Protein AF-B4CZ99-F1 (afdb_monomer_lite)

Sequence (752 aa):
MPSDFPAARVSHRPFSKKNLRRSSAEHVLTPWLVRRLSSWLILSTVLTVGVAQIAQAATRTFDGGTTGTGNALDTATNWVGDTLPGSADEALLDNSVITLPSTFSVGANLTFGDLIWNANSTASIAASGSSNRVITLSEGGGGTAAVAAGGAATDVLVMGSSATSNTLTIGGGSGTGQLSISITKAGNIDVVSAGATLTLTAAVSGAVGLTKTGLGTLVLAGVNTFGGTANNFTISTGTVQMSGAGTLGSQFTDLVVNANLDLNGTTQNVDALSGNSAGSIYNNANGTAATLTIGNDNGGGTFSGVISDNTNSGTGTLALTKIGTATETINSTQTYSGATTINVGYIGNISGAGSLSLSNNTGRLLNSDVTVNGATFAVTSNAAGTITRAKSLTLNDATFNITGNSAGNAVESVTNALTLGGGRSTVTLAPNSARNVQFTAASLARSPGATILVRGTSFGVNSIASTTINAGNITFTTAPTLSGSGSVGTPTVGIIPWAYGDNSNSGTGTDFLTYDSTNGLRRLTSSEYVTTFANGNSSLVNAKITNVIGAINGATSLNSLTLGTLGRINGTGTLSISSGGILALDNVSIGTIEAGTVDFGTADGILLPIAGKTLSIGSAITGSGGLTAGGAGTAVLTGVNSYSGGTNLSGGVLNINGDAALGAVPGAPATNLTFSGGTLQASAVSVALSSNRNVATTVANVNAGFDTNGNSMSVAGSINGIGGINKLGNGVLTLQRDEWLYRPDFRPRAER

Secondary structure (DSSP, 8-state):
----------------------------------------------------PPPPPPEEEB--GGGT---BTT-GGGBTTT----TTSEEEEETTTS---SEEEE-S-EEESEEEEE-SS-EEEEE-SSS-EEEEE------HHHHHTT--TTEEEEE-TT-SS-EEEEE--SSSS-EEEEE-S-EEEEE-STT-EEEE-SEEEESS-EEEESSSEEEE-S--EE--TT-EEEE-SSEEEE-TT--SS-TTSEEEESSEEE-TT--EEES-EEB-TT-EEE--SSS--EEEEE-TTS---EE-SEE-S-SSS----EEEEE-SSSEEEE-SEE---SPEEEE-B-STT--B--EEEEETTT-EEEEEEEEEESSEEEEE--SSEEEEEEEEEEEES-EEEEE--SSS-EEEEESSEEEEEESEEEEEEE--TTS-EEEEESEEEE-TT-EEEEEETTTTTS-TT---SS-EEEEESSPPPPBS-BPTTSTTB-BEEEEEEESSTT----EEEEEETTTEEEEPPTTSSBS---TT--S--EEEE-SEEEEE-S-EEESEEEE-TT-EEEESSEEEETT-EEEE-S-B-SS-B-SSEEE-TTS-EEEEEPTT-EEEE-SEEE-SS-EEE-SSSEEEE-S----SS-EEE-SSEEEESSGGGG-SPPSSSEEEEEESS-EEEE-SSEEEE-TTEEEEE-S--SS-EEE-TTSEEEE-SPEEESS--EEESSSEEEE--------TT-------

InterPro domains:
  IPR013425 Autotransporter-associated beta strand repeat [PF12951] (210-241)
  IPR013425 Autotransporter-associated beta strand repeat [PF12951] (320-345)
  IPR013425 Autotransporter-associated beta strand repeat [PF12951] (627-656)
  IPR013425 Autotransporter-associated beta strand repeat [TIGR02601] (631-657)

Organism: NCBI:txid497964

Structure (mmCIF, N/CA/C/O backbone):
data_AF-B4CZ99-F1
#
_entry.id   AF-B4CZ99-F1
#
loop_
_atom_site.group_PDB
_atom_site.id
_atom_site.type_symbol
_atom_site.label_atom_id
_atom_site.label_alt_id
_atom_site.label_comp_id
_atom_site.label_asym_id
_atom_site.label_entity_id
_atom_site.label_seq_id
_atom_site.pdbx_PDB_ins_code
_atom_site.Cartn_x
_atom_site.Cartn_y
_atom_site.Cartn_z
_atom_site.occupancy
_atom_site.B_iso_or_equiv
_atom_site.auth_seq_id
_atom_site.auth_comp_id
_atom_site.auth_asym_id
_atom_site.auth_atom_id
_atom_site.pdbx_PDB_model_num
ATOM 1 N N . MET A 1 1 ? 0.134 -72.997 21.712 1.00 30.31 1 MET A N 1
ATOM 2 C CA . MET A 1 1 ? 1.277 -73.611 20.995 1.00 30.31 1 MET A CA 1
ATOM 3 C C . MET A 1 1 ? 1.992 -72.494 20.230 1.00 30.31 1 MET A C 1
ATOM 5 O O . MET A 1 1 ? 1.333 -71.484 20.003 1.00 30.31 1 MET A O 1
ATOM 9 N N . PRO A 1 2 ? 3.318 -72.586 20.019 1.00 56.75 2 PRO A N 1
ATOM 10 C CA . PRO A 1 2 ? 4.224 -71.420 20.001 1.00 56.75 2 PRO A CA 1
ATOM 11 C C . PRO A 1 2 ? 4.539 -70.952 18.551 1.00 56.75 2 PRO A C 1
ATOM 13 O O . PRO A 1 2 ? 3.794 -71.341 17.655 1.00 56.75 2 PRO A O 1
ATOM 16 N N . SER A 1 3 ? 5.518 -70.100 18.211 1.00 35.12 3 SER A N 1
ATOM 17 C CA . SER A 1 3 ? 6.803 -69.678 18.833 1.00 35.12 3 SER A CA 1
ATOM 18 C C . SER A 1 3 ? 7.335 -68.401 18.124 1.00 35.12 3 SER A C 1
ATOM 20 O O . SER A 1 3 ? 6.934 -68.153 16.991 1.00 35.12 3 SER A O 1
ATOM 22 N N . ASP A 1 4 ? 8.232 -67.549 18.651 1.00 34.56 4 ASP A N 1
ATOM 23 C CA . ASP A 1 4 ? 8.866 -67.449 19.984 1.00 34.56 4 ASP A CA 1
ATOM 24 C C . ASP A 1 4 ? 9.372 -66.008 20.298 1.00 34.56 4 ASP A C 1
ATOM 26 O O . ASP A 1 4 ? 9.565 -65.183 19.407 1.00 34.56 4 ASP A O 1
ATOM 30 N N . PHE A 1 5 ? 9.607 -65.738 21.590 1.00 39.38 5 PHE A N 1
ATOM 31 C CA . PHE A 1 5 ? 10.367 -64.610 22.194 1.00 39.38 5 PHE A CA 1
ATOM 32 C C . PHE A 1 5 ? 11.743 -65.155 22.704 1.00 39.38 5 PHE A C 1
ATOM 34 O O . PHE A 1 5 ? 11.996 -66.337 22.469 1.00 39.38 5 PHE A O 1
ATOM 41 N N . PRO A 1 6 ? 12.638 -64.436 23.443 1.00 58.06 6 PRO A N 1
ATOM 42 C CA . PRO A 1 6 ? 12.657 -63.050 23.954 1.00 58.06 6 PRO A CA 1
ATOM 43 C C . PRO A 1 6 ? 13.768 -62.220 23.237 1.00 58.06 6 PRO A C 1
ATOM 45 O O . PRO A 1 6 ? 13.980 -62.463 22.058 1.00 58.06 6 PRO A O 1
ATOM 48 N N . ALA A 1 7 ? 14.495 -61.206 23.741 1.00 37.44 7 ALA A N 1
ATOM 49 C CA . ALA A 1 7 ? 14.692 -60.543 25.048 1.00 37.44 7 ALA A CA 1
ATOM 50 C C . ALA A 1 7 ? 15.219 -59.088 24.804 1.00 37.44 7 ALA A C 1
ATOM 52 O O . ALA A 1 7 ? 15.312 -58.680 23.652 1.00 37.44 7 ALA A O 1
ATOM 53 N N . ALA A 1 8 ? 15.594 -58.213 25.753 1.00 31.50 8 ALA A N 1
ATOM 54 C CA . ALA A 1 8 ? 15.710 -58.252 27.221 1.00 31.50 8 ALA A CA 1
ATOM 55 C C . ALA A 1 8 ? 15.541 -56.817 27.817 1.00 31.50 8 ALA A C 1
ATOM 57 O O . ALA A 1 8 ? 15.062 -55.902 27.149 1.00 31.50 8 ALA A O 1
ATOM 58 N N . ARG A 1 9 ? 15.982 -56.591 29.067 1.00 33.78 9 ARG A N 1
ATOM 59 C CA . ARG A 1 9 ? 16.242 -55.272 29.700 1.00 33.78 9 ARG A CA 1
ATOM 60 C C . ARG A 1 9 ? 17.392 -55.393 30.711 1.00 33.78 9 ARG A C 1
ATOM 62 O O . ARG A 1 9 ? 17.612 -56.507 31.170 1.00 33.78 9 ARG A O 1
ATOM 69 N N . VAL A 1 10 ? 17.998 -54.255 31.112 1.00 32.34 10 VAL A N 1
ATOM 70 C CA . VAL A 1 10 ? 18.536 -53.870 32.462 1.00 32.34 10 VAL A CA 1
ATOM 71 C C . VAL A 1 10 ? 19.648 -52.800 32.292 1.00 32.34 10 VAL A C 1
ATOM 73 O O . VAL A 1 10 ? 20.471 -52.958 31.405 1.00 32.34 10 VAL A O 1
ATOM 76 N N . SER A 1 11 ? 19.782 -51.710 33.074 1.00 30.05 11 SER A N 1
ATOM 77 C CA . SER A 1 11 ? 18.864 -51.017 34.010 1.00 30.05 11 SER A CA 1
ATOM 78 C C . SER A 1 11 ? 19.423 -49.635 34.469 1.00 30.05 11 SER A C 1
ATOM 80 O O . SER A 1 11 ? 20.567 -49.314 34.178 1.00 30.05 11 SER A O 1
ATOM 82 N N . HIS A 1 12 ? 18.630 -48.891 35.260 1.00 29.70 12 HIS A N 1
ATOM 83 C CA . HIS A 1 12 ? 18.994 -47.788 36.185 1.00 29.70 12 HIS A CA 1
ATOM 84 C C . HIS A 1 12 ? 19.462 -46.391 35.680 1.00 29.70 12 HIS A C 1
ATOM 86 O O . HIS A 1 12 ? 20.166 -46.210 34.695 1.00 29.70 12 HIS A O 1
ATOM 92 N N . ARG A 1 13 ? 19.022 -45.380 36.451 1.00 31.31 13 ARG A N 1
ATOM 93 C CA . ARG A 1 13 ? 19.410 -43.946 36.540 1.00 31.31 13 ARG A CA 1
ATOM 94 C C . ARG A 1 13 ? 19.665 -43.654 38.055 1.00 31.31 13 ARG A C 1
ATOM 96 O O . ARG A 1 13 ? 19.527 -44.608 38.823 1.00 31.31 13 ARG A O 1
ATOM 103 N N . PRO A 1 14 ? 19.724 -42.402 38.582 1.00 59.09 14 PRO A N 1
ATOM 104 C CA . PRO A 1 14 ? 20.323 -41.105 38.167 1.00 59.09 14 PRO A CA 1
ATOM 105 C C . PRO A 1 14 ? 21.325 -40.538 39.243 1.00 59.09 14 PRO A C 1
ATOM 107 O O . PRO A 1 14 ? 21.829 -41.307 40.048 1.00 59.09 14 PRO A O 1
ATOM 110 N N . PHE A 1 15 ? 21.516 -39.195 39.312 1.00 27.45 15 PHE A N 1
ATOM 111 C CA . PHE A 1 15 ? 22.250 -38.360 40.319 1.00 27.45 15 PHE A CA 1
ATOM 112 C C . PHE A 1 15 ? 23.800 -38.255 40.139 1.00 27.45 15 PHE A C 1
ATOM 114 O O . PHE A 1 15 ? 24.415 -39.203 39.681 1.00 27.45 15 PHE A O 1
ATOM 121 N N . SER A 1 16 ? 24.518 -37.149 40.468 1.00 30.41 16 SER A N 1
ATOM 122 C CA . SER A 1 16 ? 24.117 -35.759 40.828 1.00 30.41 16 SER A CA 1
ATOM 123 C C . SER A 1 16 ? 25.284 -34.737 41.000 1.00 30.41 16 SER A C 1
ATOM 125 O O . SER A 1 16 ? 26.190 -35.004 41.777 1.00 30.41 16 SER A O 1
ATOM 127 N N . LYS A 1 17 ? 25.094 -33.493 40.496 1.00 30.53 17 LYS A N 1
ATOM 128 C CA . LYS A 1 17 ? 25.607 -32.163 40.976 1.00 30.53 17 LYS A CA 1
ATOM 129 C C . LYS A 1 17 ? 27.124 -31.815 41.009 1.00 30.53 17 LYS A C 1
ATOM 131 O O . LYS A 1 17 ? 27.934 -32.590 41.484 1.00 30.53 17 LYS A O 1
ATOM 136 N N . LYS A 1 18 ? 27.378 -30.499 40.785 1.00 30.31 18 LYS A N 1
ATOM 137 C CA . LYS A 1 18 ? 28.476 -29.623 41.316 1.00 30.31 18 LYS A CA 1
ATOM 138 C C . LYS A 1 18 ? 29.913 -29.904 40.807 1.00 30.31 18 LYS A C 1
ATOM 140 O O . LYS A 1 18 ? 30.359 -31.031 40.857 1.00 30.31 18 LYS A O 1
ATOM 145 N N . ASN A 1 19 ? 30.745 -28.947 40.365 1.00 29.75 19 ASN A N 1
ATOM 146 C CA . ASN A 1 19 ? 31.023 -27.570 40.826 1.00 29.75 19 ASN A CA 1
ATOM 147 C C . ASN A 1 19 ? 31.819 -26.762 39.761 1.00 29.75 19 ASN A C 1
ATOM 149 O O . ASN A 1 19 ? 32.407 -27.339 38.853 1.00 29.75 19 ASN A O 1
ATOM 153 N N . LEU A 1 20 ? 31.918 -25.435 39.928 1.00 33.41 20 LEU A N 1
ATOM 154 C CA . LEU A 1 20 ? 32.805 -24.553 39.145 1.00 33.41 20 LEU A CA 1
ATOM 155 C C . LEU A 1 20 ? 34.264 -24.594 39.648 1.00 33.41 20 LEU A C 1
ATOM 157 O O . LEU A 1 20 ? 34.456 -24.610 40.865 1.00 33.41 20 LEU A O 1
ATOM 161 N N . ARG A 1 21 ? 35.256 -24.370 38.761 1.00 29.50 21 ARG A N 1
ATOM 162 C CA . ARG A 1 21 ? 36.156 -23.180 38.794 1.00 29.50 21 ARG A CA 1
ATOM 163 C C . ARG A 1 21 ? 37.122 -23.093 37.590 1.00 29.50 21 ARG A C 1
ATOM 165 O O . ARG A 1 21 ? 37.220 -24.016 36.795 1.00 29.50 21 ARG A O 1
ATOM 172 N N . ARG A 1 22 ? 37.746 -21.914 37.441 1.00 37.94 22 ARG A N 1
ATOM 173 C CA . ARG A 1 22 ? 38.586 -21.449 36.312 1.00 37.94 22 ARG A CA 1
ATOM 174 C C . ARG A 1 22 ? 39.994 -22.068 36.294 1.00 37.94 22 ARG A C 1
ATOM 176 O O . ARG A 1 22 ? 40.567 -22.240 37.364 1.00 37.94 22 ARG A O 1
ATOM 183 N N . SER A 1 23 ? 40.610 -22.143 35.109 1.00 30.02 23 SER A N 1
ATOM 184 C CA . SER A 1 23 ? 41.950 -21.571 34.855 1.00 30.02 23 SER A CA 1
ATOM 185 C C . SER A 1 23 ? 42.160 -21.314 33.351 1.00 30.02 23 SER A C 1
ATOM 187 O O . SER A 1 23 ? 41.380 -21.812 32.540 1.00 30.02 23 SER A O 1
ATOM 189 N N . SER A 1 24 ? 43.172 -20.521 32.991 1.00 37.03 24 SER A N 1
ATOM 190 C CA . SER A 1 24 ? 43.482 -20.095 31.615 1.00 37.03 24 SER A CA 1
ATOM 191 C C . SER A 1 24 ? 44.617 -20.906 30.981 1.00 37.03 24 SER A C 1
ATOM 193 O O . SER A 1 24 ? 45.527 -21.338 31.686 1.00 37.03 24 SER A O 1
ATOM 195 N N . ALA A 1 25 ? 44.623 -20.993 29.649 1.00 29.95 25 ALA A N 1
ATOM 196 C CA . ALA A 1 25 ? 45.828 -21.163 28.835 1.00 29.95 25 ALA A CA 1
ATOM 197 C C . ALA A 1 25 ? 45.597 -20.529 27.451 1.00 29.95 25 ALA A C 1
ATOM 199 O O . ALA A 1 25 ? 44.533 -20.706 26.859 1.00 29.95 25 ALA A O 1
ATOM 200 N N . GLU A 1 26 ? 46.574 -19.774 26.957 1.00 32.97 26 GLU A N 1
ATOM 201 C CA . GLU A 1 26 ? 46.586 -19.199 25.607 1.00 32.97 26 GLU A CA 1
ATOM 202 C C . GLU A 1 26 ? 47.256 -20.178 24.634 1.00 32.97 26 GLU A C 1
ATOM 204 O O . GLU A 1 26 ? 48.117 -20.951 25.050 1.00 32.97 26 GLU A O 1
ATOM 209 N N . HIS A 1 27 ? 46.951 -20.104 23.336 1.00 30.47 27 HIS A N 1
ATOM 210 C CA . HIS A 1 27 ? 47.893 -20.564 22.310 1.00 30.47 27 HIS A CA 1
ATOM 211 C C . HIS A 1 27 ? 47.718 -19.774 21.007 1.00 30.47 27 HIS A C 1
ATOM 213 O O . HIS A 1 27 ? 46.610 -19.626 20.494 1.00 30.47 27 HIS A O 1
ATOM 219 N N . VAL A 1 28 ? 48.832 -19.256 20.489 1.00 31.83 28 VAL A N 1
ATOM 220 C CA . VAL A 1 28 ? 48.902 -18.351 19.332 1.00 31.83 28 VAL A CA 1
ATOM 221 C C . VAL A 1 28 ? 49.541 -19.069 18.147 1.00 31.83 28 VAL A C 1
ATOM 223 O O . VAL A 1 28 ? 50.563 -19.729 18.322 1.00 31.83 28 VAL A O 1
ATOM 226 N N . LEU A 1 29 ? 49.010 -18.859 16.938 1.00 28.97 29 LEU A N 1
ATOM 227 C CA . LEU A 1 29 ? 49.762 -18.960 15.682 1.00 28.97 29 LEU A CA 1
ATOM 228 C C . LEU A 1 29 ? 49.340 -17.827 14.732 1.00 28.97 29 LEU A C 1
ATOM 230 O O . LEU A 1 29 ? 48.179 -17.424 14.707 1.00 28.97 29 LEU A O 1
ATOM 234 N N . THR A 1 30 ? 50.303 -17.293 13.981 1.00 32.19 30 THR A N 1
ATOM 235 C CA . THR A 1 30 ? 50.189 -16.069 13.167 1.00 32.19 30 THR A CA 1
ATOM 236 C C . THR A 1 30 ? 50.559 -16.318 11.694 1.00 32.19 30 THR A C 1
ATOM 238 O O . THR A 1 30 ? 51.218 -17.313 11.388 1.00 32.19 30 THR A O 1
ATOM 241 N N . PRO A 1 31 ? 50.117 -15.459 10.751 1.00 41.38 31 PRO A N 1
ATOM 242 C CA . PRO A 1 31 ? 50.174 -15.765 9.321 1.00 41.38 31 PRO A CA 1
ATOM 243 C C . PRO A 1 31 ? 51.499 -15.383 8.647 1.00 41.38 31 PRO A C 1
ATOM 245 O O . PRO A 1 31 ? 52.089 -14.345 8.938 1.00 41.38 31 PRO A O 1
ATOM 248 N N . TRP A 1 32 ? 51.887 -16.173 7.642 1.00 26.67 32 TRP A N 1
ATOM 249 C CA . TRP A 1 32 ? 52.897 -15.836 6.635 1.00 26.67 32 TRP A CA 1
ATOM 250 C C . TRP A 1 32 ? 52.426 -16.317 5.258 1.00 26.67 32 TRP A C 1
ATOM 252 O O . TRP A 1 32 ? 52.254 -17.516 5.072 1.00 26.67 32 TRP A O 1
ATOM 262 N N . LEU A 1 33 ? 52.254 -15.399 4.298 1.00 27.03 33 LEU A N 1
ATOM 263 C CA . LEU A 1 33 ? 53.112 -15.299 3.102 1.00 27.03 33 LEU A CA 1
ATOM 264 C C . LEU A 1 33 ? 52.570 -14.226 2.133 1.00 27.03 33 LEU A C 1
ATOM 266 O O . LEU A 1 33 ? 51.587 -14.439 1.432 1.00 27.03 33 LEU A O 1
ATOM 270 N N . VAL A 1 34 ? 53.252 -13.082 2.047 1.00 30.36 34 VAL A N 1
ATOM 271 C CA . VAL A 1 34 ? 53.043 -12.054 1.010 1.00 30.36 34 VAL A CA 1
ATOM 272 C C . VAL A 1 34 ? 54.420 -11.559 0.551 1.00 30.36 34 VAL A C 1
ATOM 274 O O . VAL A 1 34 ? 55.330 -11.456 1.369 1.00 30.36 34 VAL A O 1
ATOM 277 N N . ARG A 1 35 ? 54.552 -11.228 -0.745 1.00 30.80 35 ARG A N 1
ATOM 278 C CA . ARG A 1 35 ? 55.771 -10.770 -1.456 1.00 30.80 35 ARG A CA 1
ATOM 279 C C . ARG A 1 35 ? 56.919 -11.788 -1.604 1.00 30.80 35 ARG A C 1
ATOM 281 O O . ARG A 1 35 ? 57.844 -11.841 -0.799 1.00 30.80 35 ARG A O 1
ATOM 288 N N . ARG A 1 36 ? 57.020 -12.342 -2.815 1.00 29.45 36 ARG A N 1
ATOM 289 C CA . ARG A 1 36 ? 58.180 -12.066 -3.686 1.00 29.45 36 ARG A CA 1
ATOM 290 C C . ARG A 1 36 ? 57.683 -11.667 -5.078 1.00 29.45 36 ARG A C 1
ATOM 292 O O . ARG A 1 36 ? 56.567 -12.010 -5.449 1.00 29.45 36 ARG A O 1
ATOM 299 N N . LEU A 1 37 ? 58.483 -10.874 -5.783 1.00 29.19 37 LEU A N 1
ATOM 300 C CA . LEU A 1 37 ? 58.177 -10.284 -7.089 1.00 29.19 37 LEU A CA 1
ATOM 301 C C . LEU A 1 37 ? 59.223 -10.714 -8.128 1.00 29.19 37 LEU A C 1
ATOM 303 O O . LEU A 1 37 ? 60.322 -11.126 -7.758 1.00 29.19 37 LEU A O 1
ATOM 307 N N . SER A 1 38 ? 58.870 -10.471 -9.392 1.00 27.80 38 SER A N 1
ATOM 308 C CA . SER A 1 38 ? 59.745 -10.366 -10.570 1.00 27.80 38 SER A CA 1
ATOM 309 C C . SER A 1 38 ? 60.166 -11.652 -11.296 1.00 27.80 38 SER A C 1
ATOM 311 O O . SER A 1 38 ? 60.921 -12.466 -10.779 1.00 27.80 38 SER A O 1
ATOM 313 N N . SER A 1 39 ? 59.784 -11.672 -12.580 1.00 27.19 39 SER A N 1
ATOM 314 C CA . SER A 1 39 ? 60.417 -12.362 -13.716 1.00 27.19 39 SER A CA 1
ATOM 315 C C . SER A 1 39 ? 60.367 -13.894 -13.777 1.00 27.19 39 SER A C 1
ATOM 317 O O . SER A 1 39 ? 60.926 -14.582 -12.936 1.00 27.19 39 SER A O 1
ATOM 319 N N . TRP A 1 40 ? 59.837 -14.417 -14.888 1.00 25.09 40 TRP A N 1
ATOM 320 C CA . TRP A 1 40 ? 60.633 -15.022 -15.975 1.00 25.09 40 TRP A CA 1
ATOM 321 C C . TRP A 1 40 ? 59.816 -14.957 -17.285 1.00 25.09 40 TRP A C 1
ATOM 323 O O . TRP A 1 40 ? 58.612 -14.703 -17.240 1.00 25.09 40 TRP A O 1
ATOM 333 N N . LEU A 1 41 ? 60.466 -15.087 -18.447 1.00 28.50 41 LEU A N 1
ATOM 334 C CA . LEU A 1 41 ? 59.882 -14.758 -19.758 1.00 28.50 41 LEU A CA 1
ATOM 335 C C . LEU A 1 41 ? 59.630 -16.009 -20.622 1.00 28.50 41 LEU A C 1
ATOM 337 O O . LEU A 1 41 ? 60.502 -16.861 -20.731 1.00 28.50 41 LEU A O 1
ATOM 341 N N . ILE A 1 42 ? 58.440 -16.056 -21.235 1.00 35.59 42 ILE A N 1
ATOM 342 C CA . ILE A 1 42 ? 58.009 -16.789 -22.447 1.00 35.59 42 ILE A CA 1
ATOM 343 C C . ILE A 1 42 ? 58.912 -17.941 -22.946 1.00 35.59 42 ILE A C 1
ATOM 345 O O . ILE A 1 42 ? 59.952 -17.698 -23.555 1.00 35.59 42 ILE A O 1
ATOM 349 N N . LEU A 1 43 ? 58.372 -19.167 -22.939 1.00 24.75 43 LEU A N 1
ATOM 350 C CA . LEU A 1 43 ? 58.329 -19.979 -24.165 1.00 24.75 43 LEU A CA 1
ATOM 351 C C . LEU A 1 43 ? 57.074 -20.867 -24.193 1.00 24.75 43 LEU A C 1
ATOM 353 O O . LEU A 1 43 ? 56.595 -21.305 -23.151 1.00 24.75 43 LEU A O 1
ATOM 357 N N . SER A 1 44 ? 56.520 -21.082 -25.387 1.00 32.53 44 SER A N 1
ATOM 358 C CA . SER A 1 44 ? 55.247 -21.780 -25.602 1.00 32.53 44 SER A CA 1
ATOM 359 C C . SER A 1 44 ? 55.442 -23.242 -26.005 1.00 32.53 44 SER A C 1
ATOM 361 O O . SER A 1 44 ? 56.258 -23.541 -26.876 1.00 32.53 44 SER A O 1
ATOM 363 N N . THR A 1 45 ? 54.604 -24.127 -25.465 1.00 30.56 45 THR A N 1
ATOM 364 C CA . THR A 1 45 ? 54.182 -25.360 -26.140 1.00 30.56 45 THR A CA 1
ATOM 365 C C . THR A 1 45 ? 52.657 -25.406 -26.159 1.00 30.56 45 THR A C 1
ATOM 367 O O . THR A 1 45 ? 51.999 -25.446 -25.121 1.00 30.56 45 THR A O 1
ATOM 370 N N . VAL A 1 46 ? 52.076 -25.354 -27.359 1.00 32.59 46 VAL A N 1
ATOM 371 C CA . VAL A 1 46 ? 50.621 -25.290 -27.540 1.00 32.59 46 VAL A CA 1
ATOM 372 C C . VAL A 1 46 ? 50.030 -26.693 -27.425 1.00 32.59 46 VAL A C 1
ATOM 374 O O . VAL A 1 46 ? 50.201 -27.517 -28.321 1.00 32.59 46 VAL A O 1
ATOM 377 N N . LEU A 1 47 ? 49.289 -26.958 -26.346 1.00 28.88 47 LEU A N 1
ATOM 378 C CA . LEU A 1 47 ? 48.328 -28.057 -26.324 1.00 28.88 47 LEU A CA 1
ATOM 379 C C . LEU A 1 47 ? 47.009 -27.543 -26.905 1.00 28.88 47 LEU A C 1
ATOM 381 O O . LEU A 1 47 ? 46.207 -26.942 -26.191 1.00 28.88 47 LEU A O 1
ATOM 385 N N . THR A 1 48 ? 46.792 -27.764 -28.203 1.00 32.28 48 THR A N 1
ATOM 386 C CA . THR A 1 48 ? 45.556 -27.368 -28.891 1.00 32.28 48 THR A CA 1
ATOM 387 C C . THR A 1 48 ? 44.395 -28.265 -28.459 1.00 32.28 48 THR A C 1
ATOM 389 O O . THR A 1 48 ? 43.982 -29.174 -29.178 1.00 32.28 48 THR A O 1
ATOM 392 N N . VAL A 1 49 ? 43.846 -28.010 -27.269 1.00 35.28 49 VAL A N 1
ATOM 393 C CA . VAL A 1 49 ? 42.487 -28.448 -26.948 1.00 35.28 49 VAL A CA 1
ATOM 394 C C . VAL A 1 49 ? 41.573 -27.745 -27.942 1.00 35.28 49 VAL A C 1
ATOM 396 O O . VAL A 1 49 ? 41.491 -26.518 -27.946 1.00 35.28 49 VAL A O 1
ATOM 399 N N . GLY A 1 50 ? 40.922 -28.528 -28.801 1.00 33.44 50 GLY A N 1
ATOM 400 C CA . GLY A 1 50 ? 39.977 -28.048 -29.803 1.00 33.44 50 GLY A CA 1
ATOM 401 C C . GLY A 1 50 ? 38.687 -27.535 -29.174 1.00 33.44 50 GLY A C 1
ATOM 402 O O . GLY A 1 50 ? 37.626 -28.117 -29.381 1.00 33.44 50 GLY A O 1
ATOM 403 N N . VAL A 1 51 ? 38.771 -26.436 -28.421 1.00 35.81 51 VAL A N 1
ATOM 404 C CA . VAL A 1 51 ? 37.635 -25.532 -28.262 1.00 35.81 51 VAL A CA 1
ATOM 405 C C . VAL A 1 51 ? 37.271 -25.106 -29.677 1.00 35.81 51 VAL A C 1
ATOM 407 O O . VAL A 1 51 ? 38.102 -24.520 -30.372 1.00 35.81 51 VAL A O 1
ATOM 410 N N . ALA A 1 52 ? 36.062 -25.437 -30.126 1.00 33.38 52 ALA A N 1
ATOM 411 C CA . ALA A 1 52 ? 35.554 -24.884 -31.367 1.00 33.38 52 ALA A CA 1
ATOM 412 C C . ALA A 1 52 ? 35.503 -23.365 -31.183 1.00 33.38 52 ALA A C 1
ATOM 414 O O . ALA A 1 52 ? 34.682 -22.862 -30.414 1.00 33.38 52 ALA A O 1
ATOM 415 N N . GLN A 1 53 ? 36.422 -22.641 -31.828 1.00 37.81 53 GLN A N 1
ATOM 416 C CA . GLN A 1 53 ? 36.303 -21.195 -31.911 1.00 37.81 53 GLN A CA 1
ATOM 417 C C . GLN A 1 53 ? 34.974 -20.920 -32.605 1.00 37.81 53 GLN A C 1
ATOM 419 O O . GLN A 1 53 ? 34.777 -21.344 -33.746 1.00 37.81 53 GLN A O 1
ATOM 424 N N . ILE A 1 54 ? 34.067 -20.238 -31.904 1.00 43.88 54 ILE A N 1
ATOM 425 C CA . ILE A 1 54 ? 32.937 -19.574 -32.550 1.00 43.88 54 ILE A CA 1
ATOM 426 C C . ILE A 1 54 ? 33.569 -18.714 -33.646 1.00 43.88 54 ILE A C 1
ATOM 428 O O . ILE A 1 54 ? 34.521 -17.977 -33.368 1.00 43.88 54 ILE A O 1
ATOM 432 N N . ALA A 1 55 ? 33.143 -18.917 -34.893 1.00 46.34 55 ALA A N 1
ATOM 433 C CA . ALA A 1 55 ? 33.744 -18.231 -36.026 1.00 46.34 55 ALA A CA 1
ATOM 434 C C . ALA A 1 55 ? 33.645 -16.723 -35.778 1.00 46.34 55 ALA A C 1
ATOM 436 O O . ALA A 1 55 ? 32.578 -16.234 -35.417 1.00 46.34 55 ALA A O 1
ATOM 437 N N . GLN A 1 56 ? 34.765 -16.008 -35.898 1.00 56.03 56 GLN A N 1
ATOM 438 C CA . GLN A 1 56 ? 34.781 -14.577 -35.623 1.00 56.03 56 GLN A CA 1
ATOM 439 C C . GLN A 1 56 ? 33.789 -13.882 -36.558 1.00 56.03 56 GLN A C 1
ATOM 441 O O . GLN A 1 56 ? 33.878 -14.066 -37.774 1.00 56.03 56 GLN A O 1
ATOM 446 N N . ALA A 1 57 ? 32.873 -13.106 -35.974 1.00 65.50 57 ALA A N 1
ATOM 447 C CA . ALA A 1 57 ? 31.838 -12.392 -36.704 1.00 65.50 57 ALA A CA 1
ATOM 448 C C . ALA A 1 57 ? 32.442 -11.601 -37.870 1.00 65.50 57 ALA A C 1
ATOM 450 O O . ALA A 1 57 ? 33.375 -10.813 -37.677 1.00 65.50 57 ALA A O 1
ATOM 451 N N . ALA A 1 58 ? 31.945 -11.835 -39.087 1.00 83.31 58 ALA A N 1
ATOM 452 C CA . ALA A 1 58 ? 32.433 -11.119 -40.254 1.00 83.31 58 ALA A CA 1
ATOM 453 C C . ALA A 1 58 ? 31.741 -9.758 -40.327 1.00 83.31 58 ALA A C 1
ATOM 455 O O . ALA A 1 58 ? 30.518 -9.678 -40.436 1.00 83.31 58 ALA A O 1
ATOM 456 N N . THR A 1 59 ? 32.515 -8.675 -40.290 1.00 90.38 59 THR A N 1
ATOM 457 C CA . THR A 1 59 ? 31.965 -7.339 -40.511 1.00 90.38 59 THR A CA 1
ATOM 458 C C . THR A 1 59 ? 31.501 -7.191 -41.959 1.00 90.38 59 THR A C 1
ATOM 460 O O . THR A 1 59 ? 32.288 -7.348 -42.896 1.00 90.38 59 THR A O 1
ATOM 463 N N . ARG A 1 60 ? 30.227 -6.844 -42.147 1.00 92.12 60 ARG A N 1
ATOM 464 C CA . ARG A 1 60 ? 29.626 -6.501 -43.437 1.00 92.12 60 ARG A CA 1
ATOM 465 C C . ARG A 1 60 ? 29.258 -5.030 -43.431 1.00 92.12 60 ARG A C 1
ATOM 467 O O . ARG A 1 60 ? 28.299 -4.634 -42.774 1.00 92.12 60 ARG A O 1
ATOM 474 N N . THR A 1 61 ? 30.013 -4.218 -44.160 1.00 94.62 61 THR A N 1
ATOM 475 C CA . THR A 1 61 ? 29.700 -2.793 -44.305 1.00 94.62 61 THR A CA 1
ATOM 476 C C . THR A 1 61 ? 28.642 -2.589 -45.386 1.00 94.62 61 THR A C 1
ATOM 478 O O . THR A 1 61 ? 28.718 -3.205 -46.449 1.00 94.62 61 THR A O 1
ATOM 481 N N . PHE A 1 62 ? 27.665 -1.725 -45.129 1.00 96.31 62 PHE A N 1
ATOM 482 C CA . PHE A 1 62 ? 26.705 -1.267 -46.129 1.00 96.31 62 PHE A CA 1
ATOM 483 C C . PHE A 1 62 ? 27.388 -0.302 -47.111 1.00 96.31 62 PHE A C 1
ATOM 485 O O . PHE A 1 62 ? 27.992 0.684 -46.685 1.00 96.31 62 PHE A O 1
ATOM 492 N N . ASP A 1 63 ? 27.283 -0.564 -48.414 1.00 94.44 63 ASP A N 1
ATOM 493 C CA . ASP A 1 63 ? 27.931 0.228 -49.472 1.00 94.44 63 ASP A CA 1
ATOM 494 C C . ASP A 1 63 ? 26.948 0.871 -50.467 1.00 94.44 63 ASP A C 1
ATOM 496 O O . ASP A 1 63 ? 27.361 1.656 -51.318 1.00 94.44 63 ASP A O 1
ATOM 500 N N . GLY A 1 64 ? 25.645 0.580 -50.369 1.00 92.44 64 GLY A N 1
ATOM 501 C CA . GLY A 1 64 ? 24.640 1.091 -51.312 1.00 92.44 64 GLY A CA 1
ATOM 502 C C . GLY A 1 64 ? 24.814 0.574 -52.750 1.00 92.44 64 GLY A C 1
ATOM 503 O O . GLY A 1 64 ? 24.215 1.123 -53.682 1.00 92.44 64 GLY A O 1
ATOM 504 N N . GLY A 1 65 ? 25.628 -0.466 -52.931 1.00 90.75 65 GLY A N 1
ATOM 505 C CA . GLY A 1 65 ? 25.828 -1.203 -54.166 1.00 90.75 65 GLY A CA 1
ATOM 506 C C . GLY A 1 65 ? 26.624 -0.479 -55.240 1.00 90.75 65 GLY A C 1
ATOM 507 O O . GLY A 1 65 ? 27.240 0.561 -55.025 1.00 90.75 65 GLY A O 1
ATOM 508 N N . THR A 1 66 ? 26.557 -1.015 -56.459 1.00 85.56 66 THR A N 1
ATOM 509 C CA . THR A 1 66 ? 27.342 -0.565 -57.631 1.00 85.56 66 THR A CA 1
ATOM 510 C C . THR A 1 66 ? 27.187 0.915 -58.013 1.00 85.56 66 THR A C 1
ATOM 512 O O . THR A 1 66 ? 27.979 1.426 -58.802 1.00 85.56 66 THR A O 1
ATOM 515 N N . THR A 1 67 ? 26.187 1.614 -57.467 1.00 83.88 67 THR A N 1
ATOM 516 C CA . THR A 1 67 ? 25.964 3.058 -57.661 1.00 83.88 67 THR A CA 1
ATOM 517 C C . THR A 1 67 ? 26.197 3.896 -56.401 1.00 83.88 67 THR A C 1
ATOM 519 O O . THR A 1 67 ? 26.192 5.121 -56.497 1.00 83.88 67 THR A O 1
ATOM 522 N N . GLY A 1 68 ? 26.352 3.274 -55.227 1.00 85.81 68 GLY A N 1
ATOM 523 C CA . GLY A 1 68 ? 26.381 3.951 -53.926 1.00 85.81 68 GLY A CA 1
ATOM 524 C C . GLY A 1 68 ? 25.059 4.627 -53.526 1.00 85.81 68 GLY A C 1
ATOM 525 O O . GLY A 1 68 ? 25.068 5.527 -52.691 1.00 85.81 68 GLY A O 1
ATOM 526 N N . THR A 1 69 ? 23.929 4.245 -54.141 1.00 88.44 69 THR A N 1
ATOM 527 C CA . THR A 1 69 ? 22.603 4.876 -53.916 1.00 88.44 69 THR A CA 1
ATOM 528 C C . THR A 1 69 ? 21.501 3.923 -53.446 1.00 88.44 69 THR A C 1
ATOM 530 O O . THR A 1 69 ? 20.382 4.365 -53.179 1.00 88.44 69 THR A O 1
ATOM 533 N N . GLY A 1 70 ? 21.789 2.625 -53.322 1.00 92.88 70 GLY A N 1
ATOM 534 C CA . GLY A 1 70 ? 20.859 1.650 -52.759 1.00 92.88 70 GLY A CA 1
ATOM 535 C C . GLY A 1 70 ? 20.561 1.929 -51.282 1.00 92.88 70 GLY A C 1
ATOM 536 O O . GLY A 1 70 ? 21.418 2.413 -50.545 1.00 92.88 70 GLY A O 1
ATOM 537 N N . ASN A 1 71 ? 19.339 1.615 -50.841 1.00 94.06 71 ASN A N 1
ATOM 538 C CA . ASN A 1 71 ? 18.900 1.821 -49.454 1.00 94.06 71 ASN A CA 1
ATOM 539 C C . ASN A 1 71 ? 18.118 0.638 -48.848 1.00 94.06 71 ASN A C 1
ATOM 541 O O . ASN A 1 71 ? 17.543 0.771 -47.769 1.00 94.06 71 ASN A O 1
ATOM 545 N N . ALA A 1 72 ? 18.055 -0.507 -49.530 1.00 95.44 72 ALA A N 1
ATOM 546 C CA . ALA A 1 72 ? 17.393 -1.710 -49.026 1.00 95.44 72 ALA A CA 1
ATOM 547 C C . ALA A 1 72 ? 18.398 -2.590 -48.271 1.00 95.44 72 ALA A C 1
ATOM 549 O O . ALA A 1 72 ? 19.393 -3.021 -48.857 1.00 95.44 72 ALA A O 1
ATOM 550 N N . LEU A 1 73 ? 18.145 -2.863 -46.989 1.00 96.38 73 LEU A N 1
ATOM 551 C CA . LEU A 1 73 ? 19.027 -3.681 -46.143 1.00 96.38 73 LEU A CA 1
ATOM 552 C C . LEU A 1 73 ? 18.943 -5.177 -46.487 1.00 96.38 73 LEU A C 1
ATOM 554 O O . LEU A 1 73 ? 19.895 -5.914 -46.259 1.00 96.38 73 LEU A O 1
ATOM 558 N N . ASP A 1 74 ? 17.831 -5.615 -47.076 1.00 95.38 74 ASP A N 1
ATOM 559 C CA . ASP A 1 74 ? 17.567 -6.981 -47.543 1.00 95.38 74 ASP A CA 1
ATOM 560 C C . ASP A 1 74 ? 17.991 -7.248 -48.997 1.00 95.38 74 ASP A C 1
ATOM 562 O O . ASP A 1 74 ? 17.764 -8.333 -49.530 1.00 95.38 74 ASP A O 1
ATOM 566 N N . THR A 1 75 ? 18.667 -6.293 -49.639 1.00 96.00 75 THR A N 1
ATOM 567 C CA . THR A 1 75 ? 19.302 -6.491 -50.949 1.00 96.00 75 THR A CA 1
ATOM 568 C C . THR A 1 75 ? 20.786 -6.808 -50.771 1.00 96.00 75 THR A C 1
ATOM 570 O O . THR A 1 75 ? 21.551 -5.967 -50.309 1.00 96.00 75 THR A O 1
ATOM 573 N N . ALA A 1 76 ? 21.203 -8.016 -51.164 1.00 95.25 76 ALA A N 1
ATOM 574 C CA . ALA A 1 76 ? 22.578 -8.501 -50.997 1.00 95.25 76 ALA A CA 1
ATOM 575 C C . ALA A 1 76 ? 23.631 -7.591 -51.654 1.00 95.25 76 ALA A C 1
ATOM 577 O O . ALA A 1 76 ? 24.682 -7.349 -51.072 1.00 95.25 76 ALA A O 1
ATOM 578 N N . THR A 1 77 ? 23.308 -7.018 -52.816 1.00 95.75 77 THR A N 1
ATOM 579 C CA . THR A 1 77 ? 24.181 -6.116 -53.584 1.00 95.75 77 THR A CA 1
ATOM 580 C C . THR A 1 77 ? 24.238 -4.682 -53.040 1.00 95.75 77 THR A C 1
ATOM 582 O O . THR A 1 77 ? 24.535 -3.773 -53.805 1.00 95.75 77 THR A O 1
ATOM 585 N N . ASN A 1 78 ? 23.873 -4.454 -51.772 1.00 96.25 78 ASN A N 1
ATOM 586 C CA . ASN A 1 78 ? 24.072 -3.186 -51.051 1.00 96.25 78 ASN A CA 1
ATOM 587 C C . ASN A 1 78 ? 25.054 -3.345 -49.866 1.00 96.25 78 ASN A C 1
ATOM 589 O O . ASN A 1 78 ? 25.129 -2.472 -48.996 1.00 96.25 78 ASN A O 1
ATOM 593 N N . TRP A 1 79 ? 25.759 -4.478 -49.807 1.00 95.69 79 TRP A N 1
ATOM 594 C CA . TRP A 1 79 ? 26.716 -4.841 -48.766 1.00 95.69 79 TRP A CA 1
ATOM 595 C C . TRP A 1 79 ? 28.039 -5.276 -49.395 1.00 95.69 79 TRP A C 1
ATOM 597 O O . TRP A 1 79 ? 28.045 -6.000 -50.394 1.00 95.69 79 TRP A O 1
ATOM 607 N N . VAL A 1 80 ? 29.157 -4.915 -48.758 1.00 92.31 80 VAL A N 1
ATOM 608 C CA . VAL A 1 80 ? 30.507 -5.192 -49.269 1.00 92.31 80 VAL A CA 1
ATOM 609 C C . VAL A 1 80 ? 30.706 -6.691 -49.529 1.00 92.31 80 VAL A C 1
ATOM 611 O O . VAL A 1 80 ? 30.707 -7.523 -48.614 1.00 92.31 80 VAL A O 1
ATOM 614 N N . GLY A 1 81 ? 30.915 -7.021 -50.807 1.00 90.75 81 GLY A N 1
ATOM 615 C CA . GLY A 1 81 ? 31.036 -8.394 -51.304 1.00 90.75 81 GLY A CA 1
ATOM 616 C C . GLY A 1 81 ? 29.719 -9.032 -51.764 1.00 90.75 81 GLY A C 1
ATOM 617 O O . GLY A 1 81 ? 29.630 -10.259 -51.763 1.00 90.75 81 GLY A O 1
ATOM 618 N N . ASP A 1 82 ? 28.705 -8.230 -52.113 1.00 93.56 82 ASP A N 1
ATOM 619 C CA . ASP A 1 82 ? 27.403 -8.651 -52.666 1.00 93.56 82 ASP A CA 1
ATOM 620 C C . ASP A 1 82 ? 26.684 -9.733 -51.828 1.00 93.56 82 ASP A C 1
ATOM 622 O O . ASP A 1 82 ? 25.965 -10.590 -52.346 1.00 93.56 82 ASP A O 1
ATOM 626 N N . THR A 1 83 ? 26.901 -9.716 -50.510 1.00 92.00 83 THR A N 1
ATOM 627 C CA . THR A 1 83 ? 26.475 -10.763 -49.571 1.00 92.00 83 THR A CA 1
ATOM 628 C C . THR A 1 83 ? 25.757 -10.137 -48.380 1.00 92.00 83 THR A C 1
ATOM 630 O O . THR A 1 83 ? 26.345 -9.322 -47.671 1.00 92.00 83 THR A O 1
ATOM 633 N N . LEU A 1 84 ? 24.507 -10.546 -48.125 1.00 93.38 84 LEU A N 1
ATOM 634 C CA . LEU A 1 84 ? 23.778 -10.145 -46.914 1.00 93.38 84 LEU A CA 1
ATOM 635 C C . LEU A 1 84 ? 24.532 -10.588 -45.646 1.00 93.38 84 LEU A C 1
ATOM 637 O O . LEU A 1 84 ? 25.028 -11.719 -45.626 1.00 93.38 84 LEU A O 1
ATOM 641 N N . PRO A 1 85 ? 24.552 -9.773 -44.573 1.00 93.31 85 PRO A N 1
ATOM 642 C CA . PRO A 1 85 ? 25.045 -10.218 -43.277 1.00 93.31 85 PRO A CA 1
ATOM 643 C C . PRO A 1 85 ? 24.212 -11.400 -42.772 1.00 93.31 85 PRO A C 1
ATOM 645 O O . PRO A 1 85 ? 22.981 -11.346 -42.766 1.00 93.31 85 PRO A O 1
ATOM 648 N N . GLY A 1 86 ? 24.894 -12.478 -42.384 1.00 89.81 86 GLY A N 1
ATOM 649 C CA . GLY A 1 86 ? 24.280 -13.650 -41.764 1.00 89.81 86 GLY A CA 1
ATOM 650 C C . GLY A 1 86 ? 24.032 -13.493 -40.260 1.00 89.81 86 GLY A C 1
ATOM 651 O O . GLY A 1 86 ? 24.383 -12.492 -39.640 1.00 89.81 86 GLY A O 1
ATOM 652 N N . SER A 1 87 ? 23.503 -14.551 -39.641 1.00 88.31 87 SER A N 1
ATOM 653 C CA . SER A 1 87 ? 23.150 -14.597 -38.211 1.00 88.31 87 SER A CA 1
ATOM 654 C C . SER A 1 87 ? 24.315 -14.430 -37.228 1.00 88.31 87 SER A C 1
ATOM 656 O O . SER A 1 87 ? 24.062 -14.307 -36.034 1.00 88.31 87 SER A O 1
ATOM 658 N N . ALA A 1 88 ? 25.555 -14.457 -37.721 1.00 86.81 88 ALA A N 1
ATOM 659 C CA . ALA A 1 88 ? 26.791 -14.255 -36.968 1.00 86.81 88 ALA A CA 1
ATOM 660 C C . ALA A 1 88 ? 27.647 -13.103 -37.540 1.00 86.81 88 ALA A C 1
ATOM 662 O O . ALA A 1 88 ? 28.776 -12.913 -37.106 1.00 86.81 88 ALA A O 1
ATOM 663 N N . ASP A 1 89 ? 27.150 -12.349 -38.528 1.00 89.75 89 ASP A N 1
ATOM 664 C CA . ASP A 1 89 ? 27.881 -11.228 -39.134 1.00 89.75 89 ASP A CA 1
ATOM 665 C C . ASP A 1 89 ? 27.510 -9.905 -38.438 1.00 89.75 89 ASP A C 1
ATOM 667 O O . ASP A 1 89 ? 26.354 -9.695 -38.054 1.00 89.75 89 ASP A O 1
ATOM 671 N N . GLU A 1 90 ? 28.470 -8.983 -38.320 1.00 90.88 90 GLU A N 1
ATOM 672 C CA . GLU A 1 90 ? 28.199 -7.615 -37.858 1.00 90.88 90 GLU A CA 1
ATOM 673 C C . GLU A 1 90 ? 27.657 -6.782 -39.029 1.00 90.88 90 GLU A C 1
ATOM 675 O O . GLU A 1 90 ? 28.374 -6.538 -40.005 1.00 90.88 90 GLU A O 1
ATOM 680 N N . ALA A 1 91 ? 26.417 -6.302 -38.935 1.00 94.06 91 ALA A N 1
ATOM 681 C CA . ALA A 1 91 ? 25.828 -5.407 -39.927 1.00 94.06 91 ALA A CA 1
ATOM 682 C C . ALA A 1 91 ? 26.260 -3.954 -39.649 1.00 94.06 91 ALA A C 1
ATOM 684 O O . ALA A 1 91 ? 25.674 -3.278 -38.801 1.00 94.06 91 ALA A O 1
ATOM 685 N N . LEU A 1 92 ? 27.294 -3.472 -40.346 1.00 94.56 92 LEU A N 1
ATOM 686 C CA . LEU A 1 92 ? 27.897 -2.151 -40.136 1.00 94.56 92 LEU A CA 1
ATOM 687 C C . LEU A 1 92 ? 27.370 -1.102 -41.129 1.00 94.56 92 LEU A C 1
ATOM 689 O O . LEU A 1 92 ? 27.539 -1.220 -42.340 1.00 94.56 92 LEU A O 1
ATOM 693 N N . LEU A 1 93 ? 26.806 -0.018 -40.603 1.00 95.69 93 LEU A N 1
ATOM 694 C CA . LEU A 1 93 ? 26.402 1.172 -41.344 1.00 95.69 93 LEU A CA 1
ATOM 695 C C . LEU A 1 93 ? 27.310 2.337 -40.926 1.00 95.69 93 LEU A C 1
ATOM 697 O O . LEU A 1 93 ? 27.189 2.868 -39.823 1.00 95.69 93 LEU A O 1
ATOM 701 N N . ASP A 1 94 ? 28.236 2.723 -41.802 1.00 92.56 94 ASP A N 1
ATOM 702 C CA . ASP A 1 94 ? 29.305 3.691 -41.528 1.00 92.56 94 ASP A CA 1
ATOM 703 C C . ASP A 1 94 ? 29.534 4.614 -42.741 1.00 92.56 94 ASP A C 1
ATOM 705 O O . ASP A 1 94 ? 29.252 4.251 -43.882 1.00 92.56 94 ASP A O 1
ATOM 709 N N . ASN A 1 95 ? 30.058 5.818 -42.500 1.00 87.81 95 ASN A N 1
ATOM 710 C CA . ASN A 1 95 ? 30.376 6.797 -43.541 1.00 87.81 95 ASN A CA 1
ATOM 711 C C . ASN A 1 95 ? 31.743 6.580 -44.221 1.00 87.81 95 ASN A C 1
ATOM 713 O O . ASN A 1 95 ? 32.118 7.371 -45.084 1.00 87.81 95 ASN A O 1
ATOM 717 N N . SER A 1 96 ? 32.491 5.534 -43.857 1.00 81.12 96 SER A N 1
ATOM 718 C CA . SER A 1 96 ? 33.806 5.228 -44.445 1.00 81.12 96 SER A CA 1
ATOM 719 C C . SER A 1 96 ? 33.762 4.749 -45.902 1.00 81.12 96 SER A C 1
ATOM 721 O O . SER A 1 96 ? 34.751 4.921 -46.613 1.00 81.12 96 SER A O 1
ATOM 723 N N . VAL A 1 97 ? 32.639 4.173 -46.352 1.00 81.31 97 VAL A N 1
ATOM 724 C CA . VAL A 1 97 ? 32.474 3.640 -47.720 1.00 81.31 97 VAL A CA 1
ATOM 725 C C . VAL A 1 97 ? 31.604 4.554 -48.589 1.00 81.31 97 VAL A C 1
ATOM 727 O O . VAL A 1 97 ? 31.988 4.862 -49.716 1.00 81.31 97 VAL A O 1
ATOM 730 N N . ILE A 1 98 ? 30.467 5.034 -48.066 1.00 89.81 98 ILE A N 1
ATOM 731 C CA . ILE A 1 98 ? 29.553 5.953 -48.766 1.00 89.81 98 ILE A CA 1
ATOM 732 C C . ILE A 1 98 ? 28.928 7.009 -47.840 1.00 89.81 98 ILE A C 1
ATOM 734 O O . ILE A 1 98 ? 28.859 6.869 -46.616 1.00 89.81 98 ILE A O 1
ATOM 738 N N . THR A 1 99 ? 28.365 8.056 -48.443 1.00 90.25 99 THR A N 1
ATOM 739 C CA . THR A 1 99 ? 27.366 8.902 -47.779 1.00 90.25 99 THR A CA 1
ATOM 740 C C . THR A 1 99 ? 26.070 8.104 -47.620 1.00 90.25 99 THR A C 1
ATOM 742 O O . THR A 1 99 ? 25.339 7.919 -48.590 1.00 90.25 99 THR A O 1
ATOM 745 N N . LEU A 1 100 ? 25.785 7.626 -46.405 1.00 92.56 100 LEU A N 1
ATOM 746 C CA . LEU A 1 100 ? 24.572 6.854 -46.120 1.00 92.56 100 LEU A CA 1
ATOM 747 C C . LEU A 1 100 ? 23.277 7.636 -46.443 1.00 92.56 100 LEU A C 1
ATOM 749 O O . LEU A 1 100 ? 23.213 8.844 -46.187 1.00 92.56 100 LEU A O 1
ATOM 753 N N . PRO A 1 101 ? 22.221 6.963 -46.940 1.00 92.25 101 PRO A N 1
ATOM 754 C CA . PRO A 1 101 ? 20.906 7.572 -47.125 1.00 92.25 101 PRO A CA 1
ATOM 755 C C . PRO A 1 101 ? 20.219 7.888 -45.784 1.00 92.25 101 PRO A C 1
ATOM 757 O O . PRO A 1 101 ? 20.450 7.243 -44.765 1.00 92.25 101 PRO A O 1
ATOM 760 N N . SER A 1 102 ? 19.297 8.855 -45.789 1.00 92.31 102 SER A N 1
ATOM 761 C CA . SER A 1 102 ? 18.486 9.221 -44.612 1.00 92.31 102 SER A CA 1
ATOM 762 C C . SER A 1 102 ? 17.307 8.272 -44.340 1.00 92.31 102 SER A C 1
ATOM 764 O O . SER A 1 102 ? 16.670 8.345 -43.287 1.00 92.31 102 SER A O 1
ATOM 766 N N . THR A 1 103 ? 16.997 7.375 -45.279 1.00 92.81 103 THR A N 1
ATOM 767 C CA . THR A 1 103 ? 15.944 6.359 -45.146 1.00 92.81 103 THR A CA 1
ATOM 768 C C . THR A 1 103 ? 16.437 5.026 -45.692 1.00 92.81 103 THR A C 1
ATOM 770 O O . THR A 1 103 ? 16.912 4.956 -46.825 1.00 92.81 103 THR A O 1
ATOM 773 N N . PHE A 1 104 ? 16.291 3.974 -44.893 1.00 95.38 104 PHE A N 1
ATOM 774 C CA . PHE A 1 104 ? 16.581 2.589 -45.240 1.00 95.38 104 PHE A CA 1
ATOM 775 C C . PHE A 1 104 ? 15.296 1.770 -45.232 1.00 95.38 104 PHE A C 1
ATOM 777 O O . PHE A 1 104 ? 14.410 1.985 -44.399 1.00 95.38 104 PHE A O 1
ATOM 784 N N . SER A 1 105 ? 15.212 0.811 -46.147 1.00 93.81 105 SER A N 1
ATOM 785 C CA . SER A 1 105 ? 14.058 -0.068 -46.312 1.00 93.81 105 SER A CA 1
ATOM 786 C C . SER A 1 105 ? 14.386 -1.525 -45.981 1.00 93.81 105 SER A C 1
ATOM 788 O O . SER A 1 105 ? 15.520 -1.977 -46.136 1.00 93.81 105 SER A O 1
ATOM 790 N N . VAL A 1 106 ? 13.370 -2.242 -45.500 1.00 95.12 106 VAL A N 1
ATOM 791 C CA . VAL A 1 106 ? 13.416 -3.663 -45.136 1.00 95.12 106 VAL A CA 1
ATOM 792 C C . VAL A 1 106 ? 12.245 -4.368 -45.830 1.00 95.12 106 VAL A C 1
ATOM 794 O O . VAL A 1 106 ? 11.108 -4.329 -45.355 1.00 95.12 106 VAL A O 1
ATOM 797 N N . GLY A 1 107 ? 12.506 -4.960 -46.997 1.00 92.94 107 GLY A N 1
ATOM 798 C CA . GLY A 1 107 ? 11.524 -5.657 -47.838 1.00 92.94 107 GLY A CA 1
ATOM 799 C C . GLY A 1 107 ? 11.271 -7.118 -47.461 1.00 92.94 107 GLY A C 1
ATOM 800 O O . GLY A 1 107 ? 10.186 -7.634 -47.747 1.00 92.94 107 GLY A O 1
ATOM 801 N N . ALA A 1 108 ? 12.187 -7.753 -46.729 1.00 93.88 108 ALA A N 1
ATOM 802 C CA . ALA A 1 108 ? 12.109 -9.116 -46.196 1.00 93.88 108 ALA A CA 1
ATOM 803 C C . ALA A 1 108 ? 12.529 -9.167 -44.712 1.00 93.88 108 ALA A C 1
ATOM 805 O O . ALA A 1 108 ? 13.000 -8.176 -44.161 1.00 93.88 108 ALA A O 1
ATOM 806 N N . ASN A 1 109 ? 12.332 -10.305 -44.038 1.00 94.81 109 ASN A N 1
ATOM 807 C CA . ASN A 1 109 ? 12.873 -10.488 -42.685 1.00 94.81 109 ASN A CA 1
ATOM 808 C C . ASN A 1 109 ? 14.401 -10.619 -42.743 1.00 94.81 109 ASN A C 1
ATOM 810 O O . ASN A 1 109 ? 14.933 -11.244 -43.659 1.00 94.81 109 ASN A O 1
ATOM 814 N N . LEU A 1 110 ? 15.079 -10.060 -41.743 1.00 95.50 110 LEU A N 1
ATOM 815 C CA . LEU A 1 110 ? 16.535 -10.015 -41.630 1.00 95.50 110 LEU A CA 1
ATOM 816 C C . LEU A 1 110 ? 16.996 -10.734 -40.360 1.00 95.50 110 LEU A C 1
ATOM 818 O O . LEU A 1 110 ? 16.279 -10.743 -39.358 1.00 95.50 110 LEU A O 1
ATOM 822 N N . THR A 1 111 ? 18.207 -11.289 -40.398 1.00 94.50 111 THR A N 1
ATOM 823 C CA . THR A 1 111 ? 18.862 -11.918 -39.246 1.00 94.50 111 THR A CA 1
ATOM 824 C C . THR A 1 111 ? 20.347 -11.582 -39.280 1.00 94.50 111 THR A C 1
ATOM 826 O O . THR A 1 111 ? 21.054 -12.061 -40.163 1.00 94.50 111 THR A O 1
ATOM 829 N N . PHE A 1 112 ? 20.799 -10.769 -38.330 1.00 93.25 112 PHE A N 1
ATOM 830 C CA . PHE A 1 112 ? 22.188 -10.330 -38.169 1.00 93.25 112 PHE A CA 1
ATOM 831 C C . PHE A 1 112 ? 22.757 -10.874 -36.852 1.00 93.25 112 PHE A C 1
ATOM 833 O O . PHE A 1 112 ? 21.986 -11.216 -35.953 1.00 93.25 112 PHE A O 1
ATOM 840 N N . GLY A 1 113 ? 24.083 -10.919 -36.706 1.00 89.81 113 GLY A N 1
ATOM 841 C CA . GLY A 1 113 ? 24.713 -11.126 -35.400 1.00 89.81 113 GLY A CA 1
ATOM 842 C C . GLY A 1 113 ? 24.417 -9.936 -34.489 1.00 89.81 113 GLY A C 1
ATOM 843 O O . GLY A 1 113 ? 23.569 -10.029 -33.600 1.00 89.81 113 GLY A O 1
ATOM 844 N N . ASP A 1 114 ? 25.046 -8.805 -34.813 1.00 90.31 114 ASP A N 1
ATOM 845 C CA . ASP A 1 114 ? 24.871 -7.502 -34.164 1.00 90.31 114 ASP A CA 1
ATOM 846 C C . ASP A 1 114 ? 24.593 -6.414 -35.237 1.00 90.31 114 ASP A C 1
ATOM 848 O O . ASP A 1 114 ? 24.981 -6.568 -36.401 1.00 90.31 114 ASP A O 1
ATOM 852 N N . LEU A 1 115 ? 23.941 -5.300 -34.872 1.00 94.44 115 LEU A N 1
ATOM 853 C CA . LEU A 1 115 ? 23.653 -4.165 -35.774 1.00 94.44 115 LEU A CA 1
ATOM 854 C C . LEU A 1 115 ? 24.361 -2.884 -35.303 1.00 94.44 115 LEU A C 1
ATOM 856 O O . LEU A 1 115 ? 24.152 -2.432 -34.179 1.00 94.44 115 LEU A O 1
ATOM 860 N N . ILE A 1 116 ? 25.174 -2.266 -36.163 1.00 94.25 116 ILE A N 1
ATOM 861 C CA . ILE A 1 116 ? 26.052 -1.145 -35.797 1.00 94.25 116 ILE A CA 1
ATOM 862 C C . ILE A 1 116 ? 25.795 0.054 -36.710 1.00 94.25 116 ILE A C 1
ATOM 864 O O . ILE A 1 116 ? 26.008 -0.010 -37.918 1.00 94.25 116 ILE A O 1
ATOM 868 N N . TRP A 1 117 ? 25.413 1.183 -36.122 1.00 95.81 117 TRP A N 1
ATOM 869 C CA . TRP A 1 117 ? 25.340 2.487 -36.774 1.00 95.81 117 TRP A CA 1
ATOM 870 C C . TRP A 1 117 ? 26.491 3.372 -36.298 1.00 95.81 117 TRP A C 1
ATOM 872 O O . TRP A 1 117 ? 26.435 3.927 -35.203 1.00 95.81 117 TRP A O 1
ATOM 882 N N . ASN A 1 118 ? 27.523 3.549 -37.119 1.00 94.75 118 ASN A N 1
ATOM 883 C CA . ASN A 1 118 ? 28.666 4.416 -36.828 1.00 94.75 118 ASN A CA 1
ATOM 884 C C . ASN A 1 118 ? 28.736 5.616 -37.790 1.00 94.75 118 ASN A C 1
ATOM 886 O O . ASN A 1 118 ? 29.803 5.977 -38.274 1.00 94.75 118 ASN A O 1
ATOM 890 N N . ALA A 1 119 ? 27.597 6.250 -38.075 1.00 92.25 119 ALA A N 1
ATOM 891 C CA . ALA A 1 119 ? 27.506 7.342 -39.043 1.00 92.25 119 ALA A CA 1
ATOM 892 C C . ALA A 1 119 ? 27.063 8.674 -38.419 1.00 92.25 119 ALA A C 1
ATOM 894 O O . ALA A 1 119 ? 26.154 8.734 -37.585 1.00 92.25 119 ALA A O 1
ATOM 895 N N . ASN A 1 120 ? 27.666 9.776 -38.877 1.00 88.88 120 ASN A N 1
ATOM 896 C CA . ASN A 1 120 ? 27.406 11.129 -38.372 1.00 88.88 120 ASN A CA 1
ATOM 897 C C . ASN A 1 120 ? 26.224 11.801 -39.098 1.00 88.88 120 ASN A C 1
ATOM 899 O O . ASN A 1 120 ? 26.303 12.959 -39.507 1.00 88.88 120 ASN A O 1
ATOM 903 N N . SER A 1 121 ? 25.132 11.059 -39.285 1.00 91.62 121 SER A N 1
ATOM 904 C CA . SER A 1 121 ? 23.918 11.519 -39.966 1.00 91.62 121 SER A CA 1
ATOM 905 C C . SER A 1 121 ? 22.658 11.056 -39.235 1.00 91.62 121 SER A C 1
ATOM 907 O O . SER A 1 121 ? 22.682 10.079 -38.487 1.00 91.62 121 SER A O 1
ATOM 909 N N . THR A 1 122 ? 21.560 11.787 -39.429 1.00 94.56 122 THR A N 1
ATOM 910 C CA . THR A 1 122 ? 20.237 11.436 -38.900 1.00 94.56 122 THR A CA 1
ATOM 911 C C . THR A 1 122 ? 19.473 10.636 -39.949 1.00 94.56 122 THR A C 1
ATOM 913 O O . THR A 1 122 ? 19.356 11.077 -41.095 1.00 94.56 122 THR A O 1
ATOM 916 N N . ALA A 1 123 ? 18.966 9.465 -39.564 1.00 95.44 123 ALA A N 1
ATOM 917 C CA . ALA A 1 123 ? 18.384 8.499 -40.490 1.00 95.44 123 ALA A CA 1
ATOM 918 C C . ALA A 1 123 ? 17.249 7.675 -39.863 1.00 95.44 123 ALA A C 1
ATOM 920 O O . ALA A 1 123 ? 17.002 7.708 -38.653 1.00 95.44 123 ALA A O 1
ATOM 921 N N . SER A 1 124 ? 16.561 6.903 -40.702 1.00 95.25 124 SER A N 1
ATOM 922 C CA . SER A 1 124 ? 15.528 5.958 -40.278 1.00 95.25 124 SER A CA 1
ATOM 923 C C . SER A 1 124 ? 15.610 4.627 -41.024 1.00 95.25 124 SER A C 1
ATOM 925 O O . SER A 1 124 ? 15.962 4.600 -42.199 1.00 95.25 124 SER A O 1
ATOM 927 N N . ILE A 1 125 ? 15.268 3.530 -40.345 1.00 95.94 125 ILE A N 1
ATOM 928 C CA . ILE A 1 125 ? 15.143 2.177 -40.907 1.00 95.94 125 ILE A CA 1
ATOM 929 C C . ILE A 1 125 ? 13.681 1.753 -40.762 1.00 95.94 125 ILE A C 1
ATOM 931 O O . ILE A 1 125 ? 13.168 1.757 -39.647 1.00 95.94 125 ILE A O 1
ATOM 935 N N . ALA A 1 126 ? 13.004 1.379 -41.849 1.00 93.38 126 ALA A N 1
ATOM 936 C CA . ALA A 1 126 ? 11.590 0.995 -41.822 1.00 93.38 126 ALA A CA 1
ATOM 937 C C . ALA A 1 126 ? 11.287 -0.219 -42.716 1.00 93.38 126 ALA A C 1
ATOM 939 O O . ALA A 1 126 ? 11.991 -0.493 -43.687 1.00 93.38 126 ALA A O 1
ATOM 940 N N . ALA A 1 127 ? 10.202 -0.934 -42.411 1.00 92.38 127 ALA A N 1
ATOM 941 C CA . ALA A 1 127 ? 9.651 -1.950 -43.306 1.00 92.38 127 ALA A CA 1
ATOM 942 C C . ALA A 1 127 ? 9.152 -1.318 -44.620 1.00 92.38 127 ALA A C 1
ATOM 944 O O . ALA A 1 127 ? 8.648 -0.193 -44.615 1.00 92.38 127 ALA A O 1
ATOM 945 N N . SER A 1 128 ? 9.257 -2.038 -45.741 1.00 88.81 128 SER A N 1
ATOM 946 C CA . SER A 1 128 ? 8.664 -1.619 -47.018 1.00 88.81 128 SER A CA 1
ATOM 947 C C . SER A 1 128 ? 7.457 -2.479 -47.411 1.00 88.81 128 SER A C 1
ATOM 949 O O . SER A 1 128 ? 7.417 -3.696 -47.221 1.00 88.81 128 SER A O 1
ATOM 951 N N . GLY A 1 129 ? 6.434 -1.818 -47.962 1.00 83.38 129 GLY A N 1
ATOM 952 C CA . GLY A 1 129 ? 5.139 -2.432 -48.263 1.00 83.38 129 GLY A CA 1
ATOM 953 C C . GLY A 1 129 ? 4.272 -2.694 -47.021 1.00 83.38 129 GLY A C 1
ATOM 954 O O . GLY A 1 129 ? 4.587 -2.291 -45.908 1.00 83.38 129 GLY A O 1
ATOM 955 N N . SER A 1 130 ? 3.136 -3.365 -47.219 1.00 85.19 130 SER A N 1
ATOM 956 C CA . SER A 1 130 ? 2.096 -3.548 -46.188 1.00 85.19 130 SER A CA 1
ATOM 957 C C . SER A 1 130 ? 2.278 -4.792 -45.305 1.00 85.19 130 SER A C 1
ATOM 959 O O . SER A 1 130 ? 1.364 -5.165 -44.575 1.00 85.19 130 SER A O 1
ATOM 961 N N . SER A 1 131 ? 3.412 -5.488 -45.391 1.00 88.56 131 SER A N 1
ATOM 962 C CA . SER A 1 131 ? 3.662 -6.721 -44.631 1.00 88.56 131 SER A CA 1
ATOM 963 C C . SER A 1 131 ? 4.604 -6.453 -43.466 1.00 88.56 131 SER A C 1
ATOM 965 O O . SER A 1 131 ? 5.615 -5.785 -43.647 1.00 88.56 131 SER A O 1
ATOM 967 N N . ASN A 1 132 ? 4.306 -6.997 -42.286 1.00 90.25 132 ASN A N 1
ATOM 968 C CA . ASN A 1 132 ? 5.176 -6.820 -41.123 1.00 90.25 132 ASN A CA 1
ATOM 969 C C . ASN A 1 132 ? 6.530 -7.526 -41.322 1.00 90.25 132 ASN A C 1
ATOM 971 O O . ASN A 1 132 ? 6.635 -8.510 -42.065 1.00 90.25 132 ASN A O 1
ATOM 975 N N . ARG A 1 133 ? 7.567 -6.993 -40.676 1.00 94.25 133 ARG A N 1
ATOM 976 C CA . ARG A 1 133 ? 8.972 -7.365 -40.847 1.00 94.25 133 ARG A CA 1
ATOM 977 C C . ARG A 1 133 ? 9.672 -7.472 -39.506 1.00 94.25 133 ARG A C 1
ATOM 979 O O . ARG A 1 133 ? 9.376 -6.706 -38.594 1.00 94.25 133 ARG A O 1
ATOM 986 N N . VAL A 1 134 ? 10.627 -8.389 -39.423 1.00 94.75 134 VAL A N 1
ATOM 987 C CA . VAL A 1 134 ? 11.468 -8.592 -38.240 1.00 94.75 134 VAL A CA 1
ATOM 988 C C . VAL A 1 134 ? 12.930 -8.405 -38.630 1.00 94.75 134 VAL A C 1
ATOM 990 O O . VAL A 1 134 ? 13.383 -9.024 -39.595 1.00 94.75 134 VAL A O 1
ATOM 993 N N . ILE A 1 135 ? 13.661 -7.588 -37.871 1.00 96.19 135 ILE A N 1
ATOM 994 C CA . ILE A 1 135 ? 15.122 -7.689 -37.773 1.00 96.19 135 ILE A CA 1
ATOM 995 C C . ILE A 1 135 ? 15.411 -8.557 -36.551 1.00 96.19 135 ILE A C 1
ATOM 997 O O . ILE A 1 135 ? 15.064 -8.192 -35.427 1.00 96.19 135 ILE A O 1
ATOM 1001 N N . THR A 1 136 ? 16.018 -9.714 -36.775 1.00 96.06 136 THR A N 1
ATOM 1002 C CA . THR A 1 136 ? 16.483 -10.598 -35.709 1.00 96.06 136 THR A CA 1
ATOM 1003 C C . THR A 1 136 ? 17.943 -10.277 -35.414 1.00 96.06 136 THR A C 1
ATOM 1005 O O . THR A 1 136 ? 18.760 -10.256 -36.332 1.00 96.06 136 THR A O 1
ATOM 1008 N N . LEU A 1 137 ? 18.262 -10.025 -34.149 1.00 94.31 137 LEU A N 1
ATOM 1009 C CA . LEU A 1 137 ? 19.626 -9.896 -33.642 1.00 94.31 137 LEU A CA 1
ATOM 1010 C C . LEU A 1 137 ? 19.917 -11.193 -32.883 1.00 94.31 137 LEU A C 1
ATOM 1012 O O . LEU A 1 137 ? 19.351 -11.435 -31.810 1.00 94.31 137 LEU A O 1
ATOM 1016 N N . SER A 1 138 ? 20.667 -12.086 -33.531 1.00 85.38 138 SER A N 1
ATOM 1017 C CA . SER A 1 138 ? 20.822 -13.477 -33.094 1.00 85.38 138 SER A CA 1
ATOM 1018 C C . SER A 1 138 ? 22.075 -13.750 -32.277 1.00 85.38 138 SER A C 1
ATOM 1020 O O . SER A 1 138 ? 22.104 -14.735 -31.534 1.00 85.38 138 SER A O 1
ATOM 1022 N N . GLU A 1 139 ? 23.074 -12.873 -32.362 1.00 74.88 139 GLU A N 1
ATOM 1023 C CA . GLU A 1 139 ? 24.178 -12.859 -31.411 1.00 74.88 139 GLU A CA 1
ATOM 1024 C C . GLU A 1 139 ? 24.011 -11.689 -30.430 1.00 74.88 139 GLU A C 1
ATOM 1026 O O . GLU A 1 139 ? 22.911 -11.472 -29.931 1.00 74.88 139 GLU A O 1
ATOM 1031 N N . GLY A 1 140 ? 25.095 -11.079 -29.979 1.00 55.59 140 GLY A N 1
ATOM 1032 C CA . GLY A 1 140 ? 25.170 -10.326 -28.725 1.00 55.59 140 GLY A CA 1
ATOM 1033 C C . GLY A 1 140 ? 26.559 -10.537 -28.178 1.00 55.59 140 GLY A C 1
ATOM 1034 O O . GLY A 1 140 ? 26.778 -11.302 -27.230 1.00 55.59 140 GLY A O 1
ATOM 1035 N N . GLY A 1 141 ? 27.511 -10.057 -28.964 1.00 57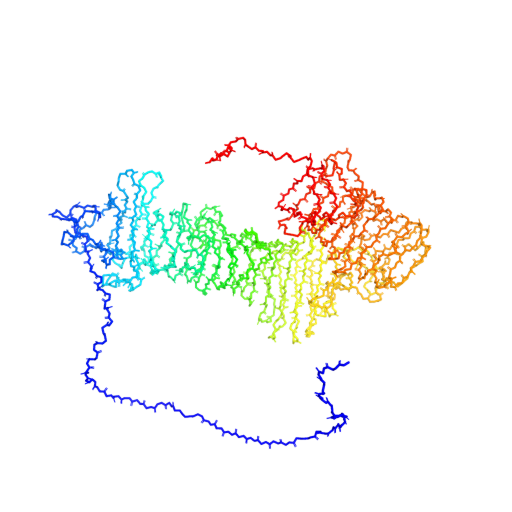.28 141 GLY A N 1
ATOM 1036 C CA . GLY A 1 141 ? 28.886 -10.537 -28.937 1.00 57.28 141 GLY A CA 1
ATOM 1037 C C . GLY A 1 141 ? 29.871 -9.611 -29.629 1.00 57.28 141 GLY A C 1
ATOM 1038 O O . GLY A 1 141 ? 30.997 -10.052 -29.839 1.00 57.28 141 GLY A O 1
ATOM 1039 N N . GLY A 1 142 ? 29.432 -8.382 -29.950 1.00 59.62 142 GLY A N 1
ATOM 1040 C CA . GLY A 1 142 ? 30.159 -7.291 -30.597 1.00 59.62 142 GLY A CA 1
ATOM 1041 C C . GLY A 1 142 ? 31.531 -7.662 -31.145 1.00 59.62 142 GLY A C 1
ATOM 1042 O O . GLY A 1 142 ? 32.520 -7.682 -30.408 1.00 59.62 142 GLY A O 1
ATOM 1043 N N . GLY A 1 143 ? 31.586 -7.938 -32.444 1.00 71.31 143 GLY A N 1
ATOM 1044 C CA . GLY A 1 143 ? 32.825 -8.259 -33.138 1.00 71.31 143 GLY A CA 1
ATOM 1045 C C . GLY A 1 143 ? 33.815 -7.087 -33.216 1.00 71.31 143 GLY A C 1
ATOM 1046 O O . GLY A 1 143 ? 33.907 -6.205 -32.355 1.00 71.31 143 GLY A O 1
ATOM 1047 N N . THR A 1 144 ? 34.631 -7.087 -34.269 1.00 79.56 144 THR A N 1
ATOM 1048 C CA . THR A 1 144 ? 35.702 -6.087 -34.389 1.00 79.56 144 THR A CA 1
ATOM 1049 C C . THR A 1 144 ? 35.130 -4.692 -34.654 1.00 79.56 144 THR A C 1
ATOM 1051 O O . THR A 1 144 ? 35.704 -3.702 -34.196 1.00 79.56 144 THR A O 1
ATOM 1054 N N . ALA A 1 145 ? 33.998 -4.593 -35.357 1.00 84.31 145 ALA A N 1
ATOM 1055 C CA . ALA A 1 145 ? 33.387 -3.319 -35.706 1.00 84.31 145 ALA A CA 1
ATOM 1056 C C . ALA A 1 145 ? 32.608 -2.679 -34.553 1.00 84.31 145 ALA A C 1
ATOM 1058 O O . ALA A 1 145 ? 32.665 -1.458 -34.421 1.00 84.31 145 ALA A O 1
ATOM 1059 N N . ALA A 1 146 ? 31.942 -3.455 -33.691 1.00 82.38 146 ALA A N 1
ATOM 1060 C CA . ALA A 1 146 ? 31.252 -2.914 -32.516 1.00 82.38 146 ALA A CA 1
ATOM 1061 C C . ALA A 1 146 ? 32.245 -2.186 -31.594 1.00 82.38 146 ALA A C 1
ATOM 1063 O O . ALA A 1 146 ? 32.036 -1.031 -31.216 1.00 82.38 146 ALA A O 1
ATOM 1064 N N . VAL A 1 147 ? 33.391 -2.825 -31.330 1.00 85.31 147 VAL A N 1
ATOM 1065 C CA . VAL A 1 147 ? 34.490 -2.241 -30.548 1.00 85.31 147 VAL A CA 1
ATOM 1066 C C . VAL A 1 147 ? 35.151 -1.070 -31.288 1.00 85.31 147 VAL A C 1
ATOM 1068 O O . VAL A 1 147 ? 35.430 -0.042 -30.672 1.00 85.31 147 VAL A O 1
ATOM 1071 N N . ALA A 1 148 ? 35.361 -1.161 -32.608 1.00 88.00 148 ALA A N 1
ATOM 1072 C CA . ALA A 1 148 ? 35.930 -0.061 -33.398 1.00 88.00 148 ALA A CA 1
ATOM 1073 C C . ALA A 1 148 ? 35.007 1.173 -33.487 1.00 88.00 148 ALA A C 1
ATOM 1075 O O . ALA A 1 148 ? 35.497 2.299 -33.552 1.00 88.00 148 ALA A O 1
ATOM 1076 N N . ALA A 1 149 ? 33.686 0.980 -33.433 1.00 89.25 149 ALA A N 1
ATOM 1077 C CA . ALA A 1 149 ? 32.697 2.051 -33.326 1.00 89.25 149 ALA A CA 1
ATOM 1078 C C . ALA A 1 149 ? 32.661 2.702 -31.926 1.00 89.25 149 ALA A C 1
ATOM 1080 O O . ALA A 1 149 ? 32.046 3.757 -31.756 1.00 89.25 149 ALA A O 1
ATOM 1081 N N . GLY A 1 150 ? 33.338 2.120 -30.929 1.00 88.81 150 GLY A N 1
ATOM 1082 C CA . GLY A 1 150 ? 33.394 2.608 -29.547 1.00 88.81 150 GLY A CA 1
ATOM 1083 C C . GLY A 1 150 ? 32.415 1.934 -28.580 1.00 88.81 150 GLY A C 1
ATOM 1084 O O . GLY A 1 150 ? 32.279 2.416 -27.457 1.00 88.81 150 GLY A O 1
ATOM 1085 N N . GLY A 1 151 ? 31.747 0.858 -29.007 1.00 87.56 151 GLY A N 1
ATOM 1086 C CA . GLY A 1 151 ? 30.961 -0.035 -28.152 1.00 87.56 151 GLY A CA 1
ATOM 1087 C C . GLY A 1 151 ? 31.808 -1.152 -27.523 1.00 87.56 151 GLY A C 1
ATOM 1088 O O . GLY A 1 151 ? 33.033 -1.048 -27.406 1.00 87.56 151 GLY A O 1
ATOM 1089 N N . ALA A 1 152 ? 31.158 -2.245 -27.125 1.00 86.38 152 ALA A N 1
ATOM 1090 C CA . ALA A 1 152 ? 31.763 -3.387 -26.445 1.00 86.38 152 ALA A CA 1
ATOM 1091 C C . ALA A 1 152 ? 31.387 -4.745 -27.071 1.00 86.38 152 ALA A C 1
ATOM 1093 O O . ALA A 1 152 ? 30.375 -4.904 -27.748 1.00 86.38 152 ALA A O 1
ATOM 1094 N N . ALA A 1 153 ? 32.183 -5.774 -26.762 1.00 82.62 153 ALA A N 1
ATOM 1095 C CA . ALA A 1 153 ? 31.997 -7.146 -27.253 1.00 82.62 153 ALA A CA 1
ATOM 1096 C C . ALA A 1 153 ? 30.835 -7.929 -26.593 1.00 82.62 153 ALA A C 1
ATOM 1098 O O . ALA A 1 153 ? 30.849 -9.158 -26.523 1.00 82.62 153 ALA A O 1
ATOM 1099 N N . THR A 1 154 ? 29.835 -7.219 -26.068 1.00 84.19 154 THR A N 1
ATOM 1100 C CA . THR A 1 154 ? 28.551 -7.774 -25.606 1.00 84.19 154 THR A CA 1
ATOM 1101 C C . THR A 1 154 ? 27.350 -6.976 -26.125 1.00 84.19 154 THR A C 1
ATOM 1103 O O . THR A 1 154 ? 26.217 -7.235 -25.718 1.00 84.19 154 THR A O 1
ATOM 1106 N N . ASP A 1 155 ? 27.569 -6.026 -27.033 1.00 89.81 155 ASP A N 1
ATOM 1107 C CA . ASP A 1 155 ? 26.506 -5.232 -27.642 1.00 89.81 155 ASP A CA 1
ATOM 1108 C C . ASP A 1 155 ? 25.768 -6.058 -28.711 1.00 89.81 155 ASP A C 1
ATOM 1110 O O . ASP A 1 155 ? 26.399 -6.806 -29.454 1.00 89.81 155 ASP A O 1
ATOM 1114 N N . VAL A 1 156 ? 24.440 -5.910 -28.785 1.00 91.94 156 VAL A N 1
ATOM 1115 C CA . VAL A 1 156 ? 23.581 -6.401 -29.887 1.00 91.94 156 VAL A CA 1
ATOM 1116 C C . VAL A 1 156 ? 23.253 -5.290 -30.889 1.00 91.94 156 VAL A C 1
ATOM 1118 O O . VAL A 1 156 ? 22.979 -5.549 -32.061 1.00 91.94 156 VAL A O 1
ATOM 1121 N N . LEU A 1 157 ? 23.239 -4.039 -30.418 1.00 94.69 157 LEU A N 1
ATOM 1122 C CA . LEU A 1 157 ? 22.837 -2.859 -31.176 1.00 94.69 157 LEU A CA 1
ATOM 1123 C C . LEU A 1 157 ? 23.661 -1.655 -30.715 1.00 94.69 157 LEU A C 1
ATOM 1125 O O . LEU A 1 157 ? 23.574 -1.263 -29.553 1.00 94.69 157 LEU A O 1
ATOM 1129 N N . VAL A 1 158 ? 24.439 -1.064 -31.622 1.00 94.88 158 VAL A N 1
ATOM 1130 C CA . VAL A 1 158 ? 25.381 0.026 -31.317 1.00 94.88 158 VAL A CA 1
ATOM 1131 C C . VAL A 1 158 ? 25.042 1.268 -32.130 1.00 94.88 158 VAL A C 1
ATOM 1133 O O . VAL A 1 158 ? 25.012 1.219 -33.357 1.00 94.88 158 VAL A O 1
ATOM 1136 N N . MET A 1 159 ? 24.868 2.407 -31.462 1.00 96.81 159 MET A N 1
ATOM 1137 C CA . MET A 1 159 ? 24.937 3.732 -32.077 1.00 96.81 159 MET A CA 1
ATOM 1138 C C . MET A 1 159 ? 26.272 4.379 -31.684 1.00 96.81 159 MET A C 1
ATOM 1140 O O . MET A 1 159 ? 26.427 4.914 -30.587 1.00 96.81 159 MET A O 1
ATOM 1144 N N . GLY A 1 160 ? 27.253 4.237 -32.576 1.00 95.06 160 GLY A N 1
ATOM 1145 C CA . GLY A 1 160 ? 28.679 4.438 -32.334 1.00 95.06 160 GLY A CA 1
ATOM 1146 C C . GLY A 1 160 ? 29.141 5.889 -32.212 1.00 95.06 160 GLY A C 1
ATOM 1147 O O . GLY A 1 160 ? 28.412 6.844 -32.478 1.00 95.06 160 GLY A O 1
ATOM 1148 N N . SER A 1 161 ? 30.407 6.042 -31.832 1.00 95.12 161 SER A N 1
ATOM 1149 C CA . SER A 1 161 ? 31.079 7.314 -31.535 1.00 95.12 161 SER A CA 1
ATOM 1150 C C . SER A 1 161 ? 31.053 8.346 -32.673 1.00 95.12 161 SER A C 1
ATOM 1152 O O . SER A 1 161 ? 30.995 9.545 -32.397 1.00 95.12 161 SER A O 1
ATOM 1154 N N . SER A 1 162 ? 31.016 7.921 -33.942 1.00 94.31 162 SER A N 1
ATOM 1155 C CA . SER A 1 162 ? 30.832 8.832 -35.085 1.00 94.31 162 SER A CA 1
ATOM 1156 C C . SER A 1 162 ? 29.482 9.556 -35.066 1.00 94.31 162 SER A C 1
ATOM 1158 O O . SER A 1 162 ? 29.373 10.679 -35.560 1.00 94.31 162 SER A O 1
ATOM 1160 N N . ALA A 1 163 ? 28.435 8.944 -34.504 1.00 93.94 163 ALA A N 1
ATOM 1161 C CA . ALA A 1 163 ? 27.143 9.589 -34.331 1.00 93.94 163 ALA A CA 1
ATOM 1162 C C . ALA A 1 163 ? 27.233 10.549 -33.135 1.00 93.94 163 ALA A C 1
ATOM 1164 O O . ALA A 1 163 ? 27.000 10.162 -31.998 1.00 93.94 163 ALA A O 1
ATOM 1165 N N . THR A 1 164 ? 27.621 11.804 -33.371 1.00 92.62 164 THR A N 1
ATOM 1166 C CA . THR A 1 164 ? 27.913 12.749 -32.271 1.00 92.62 164 THR A CA 1
ATOM 1167 C C . THR A 1 164 ? 26.658 13.382 -31.655 1.00 92.62 164 THR A C 1
ATOM 1169 O O . THR A 1 164 ? 26.502 13.364 -30.433 1.00 92.62 164 THR A O 1
ATOM 1172 N N . SER A 1 165 ? 25.755 13.891 -32.503 1.00 92.81 165 SER A N 1
ATOM 1173 C CA . SER A 1 165 ? 24.520 14.603 -32.113 1.00 92.81 165 SER A CA 1
ATOM 1174 C C . SER A 1 165 ? 23.312 14.260 -33.006 1.00 92.81 165 SER A C 1
ATOM 1176 O O . SER A 1 165 ? 22.459 15.105 -33.267 1.00 92.81 165 SER A O 1
ATOM 1178 N N . ASN A 1 166 ? 23.278 13.044 -33.559 1.00 94.06 166 ASN A N 1
ATOM 1179 C CA . ASN A 1 166 ? 22.282 12.611 -34.547 1.00 94.06 166 ASN A CA 1
ATOM 1180 C C . ASN A 1 166 ? 21.210 11.692 -33.949 1.00 94.06 166 ASN A C 1
ATOM 1182 O O . ASN A 1 166 ? 21.408 11.106 -32.884 1.00 94.06 166 ASN A O 1
ATOM 1186 N N . THR A 1 167 ? 20.099 11.517 -34.676 1.00 96.38 167 THR A N 1
ATOM 1187 C CA . THR A 1 167 ? 19.065 10.523 -34.346 1.00 96.38 167 THR A CA 1
ATOM 1188 C C . THR A 1 167 ? 19.040 9.372 -35.353 1.00 96.38 167 THR A C 1
ATOM 1190 O O . THR A 1 167 ? 18.932 9.610 -36.554 1.00 96.38 167 THR A O 1
ATOM 1193 N N . LEU A 1 168 ? 19.064 8.126 -34.875 1.00 97.38 168 LEU A N 1
ATOM 1194 C CA . LEU A 1 168 ? 18.671 6.954 -35.663 1.00 97.38 168 LEU A CA 1
ATOM 1195 C C . LEU A 1 168 ? 17.286 6.499 -35.196 1.00 97.38 168 LEU A C 1
ATOM 1197 O O . LEU A 1 168 ? 17.104 6.228 -34.013 1.00 97.38 168 LEU A O 1
ATOM 1201 N N . THR A 1 169 ? 16.322 6.380 -36.109 1.00 96.06 169 THR A N 1
ATOM 1202 C CA . THR A 1 169 ? 14.985 5.840 -35.798 1.00 96.06 169 THR A CA 1
ATOM 1203 C C . THR A 1 169 ? 14.789 4.460 -36.425 1.00 96.06 169 THR A C 1
ATOM 1205 O O . THR A 1 169 ? 14.782 4.344 -37.647 1.00 96.06 169 THR A O 1
ATOM 1208 N N . ILE A 1 170 ? 14.558 3.418 -35.622 1.00 95.50 170 ILE A N 1
ATOM 1209 C CA . ILE A 1 170 ? 14.148 2.095 -36.119 1.00 95.50 170 ILE A CA 1
ATOM 1210 C C . ILE A 1 170 ? 12.618 1.987 -36.006 1.00 95.50 170 ILE A C 1
ATOM 1212 O O . ILE A 1 170 ? 12.042 2.116 -34.924 1.00 95.50 170 ILE A O 1
ATOM 1216 N N . GLY A 1 171 ? 11.973 1.842 -37.166 1.00 85.62 171 GLY A N 1
ATOM 1217 C CA . GLY A 1 171 ? 10.641 2.364 -37.465 1.00 85.62 171 GLY A CA 1
ATOM 1218 C C . GLY A 1 171 ? 9.499 1.347 -37.449 1.00 85.62 171 GLY A C 1
ATOM 1219 O O . GLY A 1 171 ? 9.220 0.709 -38.463 1.00 85.62 171 GLY A O 1
ATOM 1220 N N . GLY A 1 172 ? 8.772 1.274 -36.334 1.00 69.75 172 GLY A N 1
ATOM 1221 C CA . GLY A 1 172 ? 7.488 0.576 -36.213 1.00 69.75 172 GLY A CA 1
ATOM 1222 C C . GLY A 1 172 ? 6.317 1.557 -36.253 1.00 69.75 172 GLY A C 1
ATOM 1223 O O . GLY A 1 172 ? 6.121 2.327 -35.316 1.00 69.75 172 GLY A O 1
ATOM 1224 N N . GLY A 1 173 ? 5.545 1.555 -37.342 1.00 57.25 173 GLY A N 1
ATOM 1225 C CA . GLY A 1 173 ? 4.308 2.337 -37.454 1.00 57.25 173 GLY A CA 1
ATOM 1226 C C . GLY A 1 173 ? 3.083 1.608 -36.890 1.00 57.25 173 GLY A C 1
ATOM 1227 O O . GLY A 1 173 ? 3.114 0.401 -36.659 1.00 57.25 173 GLY A O 1
ATOM 1228 N N . SER A 1 174 ? 1.967 2.318 -36.724 1.00 53.03 174 SER A N 1
ATOM 1229 C CA . SER A 1 174 ? 0.665 1.703 -36.441 1.00 53.03 174 SER A CA 1
ATOM 1230 C C . SER A 1 174 ? -0.032 1.273 -37.741 1.00 53.03 174 SER A C 1
ATOM 1232 O O . SER A 1 174 ? -0.168 2.058 -38.676 1.00 53.03 174 SER A O 1
ATOM 1234 N N . GLY A 1 175 ? -0.496 0.019 -37.804 1.00 65.12 175 GLY A N 1
ATOM 1235 C CA . GLY A 1 175 ? -1.218 -0.531 -38.962 1.00 65.12 175 GLY A CA 1
ATOM 1236 C C . GLY A 1 175 ? -0.507 -1.714 -39.625 1.00 65.12 175 GLY A C 1
ATOM 1237 O O . GLY A 1 175 ? -0.001 -2.600 -38.942 1.00 65.12 175 GLY A O 1
ATOM 1238 N N . THR A 1 176 ? -0.514 -1.755 -40.956 1.00 65.00 176 THR A N 1
ATOM 1239 C CA . THR A 1 176 ? 0.093 -2.813 -41.787 1.00 65.00 176 THR A CA 1
ATOM 1240 C C . THR A 1 176 ? 1.446 -2.365 -42.339 1.00 65.00 176 THR A C 1
ATOM 1242 O O . THR A 1 176 ? 1.513 -1.280 -42.912 1.00 65.00 176 THR A O 1
ATOM 1245 N N . GLY A 1 177 ? 2.489 -3.196 -42.234 1.00 75.69 177 GLY A N 1
ATOM 1246 C CA . GLY A 1 177 ? 3.855 -2.815 -42.628 1.00 75.69 177 GLY A CA 1
ATOM 1247 C C . GLY A 1 177 ? 4.712 -2.358 -41.444 1.00 75.69 177 GLY A C 1
ATOM 1248 O O . GLY A 1 177 ? 5.430 -1.369 -41.536 1.00 75.69 177 GLY A O 1
ATOM 1249 N N . GLN A 1 178 ? 4.598 -3.036 -40.300 1.00 86.31 178 GLN A N 1
ATOM 1250 C CA . GLN A 1 178 ? 5.371 -2.715 -39.094 1.00 86.31 178 GLN A CA 1
ATOM 1251 C C . GLN A 1 178 ? 6.746 -3.389 -39.119 1.00 86.31 178 GLN A C 1
ATOM 1253 O O . GLN A 1 178 ? 6.838 -4.560 -39.489 1.00 86.31 178 GLN A O 1
ATOM 1258 N N . LEU A 1 179 ? 7.785 -2.697 -38.651 1.00 93.56 179 LEU A N 1
ATOM 1259 C CA . LEU A 1 179 ? 9.064 -3.308 -38.285 1.00 93.56 179 LEU A CA 1
ATOM 1260 C C . LEU A 1 179 ? 9.073 -3.642 -36.784 1.00 93.56 179 LEU A C 1
ATOM 1262 O O . LEU A 1 179 ? 8.639 -2.828 -35.966 1.00 93.56 179 LEU A O 1
ATOM 1266 N N . SER A 1 180 ? 9.602 -4.806 -36.417 1.00 94.38 180 SER A N 1
ATOM 1267 C CA . SER A 1 180 ? 9.940 -5.176 -35.039 1.00 94.38 180 SER A CA 1
ATOM 1268 C C . SER A 1 180 ? 11.379 -5.689 -34.943 1.00 94.38 180 SER A C 1
ATOM 1270 O O . SER A 1 180 ? 11.981 -6.095 -35.941 1.00 94.38 180 SER A O 1
ATOM 1272 N N . ILE A 1 181 ? 11.936 -5.650 -33.732 1.00 96.25 181 ILE A N 1
ATOM 1273 C CA . ILE A 1 181 ? 13.261 -6.187 -33.414 1.00 96.25 181 ILE A CA 1
ATOM 1274 C C . ILE A 1 181 ? 13.067 -7.421 -32.524 1.00 96.25 181 ILE A C 1
ATOM 1276 O O . ILE A 1 181 ? 12.368 -7.365 -31.507 1.00 96.25 181 ILE A O 1
ATOM 1280 N N . SER A 1 182 ? 13.674 -8.543 -32.903 1.00 96.19 182 SER A N 1
ATOM 1281 C CA . SER A 1 182 ? 13.686 -9.773 -32.107 1.00 96.19 182 SER A CA 1
ATOM 1282 C C . SER A 1 182 ? 15.111 -10.067 -31.657 1.00 96.19 182 SER A C 1
ATOM 1284 O O . SER A 1 182 ? 15.987 -10.268 -32.490 1.00 96.19 182 SER A O 1
ATOM 1286 N N . ILE A 1 183 ? 15.356 -10.060 -30.350 1.00 95.31 183 ILE A N 1
ATOM 1287 C CA . ILE A 1 183 ? 16.680 -10.300 -29.772 1.00 95.31 183 ILE A CA 1
ATOM 1288 C C . ILE A 1 183 ? 16.667 -11.693 -29.138 1.00 95.31 183 ILE A C 1
ATOM 1290 O O . ILE A 1 183 ? 15.879 -11.948 -28.226 1.00 95.31 183 ILE A O 1
ATOM 1294 N N . THR A 1 184 ? 17.513 -12.611 -29.616 1.00 93.69 184 THR A N 1
ATOM 1295 C CA . THR A 1 184 ? 17.496 -14.016 -29.149 1.00 93.69 184 THR A CA 1
ATOM 1296 C C . THR A 1 184 ? 18.576 -14.350 -28.121 1.00 93.69 184 THR A C 1
ATOM 1298 O O . THR A 1 184 ? 18.637 -15.485 -27.649 1.00 93.69 184 THR A O 1
ATOM 1301 N N . LYS A 1 185 ? 19.423 -13.383 -27.753 1.00 91.25 185 LYS A N 1
ATOM 1302 C CA . LYS A 1 185 ? 20.527 -13.534 -26.795 1.00 91.25 185 LYS A CA 1
ATOM 1303 C C . LYS A 1 185 ? 20.670 -12.256 -25.959 1.00 91.25 185 LYS A C 1
ATOM 1305 O O . LYS A 1 185 ? 20.446 -11.161 -26.458 1.00 91.25 185 LYS A O 1
ATOM 1310 N N . ALA A 1 186 ? 21.020 -12.389 -24.682 1.00 92.00 186 ALA A N 1
ATOM 1311 C CA . ALA A 1 186 ? 21.243 -11.233 -23.812 1.00 92.00 186 ALA A CA 1
ATOM 1312 C C . ALA A 1 186 ? 22.477 -10.422 -24.254 1.00 92.00 186 ALA A C 1
ATOM 1314 O O . ALA A 1 186 ? 23.497 -11.007 -24.626 1.00 92.00 186 ALA A O 1
ATOM 1315 N N . GLY A 1 187 ? 22.393 -9.093 -24.163 1.00 92.19 187 GLY A N 1
ATOM 1316 C CA . GLY A 1 187 ? 23.456 -8.166 -24.565 1.00 92.19 187 GLY A CA 1
ATOM 1317 C C . GLY A 1 187 ? 23.075 -6.695 -24.369 1.00 92.19 187 GLY A C 1
ATOM 1318 O O . GLY A 1 187 ? 22.059 -6.385 -23.734 1.00 92.19 187 GLY A O 1
ATOM 1319 N N . ASN A 1 188 ? 23.894 -5.783 -24.899 1.00 94.69 188 ASN A N 1
ATOM 1320 C CA . ASN A 1 188 ? 23.724 -4.342 -24.695 1.00 94.69 188 ASN A CA 1
ATOM 1321 C C . ASN A 1 188 ? 23.103 -3.624 -25.906 1.00 94.69 188 ASN A C 1
ATOM 1323 O O . ASN A 1 188 ? 23.394 -3.943 -27.057 1.00 94.69 188 ASN A O 1
ATOM 1327 N N . ILE A 1 189 ? 22.313 -2.588 -25.633 1.00 97.00 189 ILE A N 1
ATOM 1328 C CA . ILE A 1 189 ? 21.990 -1.523 -26.582 1.00 97.00 189 ILE A CA 1
ATOM 1329 C C . ILE A 1 189 ? 22.856 -0.322 -26.193 1.00 97.00 189 ILE A C 1
ATOM 1331 O O . ILE A 1 189 ? 22.573 0.341 -25.189 1.00 97.00 189 ILE A O 1
ATOM 1335 N N . ASP A 1 190 ? 23.909 -0.050 -26.961 1.00 96.69 190 ASP A N 1
ATOM 1336 C CA . ASP A 1 190 ? 24.819 1.067 -26.706 1.00 96.69 190 ASP A CA 1
ATOM 1337 C C . ASP A 1 190 ? 24.435 2.300 -27.537 1.00 96.69 190 ASP A C 1
ATOM 1339 O O . ASP A 1 190 ? 24.126 2.213 -28.728 1.00 96.69 190 ASP A O 1
ATOM 1343 N N . VAL A 1 191 ? 24.455 3.469 -26.899 1.00 98.19 191 VAL A N 1
ATOM 1344 C CA . VAL A 1 191 ? 24.343 4.773 -27.561 1.00 98.19 191 VAL A CA 1
ATOM 1345 C C . VAL A 1 191 ? 25.528 5.609 -27.089 1.00 98.19 191 VAL A C 1
ATOM 1347 O O . VAL A 1 191 ? 25.426 6.327 -26.093 1.00 98.19 191 VAL A O 1
ATOM 1350 N N . VAL A 1 192 ? 26.674 5.453 -27.756 1.00 97.19 192 VAL A N 1
ATOM 1351 C CA . VAL A 1 192 ? 28.005 5.800 -27.227 1.00 97.19 192 VAL A CA 1
ATOM 1352 C C . VAL A 1 192 ? 28.090 7.284 -26.863 1.00 97.19 192 VAL A C 1
ATOM 1354 O O . VAL A 1 192 ? 28.412 7.647 -25.727 1.00 97.19 192 VAL A O 1
ATOM 1357 N N . SER A 1 193 ? 27.753 8.152 -27.817 1.00 97.25 193 SER A N 1
ATOM 1358 C CA . SER A 1 193 ? 27.891 9.608 -27.710 1.00 97.25 193 SER A CA 1
ATOM 1359 C C . SER A 1 193 ? 26.753 10.260 -26.927 1.00 97.25 193 SER A C 1
ATOM 1361 O O . SER A 1 193 ? 25.582 10.024 -27.208 1.00 97.25 193 SER A O 1
ATOM 1363 N N . ALA A 1 194 ? 27.081 11.182 -26.018 1.00 96.31 194 ALA A N 1
ATOM 1364 C CA . ALA A 1 194 ? 26.098 11.865 -25.166 1.00 96.31 194 ALA A CA 1
ATOM 1365 C C . ALA A 1 194 ? 25.022 12.675 -25.926 1.00 96.31 194 ALA A C 1
ATOM 1367 O O . ALA A 1 194 ? 23.929 12.866 -25.400 1.00 96.31 194 ALA A O 1
ATOM 1368 N N . GLY A 1 195 ? 25.315 13.150 -27.144 1.00 95.75 195 GLY A N 1
ATOM 1369 C CA . GLY A 1 195 ? 24.350 13.856 -27.997 1.00 95.75 195 GLY A CA 1
ATOM 1370 C C . GLY A 1 195 ? 23.527 12.948 -28.920 1.00 95.75 195 GLY A C 1
ATOM 1371 O O . GLY A 1 195 ? 22.589 13.426 -29.557 1.00 95.75 195 GLY A O 1
ATOM 1372 N N . ALA A 1 196 ? 23.863 11.660 -29.024 1.00 97.94 196 ALA A N 1
ATOM 1373 C CA . ALA A 1 196 ? 23.167 10.726 -29.902 1.00 97.94 196 ALA A CA 1
ATOM 1374 C C . ALA A 1 196 ? 21.836 10.255 -29.308 1.00 97.94 196 ALA A C 1
ATOM 1376 O O . ALA A 1 196 ? 21.686 10.108 -28.090 1.00 97.94 196 ALA A O 1
ATOM 1377 N N . THR A 1 197 ? 20.874 9.982 -30.192 1.00 98.25 197 THR A N 1
ATOM 1378 C CA . THR A 1 197 ? 19.566 9.429 -29.828 1.00 98.25 197 THR A CA 1
ATOM 1379 C C . THR A 1 197 ? 19.205 8.240 -30.716 1.00 98.25 197 THR A C 1
ATOM 1381 O O . THR A 1 197 ? 19.023 8.384 -31.923 1.00 98.25 197 THR A O 1
ATOM 1384 N N . LEU A 1 198 ? 19.039 7.066 -30.114 1.00 98.31 198 LEU A N 1
ATOM 1385 C CA . LEU A 1 198 ? 18.485 5.884 -30.770 1.00 98.31 198 LEU A CA 1
ATOM 1386 C C . LEU A 1 198 ? 16.995 5.787 -30.431 1.00 98.31 198 LEU A C 1
ATOM 1388 O O . LEU A 1 198 ? 16.641 5.592 -29.273 1.00 98.31 198 LEU A O 1
ATOM 1392 N N . THR A 1 199 ? 16.118 5.926 -31.422 1.00 97.44 199 THR A N 1
ATOM 1393 C CA . THR A 1 199 ? 14.660 5.876 -31.245 1.00 97.44 199 THR A CA 1
ATOM 1394 C C . THR A 1 199 ? 14.097 4.561 -31.767 1.00 97.44 199 THR A C 1
ATOM 1396 O O . THR A 1 199 ? 14.107 4.307 -32.969 1.00 97.44 199 THR A O 1
ATOM 1399 N N . LEU A 1 200 ? 13.562 3.732 -30.872 1.00 97.12 200 LEU A N 1
ATOM 1400 C CA . LEU A 1 200 ? 12.920 2.461 -31.202 1.00 97.12 200 LEU A CA 1
ATOM 1401 C C . LEU A 1 200 ? 11.394 2.621 -31.127 1.00 97.12 200 LEU A C 1
ATOM 1403 O O . LEU A 1 200 ? 10.781 2.448 -30.070 1.00 97.12 200 LEU A O 1
ATOM 1407 N N . THR A 1 201 ? 10.771 2.973 -32.258 1.00 94.38 201 THR A N 1
ATOM 1408 C CA . THR A 1 201 ? 9.310 2.831 -32.437 1.00 94.38 201 THR A CA 1
ATOM 1409 C C . THR A 1 201 ? 8.943 1.408 -32.852 1.00 94.38 201 THR A C 1
ATOM 1411 O O . THR A 1 201 ? 7.841 0.945 -32.569 1.00 94.38 201 THR A O 1
ATOM 1414 N N . ALA A 1 202 ? 9.884 0.685 -33.469 1.00 94.62 202 ALA A N 1
ATOM 1415 C CA . ALA A 1 202 ? 9.818 -0.760 -33.630 1.00 94.62 202 ALA A CA 1
ATOM 1416 C C . ALA A 1 202 ? 9.732 -1.443 -32.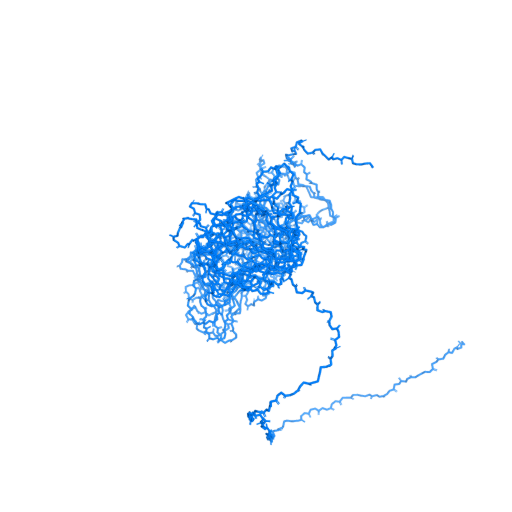256 1.00 94.62 202 ALA A C 1
ATOM 1418 O O . ALA A 1 202 ? 10.537 -1.168 -31.368 1.00 94.62 202 ALA A O 1
ATOM 1419 N N . ALA A 1 203 ? 8.763 -2.344 -32.091 1.00 94.25 203 ALA A N 1
ATOM 1420 C CA . ALA A 1 203 ? 8.621 -3.137 -30.874 1.00 94.25 203 ALA A CA 1
ATOM 1421 C C . ALA A 1 203 ? 9.811 -4.097 -30.715 1.00 94.25 203 ALA A C 1
ATOM 1423 O O . ALA A 1 203 ? 10.117 -4.860 -31.635 1.00 94.25 203 ALA A O 1
ATOM 1424 N N . VAL A 1 204 ? 10.456 -4.078 -29.548 1.00 96.38 204 VAL A N 1
ATOM 1425 C CA . VAL A 1 204 ? 11.569 -4.968 -29.194 1.00 96.38 204 VAL A CA 1
ATOM 1426 C C . VAL A 1 204 ? 11.042 -6.153 -28.382 1.00 96.38 204 VAL A C 1
ATOM 1428 O O . VAL A 1 204 ? 10.356 -5.967 -27.374 1.00 96.38 204 VAL A O 1
ATOM 1431 N N . SER A 1 205 ? 11.363 -7.377 -28.797 1.00 96.06 205 SER A N 1
ATOM 1432 C CA . SER A 1 205 ? 10.915 -8.627 -28.158 1.00 96.06 205 SER A CA 1
ATOM 1433 C C . SER A 1 205 ? 12.067 -9.618 -27.958 1.00 96.06 205 SER A C 1
ATOM 1435 O O . SER A 1 205 ? 13.046 -9.582 -28.702 1.00 96.06 205 SER A O 1
ATOM 1437 N N . GLY A 1 206 ? 11.941 -10.512 -26.973 1.00 95.25 206 GLY A N 1
ATOM 1438 C CA . GLY A 1 206 ? 12.941 -11.547 -26.673 1.00 95.25 206 GLY A CA 1
ATOM 1439 C C . GLY A 1 206 ? 12.992 -11.907 -25.187 1.00 95.25 206 GLY A C 1
ATOM 1440 O O . GLY A 1 206 ? 13.113 -11.019 -24.349 1.00 95.25 206 GLY A O 1
ATOM 1441 N N . ALA A 1 207 ? 12.921 -13.194 -24.839 1.00 95.44 207 ALA A N 1
ATOM 1442 C CA . ALA A 1 207 ? 12.938 -13.672 -23.447 1.00 95.44 207 ALA A CA 1
ATOM 1443 C C . ALA A 1 207 ? 14.360 -13.652 -22.839 1.00 95.44 207 ALA A C 1
ATOM 1445 O O . ALA A 1 207 ? 14.901 -14.686 -22.448 1.00 95.44 207 ALA A O 1
ATOM 1446 N N . VAL A 1 208 ? 14.987 -12.473 -22.853 1.00 94.50 208 VAL A N 1
ATOM 1447 C CA . VAL A 1 208 ? 16.379 -12.213 -22.473 1.00 94.50 208 VAL A CA 1
ATOM 1448 C C . VAL A 1 208 ? 16.494 -10.886 -21.721 1.00 94.50 208 VAL A C 1
ATOM 1450 O O . VAL A 1 208 ? 15.745 -9.944 -21.986 1.00 94.50 208 VAL A O 1
ATOM 1453 N N . GLY A 1 209 ? 17.456 -10.794 -20.802 1.00 95.19 209 GLY A N 1
ATOM 1454 C CA . GLY A 1 209 ? 17.858 -9.525 -20.195 1.00 95.19 209 GLY A CA 1
ATOM 1455 C C . GLY A 1 209 ? 18.639 -8.638 -21.171 1.00 95.19 209 GLY A C 1
ATOM 1456 O O . GLY A 1 209 ? 19.388 -9.141 -22.009 1.00 95.19 209 GLY A O 1
ATOM 1457 N N . LEU A 1 210 ? 18.481 -7.319 -21.046 1.00 97.19 210 LEU A N 1
ATOM 1458 C CA . LEU A 1 210 ? 19.138 -6.311 -21.889 1.00 97.19 210 LEU A CA 1
ATOM 1459 C C . LEU A 1 210 ? 19.777 -5.214 -21.028 1.00 97.19 210 LEU A C 1
ATOM 1461 O O . LEU A 1 210 ? 19.246 -4.861 -19.972 1.00 97.19 210 LEU A O 1
ATOM 1465 N N . THR A 1 211 ? 20.872 -4.620 -21.506 1.00 97.56 211 THR A N 1
ATOM 1466 C CA . THR A 1 211 ? 21.534 -3.486 -20.833 1.00 97.56 211 THR A CA 1
ATOM 1467 C C . THR A 1 211 ? 21.606 -2.261 -21.744 1.00 97.56 211 THR A C 1
ATOM 1469 O O . THR A 1 211 ? 22.077 -2.362 -22.867 1.00 97.56 211 THR A O 1
ATOM 1472 N N . LYS A 1 212 ? 21.196 -1.078 -21.277 1.00 98.19 212 LYS A N 1
ATOM 1473 C CA . LYS A 1 212 ? 21.479 0.204 -21.940 1.00 98.19 212 LYS A CA 1
ATOM 1474 C C . LYS A 1 212 ? 22.849 0.725 -21.494 1.00 98.19 212 LYS A C 1
ATOM 1476 O O . LYS A 1 212 ? 23.039 1.032 -20.312 1.00 98.19 212 LYS A O 1
ATOM 1481 N N . THR A 1 213 ? 23.769 0.858 -22.444 1.00 97.38 213 THR A N 1
ATOM 1482 C CA . THR A 1 213 ? 25.132 1.393 -22.274 1.00 97.38 213 THR A CA 1
ATOM 1483 C C . THR A 1 213 ? 25.354 2.646 -23.146 1.00 97.38 213 THR A C 1
ATOM 1485 O O . THR A 1 213 ? 24.404 3.176 -23.732 1.00 97.38 213 THR A O 1
ATOM 1488 N N . GLY A 1 214 ? 26.558 3.221 -23.144 1.00 97.50 214 GLY A N 1
ATOM 1489 C CA . GLY A 1 214 ? 26.850 4.523 -23.757 1.00 97.50 214 GLY A CA 1
ATOM 1490 C C . GLY A 1 214 ? 26.237 5.724 -23.025 1.00 97.50 214 GLY A C 1
ATOM 1491 O O . GLY A 1 214 ? 25.416 5.566 -22.115 1.00 97.50 214 GLY A O 1
ATOM 1492 N N . LEU A 1 215 ? 26.650 6.945 -23.380 1.00 97.75 215 LEU A N 1
ATOM 1493 C CA . LEU A 1 215 ? 26.223 8.180 -22.702 1.00 97.75 215 LEU A CA 1
ATOM 1494 C C . LEU A 1 215 ? 24.938 8.804 -23.270 1.00 97.75 215 LEU A C 1
ATOM 1496 O O . LEU A 1 215 ? 24.315 9.613 -22.585 1.00 97.75 215 LEU A O 1
ATOM 1500 N N . GLY A 1 216 ? 24.553 8.461 -24.498 1.00 98.44 216 GLY A N 1
ATOM 1501 C CA . GLY A 1 216 ? 23.402 9.029 -25.199 1.00 98.44 216 GLY A CA 1
ATOM 1502 C C . GLY A 1 216 ? 22.053 8.442 -24.786 1.00 98.44 216 GLY A C 1
ATOM 1503 O O . GLY A 1 216 ? 21.939 7.661 -23.830 1.00 98.44 216 GLY A O 1
ATOM 1504 N N . THR A 1 217 ? 21.017 8.825 -25.532 1.00 98.62 217 THR A N 1
ATOM 1505 C CA . THR A 1 217 ? 19.614 8.519 -25.217 1.00 98.62 217 THR A CA 1
ATOM 1506 C C . THR A 1 217 ? 19.088 7.341 -26.036 1.00 98.62 217 THR A C 1
ATOM 1508 O O . THR A 1 217 ? 19.204 7.321 -27.258 1.00 98.62 217 THR A O 1
ATOM 1511 N N . LEU A 1 218 ? 18.452 6.380 -25.368 1.00 98.81 218 LEU A N 1
ATOM 1512 C CA . LEU A 1 218 ? 17.599 5.364 -25.985 1.00 98.81 218 LEU A CA 1
ATOM 1513 C C . LEU A 1 218 ? 16.133 5.753 -25.759 1.00 98.81 218 LEU A C 1
ATOM 1515 O O . LEU A 1 218 ? 15.666 5.736 -24.622 1.00 98.81 218 LEU A O 1
ATOM 1519 N N . VAL A 1 219 ? 15.405 6.092 -26.822 1.00 98.50 219 VAL A N 1
ATOM 1520 C CA . VAL A 1 219 ? 13.963 6.358 -26.763 1.00 98.50 219 VAL A CA 1
ATOM 1521 C C . VAL A 1 219 ? 13.200 5.071 -27.070 1.00 98.50 219 VAL A C 1
ATOM 1523 O O . VAL A 1 219 ? 13.297 4.540 -28.176 1.00 98.50 219 VAL A O 1
ATOM 1526 N N . LEU A 1 220 ? 12.416 4.582 -26.111 1.00 98.06 220 LEU A N 1
ATOM 1527 C CA . LEU A 1 220 ? 11.527 3.431 -26.271 1.00 98.06 220 LEU A CA 1
ATOM 1528 C C . LEU A 1 220 ? 10.098 3.918 -26.536 1.00 98.06 220 LEU A C 1
ATOM 1530 O O . LEU A 1 220 ? 9.455 4.494 -25.657 1.00 98.06 220 LEU A O 1
ATOM 1534 N N . ALA A 1 221 ? 9.608 3.682 -27.754 1.00 95.81 221 ALA A N 1
ATOM 1535 C CA . ALA A 1 221 ? 8.304 4.152 -28.226 1.00 95.81 221 ALA A CA 1
ATOM 1536 C C . ALA A 1 221 ? 7.369 3.033 -28.730 1.00 95.81 221 ALA A C 1
ATOM 1538 O O . ALA A 1 221 ? 6.152 3.226 -28.774 1.00 95.81 221 ALA A O 1
ATOM 1539 N N . GLY A 1 222 ? 7.921 1.871 -29.096 1.00 93.19 222 GLY A N 1
ATOM 1540 C CA . GLY A 1 222 ? 7.160 0.658 -29.408 1.00 93.19 222 GLY A CA 1
ATOM 1541 C C . GLY A 1 222 ? 6.730 -0.120 -28.157 1.00 93.19 222 GLY A C 1
ATOM 1542 O O . GLY A 1 222 ? 7.376 -0.038 -27.113 1.00 93.19 222 GLY A O 1
ATOM 1543 N N . VAL A 1 223 ? 5.657 -0.911 -28.267 1.00 93.81 223 VAL A N 1
ATOM 1544 C CA . VAL A 1 223 ? 5.207 -1.817 -27.192 1.00 93.81 223 VAL A CA 1
ATOM 1545 C C . VAL A 1 223 ? 6.200 -2.976 -27.080 1.00 93.81 223 VAL A C 1
ATOM 1547 O O . VAL A 1 223 ? 6.151 -3.937 -27.848 1.00 93.81 223 VAL A O 1
ATOM 1550 N N . ASN A 1 224 ? 7.132 -2.867 -26.142 1.00 95.81 224 ASN A N 1
ATOM 1551 C CA . ASN A 1 224 ? 8.218 -3.816 -25.958 1.00 95.81 224 ASN A CA 1
ATOM 1552 C C . ASN A 1 224 ? 7.783 -5.005 -25.098 1.00 95.81 224 ASN A C 1
ATOM 1554 O O . ASN A 1 224 ? 6.985 -4.887 -24.171 1.00 95.81 224 ASN A O 1
ATOM 1558 N N . THR A 1 225 ? 8.340 -6.169 -25.409 1.00 95.75 225 THR A N 1
ATOM 1559 C CA . THR A 1 225 ? 8.016 -7.461 -24.783 1.00 95.75 225 THR A CA 1
ATOM 1560 C C . THR A 1 225 ? 9.273 -8.281 -24.482 1.00 95.75 225 THR A C 1
ATOM 1562 O O . THR A 1 225 ? 9.196 -9.492 -24.287 1.00 95.75 225 THR A O 1
ATOM 1565 N N . PHE A 1 226 ? 10.444 -7.635 -24.451 1.00 96.94 226 PHE A N 1
ATOM 1566 C CA . PHE A 1 226 ? 11.675 -8.271 -23.990 1.00 96.94 226 PHE A CA 1
ATOM 1567 C C . PHE A 1 226 ? 11.671 -8.516 -22.471 1.00 96.94 226 PHE A C 1
ATOM 1569 O O . PHE A 1 226 ? 10.869 -7.925 -21.745 1.00 96.94 226 PHE A O 1
ATOM 1576 N N . GLY A 1 227 ? 12.571 -9.373 -21.991 1.00 95.81 227 GLY A N 1
ATOM 1577 C CA . GLY A 1 227 ? 12.681 -9.732 -20.578 1.00 95.81 227 GLY A CA 1
ATOM 1578 C C . GLY A 1 227 ? 11.645 -10.772 -20.144 1.00 95.81 227 GLY A C 1
ATOM 1579 O O . GLY A 1 227 ? 11.569 -11.858 -20.717 1.00 95.81 227 GLY A O 1
ATOM 1580 N N . GLY A 1 228 ? 10.863 -10.444 -19.114 1.00 92.56 228 GLY A N 1
ATOM 1581 C CA . GLY A 1 228 ? 9.990 -11.371 -18.386 1.00 92.56 228 GLY A CA 1
ATOM 1582 C C . GLY A 1 228 ? 10.653 -11.957 -17.135 1.00 92.56 228 GLY A C 1
ATOM 1583 O O . GLY A 1 228 ? 11.771 -11.576 -16.789 1.00 92.56 228 GLY A O 1
ATOM 1584 N N . THR A 1 229 ? 9.960 -12.878 -16.459 1.00 91.00 229 THR A N 1
ATOM 1585 C CA . THR A 1 229 ? 10.362 -13.437 -15.158 1.00 91.00 229 THR A CA 1
ATOM 1586 C C . THR A 1 229 ? 11.830 -13.882 -15.146 1.00 91.00 229 THR A C 1
ATOM 1588 O O . THR A 1 229 ? 12.292 -14.560 -16.068 1.00 91.00 229 THR A O 1
ATOM 1591 N N . ALA A 1 230 ? 12.561 -13.498 -14.094 1.00 88.12 230 ALA A N 1
ATOM 1592 C CA . ALA A 1 230 ? 13.998 -13.742 -13.912 1.00 88.12 230 ALA A CA 1
ATOM 1593 C C . ALA A 1 230 ? 14.928 -13.173 -15.013 1.00 88.12 230 ALA A C 1
ATOM 1595 O O . ALA A 1 230 ? 16.071 -13.614 -15.140 1.00 88.12 230 ALA A O 1
ATOM 1596 N N . ASN A 1 231 ? 14.469 -12.181 -15.785 1.00 94.44 231 ASN A N 1
ATOM 1597 C CA . ASN A 1 231 ? 15.301 -11.369 -16.675 1.00 94.44 231 ASN A CA 1
ATOM 1598 C C . ASN A 1 231 ? 15.255 -9.892 -16.261 1.00 94.44 231 ASN A C 1
ATOM 1600 O O . ASN A 1 231 ? 14.237 -9.397 -15.775 1.00 94.44 231 ASN A O 1
ATOM 1604 N N . ASN A 1 232 ? 16.352 -9.175 -16.512 1.00 96.12 232 ASN A N 1
ATOM 1605 C CA . ASN A 1 232 ? 16.538 -7.792 -16.079 1.00 96.12 232 ASN A CA 1
ATOM 1606 C C . ASN A 1 232 ? 16.672 -6.845 -17.279 1.00 96.12 232 ASN A C 1
ATOM 1608 O O . ASN A 1 232 ? 17.410 -7.139 -18.222 1.00 96.12 232 ASN A O 1
ATOM 1612 N N . PHE A 1 233 ? 16.057 -5.665 -17.197 1.00 98.38 233 PHE A N 1
ATOM 1613 C CA . PHE A 1 233 ? 16.426 -4.509 -18.010 1.00 98.38 233 PHE A CA 1
ATOM 1614 C C . PHE A 1 233 ? 17.307 -3.572 -17.182 1.00 98.38 233 PHE A C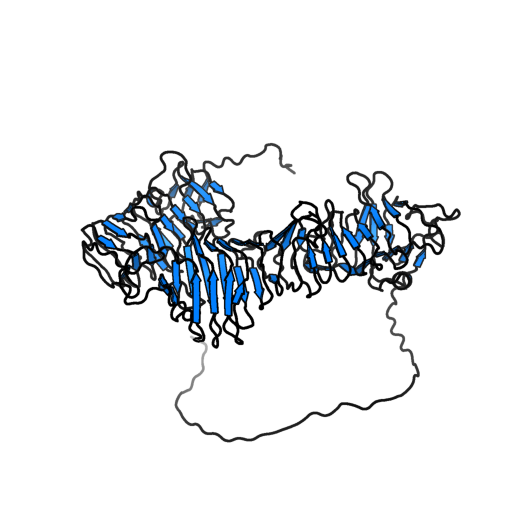 1
ATOM 1616 O O . PHE A 1 233 ? 16.867 -3.024 -16.170 1.00 98.38 233 PHE A O 1
ATOM 1623 N N . THR A 1 234 ? 18.564 -3.401 -17.593 1.00 98.62 234 THR A N 1
ATOM 1624 C CA . THR A 1 234 ? 19.560 -2.629 -16.838 1.00 98.62 234 THR A CA 1
ATOM 1625 C C . THR A 1 234 ? 19.911 -1.330 -17.548 1.00 98.62 234 THR A C 1
ATOM 1627 O O . THR A 1 234 ? 20.530 -1.337 -18.605 1.00 98.62 234 THR A O 1
ATOM 1630 N N . ILE A 1 235 ? 19.591 -0.191 -16.945 1.00 98.81 235 ILE A N 1
ATOM 1631 C CA . ILE A 1 235 ? 20.041 1.126 -17.398 1.00 98.81 235 ILE A CA 1
ATOM 1632 C C . ILE A 1 235 ? 21.390 1.403 -16.735 1.00 98.81 235 ILE A C 1
ATOM 1634 O O . ILE A 1 235 ? 21.439 1.851 -15.589 1.00 98.81 235 ILE A O 1
ATOM 1638 N N . SER A 1 236 ? 22.483 1.087 -17.434 1.00 98.31 236 SER A N 1
ATOM 1639 C CA . SER A 1 236 ? 23.844 1.224 -16.906 1.00 98.31 236 SER A CA 1
ATOM 1640 C C . SER A 1 236 ? 24.370 2.653 -17.041 1.00 98.31 236 SER A C 1
ATOM 1642 O O . SER A 1 236 ? 24.911 3.196 -16.080 1.00 98.31 236 SER A O 1
ATOM 1644 N N . THR A 1 237 ? 24.210 3.272 -18.217 1.00 98.19 237 THR A N 1
ATOM 1645 C CA . THR A 1 237 ? 24.705 4.629 -18.512 1.00 98.19 237 THR A CA 1
ATOM 1646 C C . THR A 1 237 ? 23.806 5.394 -19.489 1.00 98.19 237 THR A C 1
ATOM 1648 O O . THR A 1 237 ? 23.015 4.818 -20.244 1.00 98.19 237 THR A O 1
ATOM 1651 N N . GLY A 1 238 ? 23.951 6.723 -19.488 1.00 98.38 238 GLY A N 1
ATOM 1652 C CA . GLY A 1 238 ? 23.162 7.623 -20.325 1.00 98.38 238 GLY A CA 1
ATOM 1653 C C . GLY A 1 238 ? 21.704 7.679 -19.877 1.00 98.38 238 GLY A C 1
ATOM 1654 O O . GLY A 1 238 ? 21.420 7.664 -18.676 1.00 98.38 238 GLY A O 1
ATOM 1655 N N . THR A 1 239 ? 20.791 7.736 -20.846 1.00 98.69 239 THR A N 1
ATOM 1656 C CA . THR A 1 239 ? 19.352 7.887 -20.593 1.00 98.69 239 THR A CA 1
ATOM 1657 C C . THR A 1 239 ? 18.539 6.843 -21.353 1.00 98.69 239 THR A C 1
ATOM 1659 O O . THR A 1 239 ? 18.791 6.600 -22.534 1.00 98.69 239 THR A O 1
ATOM 1662 N N . VAL A 1 240 ? 17.530 6.263 -20.700 1.00 98.88 240 VAL A N 1
ATOM 1663 C CA . VAL A 1 240 ? 16.344 5.717 -21.379 1.00 98.88 240 VAL A CA 1
ATOM 1664 C C . VAL A 1 240 ? 15.217 6.732 -21.240 1.00 98.88 240 VAL A C 1
ATOM 1666 O O . VAL A 1 240 ? 14.980 7.240 -20.147 1.00 98.88 240 VAL A O 1
ATOM 1669 N N . GLN A 1 241 ? 14.523 7.029 -22.332 1.00 98.56 241 GLN A N 1
ATOM 1670 C CA . GLN A 1 241 ? 13.337 7.880 -22.340 1.00 98.56 241 GLN A CA 1
ATOM 1671 C C . GLN A 1 241 ? 12.164 7.111 -22.947 1.00 98.56 241 GLN A C 1
ATOM 1673 O O . GLN A 1 241 ? 12.308 6.449 -23.972 1.00 98.56 241 GLN A O 1
ATOM 1678 N N . MET A 1 242 ? 10.992 7.203 -22.332 1.00 98.12 242 MET A N 1
ATOM 1679 C CA . MET A 1 242 ? 9.771 6.609 -22.874 1.00 98.12 242 MET A CA 1
ATOM 1680 C C . MET A 1 242 ? 9.059 7.583 -23.823 1.00 98.12 242 MET A C 1
ATOM 1682 O O . MET A 1 242 ? 9.245 8.799 -23.760 1.00 98.12 242 MET A O 1
ATOM 1686 N N . SER A 1 243 ? 8.230 7.065 -24.725 1.00 95.31 243 SER A N 1
ATOM 1687 C CA . SER A 1 243 ? 7.367 7.881 -25.588 1.00 95.31 243 SER A CA 1
ATOM 1688 C C . SER A 1 243 ? 6.171 7.070 -26.089 1.00 95.31 243 SER A C 1
ATOM 1690 O O . SER A 1 243 ? 6.238 5.846 -26.157 1.00 95.31 243 SER A O 1
ATOM 1692 N N . GLY A 1 244 ? 5.074 7.730 -26.468 1.00 90.12 244 GLY A N 1
ATOM 1693 C CA . GLY A 1 244 ? 3.927 7.088 -27.124 1.00 90.12 244 GLY A CA 1
ATOM 1694 C C . GLY A 1 244 ? 3.358 5.886 -26.357 1.00 90.12 244 GLY A C 1
ATOM 1695 O O . GLY A 1 244 ? 2.847 6.039 -25.252 1.00 90.12 244 GLY A O 1
ATOM 1696 N N . ALA A 1 245 ? 3.433 4.698 -26.967 1.00 90.44 245 ALA A N 1
ATOM 1697 C CA . ALA A 1 245 ? 2.994 3.423 -26.386 1.00 90.44 245 ALA A CA 1
ATOM 1698 C C . ALA A 1 245 ? 4.165 2.584 -25.823 1.00 90.44 245 ALA A C 1
ATOM 1700 O O . ALA A 1 245 ? 4.037 1.373 -25.646 1.00 90.44 245 ALA A O 1
ATOM 1701 N N . GLY A 1 246 ? 5.314 3.219 -25.581 1.00 94.81 246 GLY A N 1
ATOM 1702 C CA . GLY A 1 246 ? 6.536 2.576 -25.121 1.00 94.81 246 GLY A CA 1
ATOM 1703 C C . GLY A 1 246 ? 6.379 1.882 -23.772 1.00 94.81 246 GLY A C 1
ATOM 1704 O O . GLY A 1 246 ? 5.883 2.480 -22.818 1.00 94.81 246 GLY A O 1
ATOM 1705 N N . THR A 1 247 ? 6.876 0.651 -23.670 1.00 96.88 247 THR A N 1
ATOM 1706 C CA . THR A 1 247 ? 7.018 -0.083 -22.400 1.00 96.88 247 THR A CA 1
ATOM 1707 C C . THR A 1 247 ? 8.488 -0.386 -22.107 1.00 96.88 247 THR A C 1
ATOM 1709 O O . THR A 1 247 ? 9.306 -0.487 -23.026 1.00 96.88 247 THR A O 1
ATOM 1712 N N . LEU A 1 248 ? 8.839 -0.572 -20.833 1.00 97.38 248 LEU A N 1
ATOM 1713 C CA . LEU A 1 248 ? 10.190 -0.965 -20.389 1.00 97.38 248 LEU A CA 1
ATOM 1714 C C . LEU A 1 248 ? 10.540 -2.451 -20.640 1.00 97.38 248 LEU A C 1
ATOM 1716 O O . LEU A 1 248 ? 11.521 -2.952 -20.095 1.00 97.38 248 LEU A O 1
ATOM 1720 N N . GLY A 1 249 ? 9.745 -3.150 -21.455 1.00 96.12 249 GLY A N 1
ATOM 1721 C CA . GLY A 1 249 ? 9.790 -4.598 -21.660 1.00 96.12 249 GLY A CA 1
ATOM 1722 C C . GLY A 1 249 ? 8.483 -5.258 -21.216 1.00 96.12 249 GLY A C 1
ATOM 1723 O O . GLY A 1 249 ? 7.443 -4.604 -21.105 1.00 96.12 249 GLY A O 1
ATOM 1724 N N . SER A 1 250 ? 8.535 -6.563 -20.952 1.00 95.50 250 SER A N 1
ATOM 1725 C CA . SER A 1 250 ? 7.450 -7.297 -20.296 1.00 95.50 250 SER A CA 1
ATOM 1726 C C . SER A 1 250 ? 7.229 -6.776 -18.873 1.00 95.50 250 SER A C 1
ATOM 1728 O O . SER A 1 250 ? 8.193 -6.503 -18.157 1.00 95.50 250 SER A O 1
ATOM 1730 N N . GLN A 1 251 ? 5.973 -6.720 -18.422 1.00 92.44 251 GLN A N 1
ATOM 1731 C CA . GLN A 1 251 ? 5.618 -6.283 -17.063 1.00 92.44 251 GLN A CA 1
ATOM 1732 C C . GLN A 1 251 ? 6.245 -7.136 -15.944 1.00 92.44 251 GLN A C 1
ATOM 1734 O O . GLN A 1 251 ? 6.306 -6.688 -14.806 1.00 92.44 251 GLN A O 1
ATOM 1739 N N . PHE A 1 252 ? 6.708 -8.349 -16.266 1.00 93.38 252 PHE A N 1
ATOM 1740 C CA . PHE A 1 252 ? 7.365 -9.284 -15.344 1.00 93.38 252 PHE A CA 1
ATOM 1741 C C . PHE A 1 252 ? 8.909 -9.194 -15.379 1.00 93.38 252 PHE A C 1
ATOM 1743 O O . PHE A 1 252 ? 9.586 -10.112 -14.935 1.00 93.38 252 PHE A O 1
ATOM 1750 N N . THR A 1 253 ? 9.474 -8.135 -15.972 1.00 94.94 253 THR A N 1
ATOM 1751 C CA . THR A 1 253 ? 10.931 -7.905 -16.062 1.00 94.94 253 THR A CA 1
ATOM 1752 C C . THR A 1 253 ? 11.419 -7.103 -14.858 1.00 94.94 253 THR A C 1
ATOM 1754 O O . THR A 1 253 ? 10.802 -6.093 -14.519 1.00 94.94 253 THR A O 1
ATOM 1757 N N . ASP A 1 254 ? 12.552 -7.477 -14.266 1.00 96.44 254 ASP A N 1
ATOM 1758 C CA . ASP A 1 254 ? 13.208 -6.680 -13.222 1.00 96.44 254 ASP A CA 1
ATOM 1759 C C . ASP A 1 254 ? 13.867 -5.428 -13.816 1.00 96.44 254 ASP A C 1
ATOM 1761 O O . ASP A 1 254 ? 14.611 -5.508 -14.796 1.00 96.44 254 ASP A O 1
ATOM 1765 N N . LEU A 1 255 ? 13.662 -4.262 -13.203 1.00 98.44 255 LEU A N 1
ATOM 1766 C CA . LEU A 1 255 ? 14.249 -2.999 -13.654 1.00 98.44 255 LEU A CA 1
ATOM 1767 C C . LEU A 1 255 ? 15.431 -2.588 -12.769 1.00 98.44 255 LEU A C 1
ATOM 1769 O O . LEU A 1 255 ? 15.268 -2.335 -11.576 1.00 98.44 255 LEU A O 1
ATOM 1773 N N . VAL A 1 256 ? 16.617 -2.446 -13.364 1.00 98.69 256 VAL A N 1
ATOM 1774 C CA . VAL A 1 256 ? 17.832 -1.991 -12.671 1.00 98.69 256 VAL A CA 1
ATOM 1775 C C . VAL A 1 256 ? 18.247 -0.620 -13.206 1.00 98.69 256 VAL A C 1
ATOM 1777 O O . VAL A 1 256 ? 18.769 -0.515 -14.312 1.00 98.69 256 VAL A O 1
ATOM 1780 N N . VAL A 1 257 ? 18.048 0.446 -12.429 1.00 98.75 257 VAL A N 1
ATOM 1781 C CA . VAL A 1 257 ? 18.357 1.828 -12.835 1.00 98.75 257 VAL A CA 1
ATOM 1782 C C . VAL A 1 257 ? 19.616 2.331 -12.125 1.00 98.75 257 VAL A C 1
ATOM 1784 O O . VAL A 1 257 ? 19.585 2.652 -10.939 1.00 98.75 257 VAL A O 1
ATOM 1787 N N . ASN A 1 258 ? 20.727 2.420 -12.860 1.00 98.56 258 ASN A N 1
ATOM 1788 C CA . ASN A 1 258 ? 22.016 2.951 -12.388 1.00 98.56 258 ASN A CA 1
ATOM 1789 C C . ASN A 1 258 ? 22.404 4.291 -13.052 1.00 98.56 258 ASN A C 1
ATOM 1791 O O . ASN A 1 258 ? 23.403 4.893 -12.665 1.00 98.56 258 ASN A O 1
ATOM 1795 N N . ALA A 1 259 ? 21.615 4.750 -14.029 1.00 98.62 259 ALA A N 1
ATOM 1796 C CA . ALA A 1 259 ? 21.691 6.073 -14.653 1.00 98.62 259 ALA A CA 1
ATOM 1797 C C . ALA A 1 259 ? 20.266 6.643 -14.837 1.00 98.62 259 ALA A C 1
ATOM 1799 O O . ALA A 1 259 ? 19.447 6.485 -13.934 1.00 98.62 259 ALA A O 1
ATOM 1800 N N . ASN A 1 260 ? 19.941 7.308 -15.952 1.00 98.56 260 ASN A N 1
ATOM 1801 C CA . ASN A 1 260 ? 18.688 8.063 -16.083 1.00 98.56 260 ASN A CA 1
ATOM 1802 C C . ASN A 1 260 ? 17.545 7.280 -16.754 1.00 98.56 260 ASN A C 1
ATOM 1804 O O . ASN A 1 260 ? 17.730 6.683 -17.818 1.00 98.56 260 ASN A O 1
ATOM 1808 N N . LEU A 1 261 ? 16.342 7.388 -16.189 1.00 98.81 261 LEU A N 1
ATOM 1809 C CA . LEU A 1 261 ? 15.073 6.967 -16.780 1.00 98.81 261 LEU A CA 1
ATOM 1810 C C . LEU A 1 261 ? 14.073 8.132 -16.786 1.00 98.81 261 LEU A C 1
ATOM 1812 O O . LEU A 1 261 ? 13.611 8.567 -15.732 1.00 98.81 261 LEU A O 1
ATOM 1816 N N . ASP A 1 262 ? 13.697 8.587 -17.978 1.00 98.62 262 ASP A N 1
ATOM 1817 C CA . ASP A 1 262 ? 12.615 9.550 -18.182 1.00 98.62 262 ASP A CA 1
ATOM 1818 C C . ASP A 1 262 ? 11.324 8.834 -18.596 1.00 98.62 262 ASP A C 1
ATOM 1820 O O . ASP A 1 262 ? 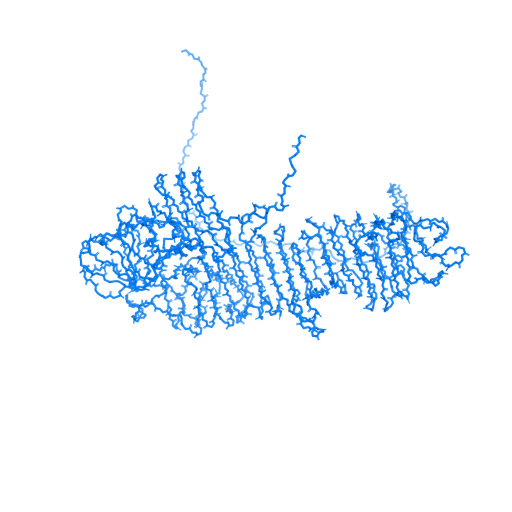11.212 8.302 -19.703 1.00 98.62 262 ASP A O 1
ATOM 1824 N N . LEU A 1 263 ? 10.325 8.834 -17.716 1.00 98.44 263 LEU A N 1
ATOM 1825 C CA . LEU A 1 263 ? 9.001 8.278 -17.989 1.00 98.44 263 LEU A CA 1
ATOM 1826 C C . LEU A 1 263 ? 8.200 9.124 -18.987 1.00 98.44 263 LEU A C 1
ATOM 1828 O O . LEU A 1 263 ? 7.290 8.576 -19.607 1.00 98.44 263 LEU A O 1
ATOM 1832 N N . ASN A 1 264 ? 8.520 10.417 -19.149 1.00 97.69 264 ASN A N 1
ATOM 1833 C CA . ASN A 1 264 ? 7.989 11.304 -20.194 1.00 97.69 264 ASN A CA 1
ATOM 1834 C C . ASN A 1 264 ? 6.473 11.128 -20.473 1.00 97.69 264 ASN A C 1
ATOM 1836 O O . ASN A 1 264 ? 6.034 10.890 -21.598 1.00 97.69 264 ASN A O 1
ATOM 1840 N N . GLY A 1 265 ? 5.660 11.194 -19.416 1.00 97.00 265 GLY A N 1
ATOM 1841 C CA . GLY A 1 265 ? 4.196 11.114 -19.464 1.00 97.00 265 GLY A CA 1
ATOM 1842 C C . GLY A 1 265 ? 3.616 9.705 -19.629 1.00 97.00 265 GLY A C 1
ATOM 1843 O O . GLY A 1 265 ? 2.397 9.547 -19.601 1.00 97.00 265 GLY A O 1
ATOM 1844 N N . THR A 1 266 ? 4.452 8.676 -19.775 1.00 97.62 266 THR A N 1
ATOM 1845 C CA . THR A 1 266 ? 4.022 7.271 -19.836 1.00 97.62 266 THR A CA 1
ATOM 1846 C C . THR A 1 266 ? 3.911 6.660 -18.436 1.00 97.62 266 THR A C 1
ATOM 1848 O O . THR A 1 266 ? 4.660 7.005 -17.525 1.00 97.62 266 THR A O 1
ATOM 1851 N N . THR A 1 267 ? 2.978 5.725 -18.257 1.00 96.56 267 THR A N 1
ATOM 1852 C CA . THR A 1 267 ? 2.890 4.881 -17.053 1.00 96.56 267 THR A CA 1
ATOM 1853 C C . THR A 1 267 ? 3.518 3.524 -17.349 1.00 96.56 267 THR A C 1
ATOM 1855 O O . THR A 1 267 ? 3.296 2.977 -18.426 1.00 96.56 267 THR A O 1
ATOM 1858 N N . GLN A 1 268 ? 4.313 3.000 -16.415 1.00 98.00 268 GLN A N 1
ATOM 1859 C CA . GLN A 1 268 ? 5.144 1.809 -16.615 1.00 98.00 268 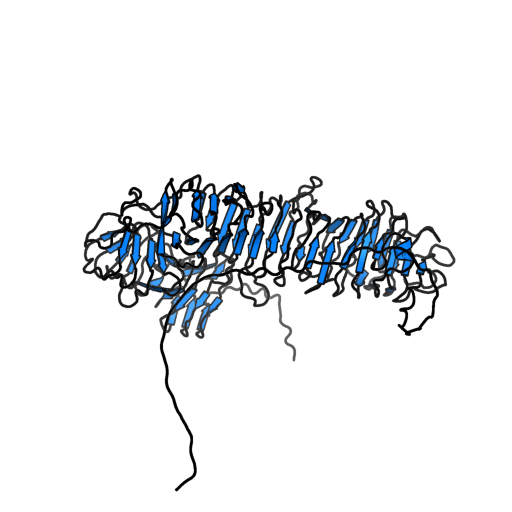GLN A CA 1
ATOM 1860 C C . GLN A 1 268 ? 4.893 0.738 -15.548 1.00 98.00 268 GLN A C 1
ATOM 1862 O O . GLN A 1 268 ? 4.654 1.054 -14.381 1.00 98.00 268 GLN A O 1
ATOM 1867 N N . ASN A 1 269 ? 5.021 -0.528 -15.950 1.00 95.06 269 ASN A N 1
ATOM 1868 C CA . ASN A 1 269 ? 4.892 -1.708 -15.096 1.00 95.06 269 ASN A CA 1
ATOM 1869 C C . ASN A 1 269 ? 6.146 -2.580 -15.233 1.00 95.06 269 ASN A C 1
ATOM 1871 O O . ASN A 1 269 ? 6.518 -2.931 -16.350 1.00 95.06 269 ASN A O 1
ATOM 1875 N N . VAL A 1 270 ? 6.769 -2.932 -14.108 1.00 95.81 270 VAL A N 1
ATOM 1876 C CA . VAL A 1 270 ? 7.952 -3.813 -14.012 1.00 95.81 270 VAL A CA 1
ATOM 1877 C C . VAL A 1 270 ? 7.825 -4.728 -12.787 1.00 95.81 270 VAL A C 1
ATOM 1879 O O . VAL A 1 270 ? 6.930 -4.521 -11.959 1.00 95.81 270 VAL A O 1
ATOM 1882 N N . ASP A 1 271 ? 8.686 -5.736 -12.641 1.00 94.12 271 ASP A N 1
ATOM 1883 C CA . ASP A 1 271 ? 8.664 -6.598 -11.458 1.00 94.12 271 ASP A CA 1
ATOM 1884 C C . ASP A 1 271 ? 9.449 -5.996 -10.281 1.00 94.12 271 ASP A C 1
ATOM 1886 O O . ASP A 1 271 ? 8.938 -5.068 -9.648 1.00 94.12 271 ASP A O 1
ATOM 1890 N N . ALA A 1 272 ? 10.671 -6.433 -9.965 1.00 95.00 272 ALA A N 1
ATOM 1891 C CA . ALA A 1 272 ? 11.479 -5.702 -8.990 1.00 95.00 272 ALA A CA 1
ATOM 1892 C C . ALA A 1 272 ? 11.937 -4.339 -9.543 1.00 95.00 272 ALA A C 1
ATOM 1894 O O . ALA A 1 272 ? 12.143 -4.165 -10.748 1.00 95.00 272 ALA A O 1
ATOM 1895 N N . LEU A 1 273 ? 12.180 -3.387 -8.640 1.00 97.62 273 LEU A N 1
ATOM 1896 C CA . LEU A 1 273 ? 13.050 -2.246 -8.910 1.00 97.62 273 LEU A CA 1
ATOM 1897 C C . LEU A 1 273 ? 14.387 -2.475 -8.194 1.00 97.62 273 LEU A C 1
ATOM 1899 O O . LEU A 1 273 ? 14.465 -3.104 -7.141 1.00 97.62 273 LEU A O 1
ATOM 1903 N N . SER A 1 274 ? 15.483 -1.997 -8.770 1.00 97.81 274 SER A N 1
ATOM 1904 C CA . SER A 1 274 ? 16.792 -1.945 -8.119 1.00 97.81 274 SER A CA 1
ATOM 1905 C C . SER A 1 274 ? 17.652 -0.842 -8.716 1.00 97.81 274 SER A C 1
ATOM 1907 O O . SER A 1 274 ? 17.380 -0.348 -9.807 1.00 97.81 274 SER A O 1
ATOM 1909 N N . GLY A 1 275 ? 18.694 -0.421 -8.002 1.00 97.50 275 GLY A N 1
ATOM 1910 C CA . GLY A 1 275 ? 19.602 0.605 -8.512 1.00 97.50 275 GLY A CA 1
ATOM 1911 C C . GLY A 1 275 ? 20.589 1.128 -7.481 1.00 97.50 275 GLY A C 1
ATOM 1912 O O . GLY A 1 275 ? 20.299 1.177 -6.282 1.00 97.50 275 GLY A O 1
ATOM 1913 N N . ASN A 1 276 ? 21.761 1.539 -7.957 1.00 96.62 276 ASN A N 1
ATOM 1914 C CA . ASN A 1 276 ? 22.767 2.227 -7.153 1.00 96.62 276 ASN A CA 1
ATOM 1915 C C . ASN A 1 276 ? 22.401 3.716 -6.932 1.00 96.62 276 ASN A C 1
ATOM 1917 O O . ASN A 1 276 ? 21.362 4.198 -7.378 1.00 96.62 276 ASN A O 1
ATOM 1921 N N . SER A 1 277 ? 23.258 4.464 -6.233 1.00 96.56 277 SER A N 1
ATOM 1922 C CA . SER A 1 277 ? 23.022 5.876 -5.889 1.00 96.56 277 SER A CA 1
ATOM 1923 C C . SER A 1 277 ? 23.155 6.882 -7.043 1.00 96.56 277 SER A C 1
ATOM 1925 O O . SER A 1 277 ? 22.963 8.072 -6.812 1.00 96.56 277 SER A O 1
ATOM 1927 N N . ALA A 1 278 ? 23.505 6.439 -8.254 1.00 97.12 278 ALA A N 1
ATOM 1928 C CA . ALA A 1 278 ? 23.489 7.249 -9.475 1.00 97.12 278 ALA A CA 1
ATOM 1929 C C . ALA A 1 278 ? 22.211 7.040 -10.314 1.00 97.12 278 ALA A C 1
ATOM 1931 O O . ALA A 1 278 ? 21.978 7.788 -11.262 1.00 97.12 278 ALA A O 1
ATOM 1932 N N . GLY A 1 279 ? 21.361 6.070 -9.948 1.00 98.19 279 GLY A N 1
ATOM 1933 C CA . GLY A 1 279 ? 20.051 5.882 -10.563 1.00 98.19 279 GLY A CA 1
ATOM 1934 C C . GLY A 1 279 ? 19.141 7.098 -10.373 1.00 98.19 279 GLY A C 1
ATOM 1935 O O . GLY A 1 279 ? 19.006 7.616 -9.262 1.00 98.19 279 GLY A O 1
ATOM 1936 N N . SER A 1 280 ? 18.488 7.533 -11.446 1.00 98.25 280 SER A N 1
ATOM 1937 C CA . SER A 1 280 ? 17.563 8.666 -11.459 1.00 98.25 280 SER A CA 1
ATOM 1938 C C . SER A 1 280 ? 16.325 8.307 -12.277 1.00 98.25 280 SER A C 1
ATOM 1940 O O . SER A 1 280 ? 16.456 7.860 -13.414 1.00 98.25 280 SER A O 1
ATOM 1942 N N . ILE A 1 281 ? 15.130 8.477 -11.708 1.00 98.75 281 ILE A N 1
ATOM 1943 C CA . ILE A 1 281 ? 13.848 8.205 -12.375 1.00 98.75 281 ILE A CA 1
ATOM 1944 C C . ILE A 1 281 ? 12.977 9.454 -12.265 1.00 98.75 281 ILE A C 1
ATOM 1946 O O . ILE A 1 281 ? 12.750 9.956 -11.167 1.00 98.75 281 ILE A O 1
ATOM 1950 N N . TYR A 1 282 ? 12.488 9.965 -13.389 1.00 98.50 282 TYR A N 1
ATOM 1951 C CA . TYR A 1 282 ? 11.753 11.229 -13.439 1.00 98.50 282 TYR A CA 1
ATOM 1952 C C . TYR A 1 282 ? 10.741 11.253 -14.590 1.00 98.50 282 TYR A C 1
ATOM 1954 O O . TYR A 1 282 ? 10.675 10.323 -15.388 1.00 98.50 282 TYR A O 1
ATOM 1962 N N . ASN A 1 283 ? 9.920 12.300 -14.670 1.00 98.00 283 ASN A N 1
ATOM 1963 C CA . ASN A 1 283 ? 8.912 12.488 -15.710 1.00 98.00 283 ASN A CA 1
ATOM 1964 C C . ASN A 1 283 ? 8.979 13.915 -16.291 1.00 98.00 283 ASN A C 1
ATOM 1966 O O . ASN A 1 283 ? 8.309 14.834 -15.819 1.00 98.00 283 ASN A O 1
ATOM 1970 N N . ASN A 1 284 ? 9.759 14.108 -17.357 1.00 97.31 284 ASN A N 1
ATOM 1971 C CA . ASN A 1 284 ? 9.932 15.419 -17.996 1.00 97.31 284 ASN A CA 1
ATOM 1972 C C . ASN A 1 284 ? 8.817 15.814 -18.984 1.00 97.31 284 ASN A C 1
ATOM 1974 O O . ASN A 1 284 ? 8.974 16.794 -19.714 1.00 97.31 284 ASN A O 1
ATOM 1978 N N . ALA A 1 285 ? 7.668 15.128 -18.996 1.00 96.69 285 ALA A N 1
ATOM 1979 C CA . ALA A 1 285 ? 6.520 15.600 -19.769 1.00 96.69 285 ALA A CA 1
ATOM 1980 C C . ALA A 1 285 ? 6.015 16.970 -19.277 1.00 96.69 285 ALA A C 1
ATOM 1982 O O . ALA A 1 285 ? 6.313 17.426 -18.171 1.00 96.69 285 ALA A O 1
ATOM 1983 N N . ASN A 1 286 ? 5.203 17.635 -20.099 1.00 95.06 286 ASN A N 1
ATOM 1984 C CA . ASN A 1 286 ? 4.544 18.885 -19.728 1.00 95.06 286 ASN A CA 1
ATOM 1985 C C . ASN A 1 286 ? 3.108 18.607 -19.269 1.00 95.06 286 ASN A C 1
ATOM 1987 O O . ASN A 1 286 ? 2.275 18.181 -20.063 1.00 95.06 286 ASN A O 1
ATOM 1991 N N . GLY A 1 287 ? 2.825 18.822 -17.982 1.00 92.44 287 GLY A N 1
ATOM 1992 C CA . GLY A 1 287 ? 1.509 18.638 -17.354 1.00 92.44 287 GLY A CA 1
ATOM 1993 C C . GLY A 1 287 ? 1.006 17.192 -17.203 1.00 92.44 287 GLY A C 1
ATOM 1994 O O . GLY A 1 287 ? 0.116 16.949 -16.390 1.00 92.44 287 GLY A O 1
ATOM 1995 N N . THR A 1 288 ? 1.551 16.221 -17.940 1.00 96.94 288 THR A N 1
ATOM 1996 C CA . THR A 1 288 ? 1.153 14.805 -17.852 1.00 96.94 288 THR A CA 1
ATOM 1997 C C . THR A 1 288 ? 1.809 14.117 -16.654 1.00 96.94 288 THR A C 1
ATOM 1999 O O . THR A 1 288 ? 3.034 14.075 -16.558 1.00 96.94 288 THR A O 1
ATOM 2002 N N . ALA A 1 289 ? 1.007 13.541 -15.757 1.00 96.88 289 ALA A N 1
ATOM 2003 C CA . ALA A 1 289 ? 1.492 12.709 -14.655 1.00 96.88 289 ALA A CA 1
ATOM 2004 C C . ALA A 1 289 ? 1.816 11.275 -15.117 1.00 96.88 289 ALA A C 1
ATOM 2006 O O . ALA A 1 289 ? 1.144 10.735 -15.995 1.00 96.88 289 ALA A O 1
ATOM 2007 N N . ALA A 1 290 ? 2.811 10.650 -14.488 1.00 97.81 290 ALA A N 1
ATOM 2008 C CA . ALA A 1 290 ? 3.252 9.280 -14.749 1.00 97.81 290 ALA A CA 1
ATOM 2009 C C . ALA A 1 290 ? 3.158 8.426 -13.477 1.00 97.81 290 ALA A C 1
ATOM 2011 O O . ALA A 1 290 ? 3.379 8.925 -12.373 1.00 97.81 290 ALA A O 1
ATOM 2012 N N . THR A 1 291 ? 2.873 7.129 -13.619 1.00 97.50 291 THR A N 1
ATOM 2013 C CA . THR A 1 291 ? 2.978 6.159 -12.515 1.00 97.50 291 THR A CA 1
ATOM 2014 C C . THR A 1 291 ? 4.019 5.095 -12.843 1.00 97.50 291 THR A C 1
ATOM 2016 O O . THR A 1 291 ? 4.042 4.576 -13.958 1.00 97.50 291 THR A O 1
ATOM 2019 N N . LEU A 1 292 ? 4.852 4.735 -11.867 1.00 97.94 292 LEU A N 1
ATOM 2020 C CA . LEU A 1 292 ? 5.668 3.523 -11.912 1.00 97.94 292 LEU A CA 1
ATOM 2021 C C . LEU A 1 292 ? 5.025 2.459 -11.011 1.00 97.94 292 LEU A C 1
ATOM 2023 O O . LEU A 1 292 ? 4.823 2.692 -9.817 1.00 97.94 292 LEU A O 1
ATOM 2027 N N . THR A 1 293 ? 4.700 1.301 -11.582 1.00 95.88 293 THR A N 1
ATOM 2028 C CA . THR A 1 293 ? 4.116 0.155 -10.874 1.00 95.88 293 THR A CA 1
ATOM 2029 C C . THR A 1 293 ? 5.134 -0.974 -10.777 1.00 95.88 293 THR A C 1
ATOM 2031 O O . THR A 1 293 ? 5.641 -1.439 -11.797 1.00 95.88 293 THR A O 1
ATOM 2034 N N . ILE A 1 294 ? 5.404 -1.431 -9.555 1.00 94.75 294 ILE A N 1
ATOM 2035 C CA . ILE A 1 294 ? 6.438 -2.424 -9.234 1.00 94.75 294 ILE A CA 1
ATOM 2036 C C . ILE A 1 294 ? 5.846 -3.632 -8.490 1.00 94.75 294 ILE A C 1
ATOM 2038 O O . ILE A 1 294 ? 4.962 -3.476 -7.643 1.00 94.75 294 ILE A O 1
ATOM 2042 N N . GLY A 1 295 ? 6.365 -4.825 -8.783 1.00 91.69 295 GLY A N 1
ATOM 2043 C CA . GLY A 1 295 ? 6.029 -6.113 -8.166 1.00 91.69 295 GLY A CA 1
ATOM 2044 C C . GLY A 1 295 ? 4.945 -6.919 -8.891 1.00 91.69 295 GLY A C 1
ATOM 2045 O O . GLY A 1 295 ? 4.145 -7.584 -8.230 1.00 91.69 295 GLY A O 1
ATOM 2046 N N . ASN A 1 296 ? 4.869 -6.831 -10.224 1.00 89.06 296 ASN A N 1
ATOM 2047 C CA . ASN A 1 296 ? 3.831 -7.481 -11.040 1.00 89.06 296 ASN A CA 1
ATOM 2048 C C . ASN A 1 296 ? 3.880 -9.032 -11.029 1.00 89.06 296 ASN A C 1
ATOM 2050 O O . ASN A 1 296 ? 2.834 -9.646 -11.230 1.00 89.06 296 ASN A O 1
ATOM 2054 N N . ASP A 1 297 ? 5.035 -9.653 -10.756 1.00 88.69 297 ASP A N 1
ATOM 2055 C CA . ASP A 1 297 ? 5.236 -11.101 -10.511 1.00 88.69 297 ASP A CA 1
ATOM 2056 C C . ASP A 1 297 ? 5.622 -11.392 -9.039 1.00 88.69 297 ASP A C 1
ATOM 2058 O O . ASP A 1 297 ? 6.033 -12.491 -8.673 1.00 88.69 297 ASP A O 1
ATOM 2062 N N . ASN A 1 298 ? 5.407 -10.419 -8.142 1.00 86.94 298 ASN A N 1
ATOM 2063 C CA . ASN A 1 298 ? 5.850 -10.391 -6.739 1.00 86.94 298 ASN A CA 1
ATOM 2064 C C . ASN A 1 298 ? 7.334 -10.089 -6.502 1.00 86.94 298 ASN A C 1
ATOM 2066 O O . ASN A 1 298 ? 7.785 -10.267 -5.372 1.00 86.94 298 ASN A O 1
ATOM 2070 N N . GLY A 1 299 ? 8.063 -9.560 -7.479 1.00 88.81 299 GLY A N 1
ATOM 2071 C CA . GLY A 1 299 ? 9.416 -9.050 -7.303 1.00 88.81 299 GLY A CA 1
ATOM 2072 C C . GLY A 1 299 ? 9.527 -7.917 -6.279 1.00 88.81 299 GLY A C 1
ATOM 2073 O O . GLY A 1 299 ? 8.566 -7.220 -5.917 1.00 88.81 299 GLY A O 1
ATOM 2074 N N . GLY A 1 300 ? 10.745 -7.748 -5.781 1.00 90.69 300 GLY A N 1
ATOM 2075 C CA . GLY A 1 300 ? 11.133 -6.702 -4.846 1.00 90.69 300 GLY A CA 1
ATOM 2076 C C . GLY A 1 300 ? 12.647 -6.695 -4.701 1.00 90.69 300 GLY A C 1
ATOM 2077 O O . GLY A 1 300 ? 13.251 -7.746 -4.480 1.00 90.69 300 GLY A O 1
ATOM 2078 N N . GLY A 1 301 ? 13.254 -5.525 -4.869 1.00 93.31 301 GLY A N 1
ATOM 2079 C CA . GLY A 1 301 ? 14.699 -5.367 -4.879 1.00 93.31 301 GLY A CA 1
ATOM 2080 C C . GLY A 1 301 ? 15.158 -4.253 -3.949 1.00 93.31 301 GLY A C 1
ATOM 2081 O O . GLY A 1 301 ? 14.684 -4.113 -2.816 1.00 93.31 301 GLY A O 1
ATOM 2082 N N . THR A 1 302 ? 16.177 -3.510 -4.375 1.00 95.69 302 THR A N 1
ATOM 2083 C CA . THR A 1 302 ? 16.737 -2.411 -3.587 1.00 95.69 302 THR A CA 1
ATOM 2084 C C . THR A 1 302 ? 17.149 -1.243 -4.471 1.00 95.69 302 THR A C 1
ATOM 2086 O O . THR A 1 302 ? 18.177 -1.287 -5.153 1.00 95.69 302 THR A O 1
ATOM 2089 N N . PHE A 1 303 ? 16.374 -0.163 -4.410 1.00 97.12 303 PHE A N 1
ATOM 2090 C CA . PHE A 1 303 ? 16.680 1.097 -5.071 1.00 97.12 303 PHE A CA 1
ATOM 2091 C C . PHE A 1 303 ? 17.364 2.086 -4.117 1.00 97.12 303 PHE A C 1
ATOM 2093 O O . PHE A 1 303 ? 16.856 2.420 -3.044 1.00 97.12 303 PHE A O 1
ATOM 2100 N N . SER A 1 304 ? 18.538 2.568 -4.526 1.00 95.62 304 SER A N 1
ATOM 2101 C CA . SER A 1 304 ? 19.344 3.554 -3.788 1.00 95.62 304 SER A CA 1
ATOM 2102 C C . SER A 1 304 ? 19.484 4.893 -4.524 1.00 95.62 304 SER A C 1
ATOM 2104 O O . SER A 1 304 ? 20.155 5.792 -4.018 1.00 95.62 304 SER A O 1
ATOM 2106 N N . GLY A 1 305 ? 18.861 5.031 -5.698 1.00 96.69 305 GLY A N 1
ATOM 2107 C CA . GLY A 1 305 ? 18.832 6.250 -6.508 1.00 96.69 305 GLY A CA 1
ATOM 2108 C C . GLY A 1 305 ? 17.702 7.210 -6.116 1.00 96.69 305 GLY A C 1
ATOM 2109 O O . GLY A 1 305 ? 17.097 7.067 -5.051 1.00 96.69 305 GLY A O 1
ATOM 2110 N N . VAL A 1 306 ? 17.379 8.186 -6.965 1.00 97.19 306 VAL A N 1
ATOM 2111 C CA . VAL A 1 306 ? 16.320 9.178 -6.700 1.00 97.19 306 VAL A CA 1
ATOM 2112 C C . VAL A 1 306 ? 15.205 9.089 -7.737 1.00 97.19 306 VAL A C 1
ATOM 2114 O O . VAL A 1 306 ? 15.439 9.267 -8.927 1.00 97.19 306 VAL A O 1
ATOM 2117 N N . ILE A 1 307 ? 13.978 8.879 -7.268 1.00 98.06 307 ILE A N 1
ATOM 2118 C CA . ILE A 1 307 ? 12.751 9.157 -8.010 1.00 98.06 307 ILE A CA 1
ATOM 2119 C C . ILE A 1 307 ? 12.345 10.614 -7.714 1.00 98.06 307 ILE A C 1
ATOM 2121 O O . ILE A 1 307 ? 12.156 10.982 -6.546 1.00 98.06 307 ILE A O 1
ATOM 2125 N N . SER A 1 308 ? 12.193 11.438 -8.751 1.00 97.25 308 SER A N 1
ATOM 2126 C CA . SER A 1 308 ? 11.690 12.819 -8.678 1.00 97.25 308 SER A CA 1
ATOM 2127 C C . SER A 1 308 ? 10.493 13.026 -9.610 1.00 97.25 308 SER A C 1
ATOM 2129 O O . SER A 1 308 ? 10.186 12.179 -10.443 1.00 97.25 308 SER A O 1
ATOM 2131 N N . ASP A 1 309 ? 9.795 14.158 -9.480 1.00 97.31 309 ASP A N 1
ATOM 2132 C CA . ASP A 1 309 ? 8.740 14.515 -10.437 1.00 97.31 309 ASP A CA 1
ATOM 2133 C C . ASP A 1 309 ? 9.328 14.775 -11.835 1.00 97.31 309 ASP A C 1
ATOM 2135 O O . ASP A 1 309 ? 8.885 14.187 -12.811 1.00 97.31 309 ASP A O 1
ATOM 2139 N N . ASN A 1 310 ? 10.364 15.612 -11.931 1.00 96.06 310 ASN A N 1
ATOM 2140 C CA . ASN A 1 310 ? 11.050 15.990 -13.173 1.00 96.06 310 ASN A CA 1
ATOM 2141 C C . ASN A 1 310 ? 12.479 16.499 -12.862 1.00 96.06 310 ASN A C 1
ATOM 2143 O O . ASN A 1 310 ? 12.891 16.533 -11.697 1.00 96.06 310 ASN A O 1
ATOM 2147 N N . THR A 1 311 ? 13.242 16.903 -13.886 1.00 94.19 311 THR A N 1
ATOM 2148 C CA . THR A 1 311 ? 14.590 17.506 -13.759 1.00 94.19 311 THR A CA 1
ATOM 2149 C C . THR A 1 311 ? 14.590 19.039 -13.858 1.00 94.19 311 THR A C 1
ATOM 2151 O O . THR A 1 311 ? 15.617 19.639 -14.171 1.00 94.19 311 THR A O 1
ATOM 2154 N N . ASN A 1 312 ? 13.449 19.698 -13.611 1.00 88.69 312 ASN A N 1
ATOM 2155 C CA . ASN A 1 312 ? 13.153 21.095 -13.984 1.00 88.69 312 ASN A CA 1
ATOM 2156 C C . ASN A 1 312 ? 13.119 21.345 -15.509 1.00 88.69 312 ASN A C 1
ATOM 2158 O O . ASN A 1 312 ? 13.152 22.490 -15.954 1.00 88.69 312 ASN A O 1
ATOM 2162 N N . SER A 1 313 ? 13.056 20.281 -16.317 1.00 88.19 313 SER A N 1
ATOM 2163 C CA . SER A 1 313 ? 12.972 20.341 -17.789 1.00 88.19 313 SER A CA 1
ATOM 2164 C C . SER A 1 313 ? 11.552 20.102 -18.324 1.00 88.19 313 SER A C 1
ATOM 2166 O O . SER A 1 313 ? 11.332 20.151 -19.529 1.00 88.19 313 SER A O 1
ATOM 2168 N N . GLY A 1 314 ? 10.598 19.864 -17.422 1.00 92.44 314 GLY A N 1
ATOM 2169 C CA . GLY A 1 314 ? 9.178 19.655 -17.684 1.00 92.44 314 GLY A CA 1
ATOM 2170 C C . GLY A 1 314 ? 8.355 19.993 -16.439 1.00 92.44 314 GLY A C 1
ATOM 2171 O O . GLY A 1 314 ? 8.873 20.559 -15.477 1.00 92.44 314 GLY A O 1
ATOM 2172 N N . THR A 1 315 ? 7.069 19.648 -16.452 1.00 95.69 315 THR A N 1
ATOM 2173 C CA . THR A 1 315 ? 6.117 19.928 -15.352 1.00 95.69 315 THR A CA 1
ATOM 2174 C C . THR A 1 315 ? 5.295 18.707 -14.932 1.00 95.69 315 THR A C 1
ATOM 2176 O O . THR A 1 315 ? 4.375 18.827 -14.124 1.00 95.69 315 THR A O 1
ATOM 2179 N N . GLY A 1 316 ? 5.617 17.532 -15.472 1.00 96.94 316 GLY A N 1
ATOM 2180 C CA . GLY A 1 316 ? 5.057 16.256 -15.060 1.00 96.94 316 GLY A CA 1
ATOM 2181 C C . GLY A 1 316 ? 5.376 15.936 -13.601 1.00 96.94 316 GLY A C 1
ATOM 2182 O O . GLY A 1 316 ? 6.376 16.395 -13.040 1.00 96.94 316 GLY A O 1
ATOM 2183 N N . THR A 1 317 ? 4.490 15.149 -12.997 1.00 96.88 317 THR A N 1
ATOM 2184 C CA . THR A 1 317 ? 4.640 14.571 -11.657 1.00 96.88 317 THR A CA 1
ATOM 2185 C C . THR A 1 317 ? 4.717 13.052 -11.743 1.00 96.88 317 THR A C 1
ATOM 2187 O O . THR A 1 317 ? 4.331 12.458 -12.757 1.00 96.88 317 THR A O 1
ATOM 2190 N N . LEU A 1 318 ? 5.232 12.415 -10.694 1.00 97.56 318 LEU A N 1
ATOM 2191 C CA . LEU A 1 318 ? 5.461 10.973 -10.656 1.00 97.56 318 LEU A CA 1
ATOM 2192 C C . LEU A 1 318 ? 4.815 10.358 -9.404 1.00 97.56 318 LEU A C 1
ATOM 2194 O O . LEU A 1 318 ? 4.958 10.878 -8.300 1.00 97.56 318 LEU A O 1
ATOM 2198 N N . ALA A 1 319 ? 4.080 9.259 -9.579 1.00 97.88 319 ALA A N 1
ATOM 2199 C CA . ALA A 1 319 ? 3.494 8.450 -8.506 1.00 97.88 319 ALA A CA 1
ATOM 2200 C C . ALA A 1 319 ? 4.078 7.024 -8.496 1.00 97.88 319 ALA A C 1
ATOM 2202 O O . ALA A 1 319 ? 4.411 6.471 -9.546 1.00 97.88 319 ALA A O 1
ATOM 2203 N N . LEU A 1 320 ? 4.173 6.403 -7.318 1.00 97.75 320 LEU A N 1
ATOM 2204 C CA . LEU A 1 320 ? 4.724 5.052 -7.154 1.00 97.75 320 LEU A CA 1
ATOM 2205 C C . LEU A 1 320 ? 3.647 4.095 -6.636 1.00 97.75 320 LEU A C 1
ATOM 2207 O O . LEU A 1 320 ? 3.006 4.372 -5.623 1.00 97.75 320 LEU A O 1
ATOM 2211 N N . THR A 1 321 ? 3.484 2.945 -7.290 1.00 95.31 321 THR A N 1
ATOM 2212 C CA . THR A 1 321 ? 2.586 1.873 -6.838 1.00 95.31 321 THR A CA 1
ATOM 2213 C C . THR A 1 321 ? 3.364 0.580 -6.611 1.00 95.31 321 THR A C 1
ATOM 2215 O O . THR A 1 321 ? 3.870 -0.014 -7.558 1.00 95.31 321 THR A O 1
ATOM 2218 N N . LYS A 1 322 ? 3.424 0.107 -5.363 1.00 92.94 322 LYS A N 1
ATOM 2219 C CA . LYS A 1 322 ? 3.937 -1.226 -5.016 1.00 92.94 322 LYS A CA 1
ATOM 2220 C C . LYS A 1 322 ? 2.774 -2.206 -4.890 1.00 92.94 322 LYS A C 1
ATOM 2222 O O . LYS A 1 322 ? 1.877 -2.011 -4.073 1.00 92.94 322 LYS A O 1
ATOM 2227 N N . ILE A 1 323 ? 2.824 -3.262 -5.691 1.00 88.75 323 ILE A N 1
ATOM 2228 C CA . ILE A 1 323 ? 2.006 -4.477 -5.603 1.00 88.75 323 ILE A CA 1
ATOM 2229 C C . ILE A 1 323 ? 2.927 -5.677 -5.339 1.00 88.75 323 ILE A C 1
ATOM 2231 O O . ILE A 1 323 ? 4.151 -5.541 -5.314 1.00 88.75 323 ILE A O 1
ATOM 2235 N N . GLY A 1 324 ? 2.353 -6.859 -5.129 1.00 84.75 324 GLY A N 1
ATOM 2236 C CA . GLY A 1 324 ? 3.119 -8.102 -5.010 1.00 84.75 324 GLY A CA 1
ATOM 2237 C C . GLY A 1 324 ? 3.845 -8.267 -3.670 1.00 84.75 324 GLY A C 1
ATOM 2238 O O . GLY A 1 324 ? 4.210 -7.302 -2.998 1.00 84.75 324 GLY A O 1
ATOM 2239 N N . THR A 1 325 ? 4.023 -9.519 -3.257 1.00 84.56 325 THR A N 1
ATOM 2240 C CA . THR A 1 325 ? 4.311 -9.881 -1.857 1.00 84.56 325 THR A CA 1
ATOM 2241 C C . THR A 1 325 ? 5.752 -9.660 -1.381 1.00 84.56 325 THR A C 1
ATOM 2243 O O . THR A 1 325 ? 5.942 -9.431 -0.185 1.00 84.56 325 THR A O 1
ATOM 2246 N N . ALA A 1 326 ? 6.773 -9.677 -2.251 1.00 89.62 326 ALA A N 1
ATOM 2247 C CA . ALA A 1 326 ? 8.135 -9.365 -1.807 1.00 89.62 326 ALA A CA 1
ATOM 2248 C C . ALA A 1 326 ? 8.298 -7.881 -1.444 1.00 89.62 326 ALA A C 1
ATOM 2250 O O . ALA A 1 326 ? 7.539 -7.011 -1.880 1.00 89.62 326 ALA A O 1
ATOM 2251 N N . THR A 1 327 ? 9.317 -7.597 -0.634 1.00 91.50 327 THR A N 1
ATOM 2252 C CA . THR A 1 327 ? 9.619 -6.246 -0.151 1.00 91.50 327 THR A CA 1
ATOM 2253 C C . THR A 1 327 ? 10.467 -5.488 -1.161 1.00 91.50 327 THR A C 1
ATOM 2255 O O . THR A 1 327 ? 11.600 -5.880 -1.416 1.00 91.50 327 THR A O 1
ATOM 2258 N N . GLU A 1 328 ? 9.952 -4.372 -1.677 1.00 94.94 328 GLU A N 1
ATOM 2259 C CA . GLU A 1 328 ? 10.807 -3.366 -2.315 1.00 94.94 328 GLU A CA 1
ATOM 2260 C C . GLU A 1 328 ? 11.504 -2.531 -1.233 1.00 94.94 328 GLU A C 1
ATOM 2262 O O . GLU A 1 328 ? 10.883 -2.191 -0.222 1.00 94.94 328 GLU A O 1
ATOM 2267 N N . THR A 1 329 ? 12.775 -2.181 -1.438 1.00 95.06 329 THR A N 1
ATOM 2268 C CA . THR A 1 329 ? 13.589 -1.482 -0.435 1.00 95.06 329 THR A CA 1
ATOM 2269 C C . THR A 1 329 ? 14.155 -0.171 -0.975 1.00 95.06 329 THR A C 1
ATOM 2271 O O . THR A 1 329 ? 15.044 -0.170 -1.822 1.00 95.06 329 THR A O 1
ATOM 2274 N N . ILE A 1 330 ? 13.697 0.960 -0.433 1.00 94.88 330 ILE A N 1
ATOM 2275 C CA . ILE A 1 330 ? 14.167 2.301 -0.805 1.00 94.88 330 ILE A CA 1
ATOM 2276 C C . ILE A 1 330 ? 15.183 2.799 0.229 1.00 94.88 330 ILE A C 1
ATOM 2278 O O . ILE A 1 330 ? 14.842 3.037 1.389 1.00 94.88 330 ILE A O 1
ATOM 2282 N N . ASN A 1 331 ? 16.432 2.994 -0.199 1.00 91.12 331 ASN A N 1
ATOM 2283 C CA . ASN A 1 331 ? 17.565 3.383 0.657 1.00 91.12 331 ASN A CA 1
ATOM 2284 C C . ASN A 1 331 ? 17.919 4.885 0.597 1.00 91.12 331 ASN A C 1
ATOM 2286 O O . ASN A 1 331 ? 18.922 5.318 1.172 1.00 91.12 331 ASN A O 1
ATOM 2290 N N . SER A 1 332 ? 17.120 5.688 -0.098 1.00 92.12 332 SER A N 1
ATOM 2291 C CA . SER A 1 332 ? 17.449 7.049 -0.544 1.00 92.12 332 SER A CA 1
ATOM 2292 C C . SER A 1 332 ? 16.239 7.993 -0.505 1.00 92.12 332 SER A C 1
ATOM 2294 O O . SER A 1 332 ? 15.089 7.557 -0.400 1.00 92.12 332 SER A O 1
ATOM 2296 N N . THR A 1 333 ? 16.479 9.308 -0.552 1.00 93.19 333 THR A N 1
ATOM 2297 C CA . THR A 1 333 ? 15.405 10.308 -0.432 1.00 93.19 333 THR A CA 1
ATOM 2298 C C . THR A 1 333 ? 14.765 10.561 -1.790 1.00 93.19 333 THR A C 1
ATOM 2300 O O . THR A 1 333 ? 15.389 11.131 -2.679 1.00 93.19 333 THR A O 1
ATOM 2303 N N . GLN A 1 334 ? 13.507 10.155 -1.914 1.00 96.50 334 GLN A N 1
ATOM 2304 C CA . GLN A 1 334 ? 12.654 10.395 -3.068 1.00 96.50 334 GLN A CA 1
ATOM 2305 C C . GLN A 1 334 ? 11.977 11.764 -2.929 1.00 96.50 334 GLN A C 1
ATOM 2307 O O . GLN A 1 334 ? 11.612 12.174 -1.819 1.00 96.50 334 GLN A O 1
ATOM 2312 N N . THR A 1 335 ? 11.819 12.475 -4.045 1.00 94.94 335 THR A N 1
ATOM 2313 C CA . THR A 1 335 ? 11.374 13.881 -4.068 1.00 94.94 335 THR A CA 1
ATOM 2314 C C . THR A 1 335 ? 10.101 14.122 -4.879 1.00 94.94 335 THR A C 1
ATOM 2316 O O . THR A 1 335 ? 9.593 15.243 -4.858 1.00 94.94 335 THR A O 1
ATOM 2319 N N . TYR A 1 336 ? 9.559 13.094 -5.538 1.00 97.00 336 TYR A N 1
ATOM 2320 C CA . TYR A 1 336 ? 8.274 13.166 -6.238 1.00 97.00 336 TYR A CA 1
ATOM 2321 C C . TYR A 1 336 ? 7.108 13.529 -5.302 1.00 97.00 336 TYR A C 1
ATOM 2323 O O . TYR A 1 336 ? 7.100 13.172 -4.120 1.00 97.00 336 TYR A O 1
ATOM 2331 N N . SER A 1 337 ? 6.123 14.251 -5.838 1.00 95.75 337 SER A N 1
ATOM 2332 C CA . SER A 1 337 ? 4.953 14.756 -5.105 1.00 95.75 337 SER A CA 1
ATOM 2333 C C . SER A 1 337 ? 3.676 13.945 -5.333 1.00 95.75 337 SER A C 1
ATOM 2335 O O . SER A 1 337 ? 2.718 14.094 -4.569 1.00 95.75 337 SER A O 1
ATOM 2337 N N . GLY A 1 338 ? 3.652 13.063 -6.339 1.00 96.75 338 GLY A N 1
ATOM 2338 C CA . GLY A 1 338 ? 2.569 12.098 -6.529 1.00 96.75 338 GLY A CA 1
ATOM 2339 C C . GLY A 1 338 ? 2.452 11.116 -5.357 1.00 96.75 338 GLY A C 1
ATOM 2340 O O . GLY A 1 338 ? 3.376 10.942 -4.559 1.00 96.75 338 GLY A O 1
ATOM 2341 N N . ALA A 1 339 ? 1.290 10.478 -5.222 1.00 95.75 339 ALA A N 1
ATOM 2342 C CA . ALA A 1 339 ? 1.020 9.559 -4.118 1.00 95.75 339 ALA A CA 1
ATOM 2343 C C . ALA A 1 339 ? 1.893 8.291 -4.183 1.00 95.75 339 ALA A C 1
ATOM 2345 O O . ALA A 1 339 ? 2.212 7.792 -5.265 1.00 95.75 339 ALA A O 1
ATOM 2346 N N . THR A 1 340 ? 2.219 7.738 -3.013 1.00 97.44 340 THR A N 1
ATOM 2347 C CA . THR A 1 340 ? 2.792 6.392 -2.895 1.00 97.44 340 THR A CA 1
ATOM 2348 C C . THR A 1 340 ? 1.685 5.438 -2.477 1.00 97.44 340 THR A C 1
ATOM 2350 O O . THR A 1 340 ? 1.138 5.574 -1.383 1.00 97.44 340 THR A O 1
ATOM 2353 N N . THR A 1 341 ? 1.366 4.454 -3.311 1.00 94.44 341 THR A N 1
ATOM 2354 C CA . THR A 1 341 ? 0.352 3.440 -3.003 1.00 94.44 341 THR A CA 1
ATOM 2355 C C . THR A 1 341 ? 1.020 2.090 -2.772 1.00 94.44 341 THR A C 1
ATOM 2357 O O . THR A 1 341 ? 1.736 1.592 -3.636 1.00 94.44 341 THR A O 1
ATOM 2360 N N . ILE A 1 342 ? 0.784 1.481 -1.612 1.00 92.81 342 ILE A N 1
ATOM 2361 C CA . ILE A 1 342 ? 1.271 0.141 -1.269 1.00 92.81 342 ILE A CA 1
ATOM 2362 C C . ILE A 1 342 ? 0.045 -0.763 -1.141 1.00 92.81 342 ILE A C 1
ATOM 2364 O O . ILE A 1 342 ? -0.743 -0.627 -0.207 1.00 92.81 342 ILE A O 1
ATOM 2368 N N . ASN A 1 343 ? -0.125 -1.666 -2.098 1.00 87.69 343 ASN A N 1
ATOM 2369 C CA . ASN A 1 343 ? -1.261 -2.574 -2.208 1.00 87.69 343 ASN A CA 1
ATOM 2370 C C . ASN A 1 343 ? -0.858 -4.014 -1.859 1.00 87.69 343 ASN A C 1
ATOM 2372 O O . ASN A 1 343 ? 0.317 -4.382 -1.860 1.00 87.69 343 ASN A O 1
ATOM 2376 N N . VAL A 1 344 ? -1.858 -4.853 -1.598 1.00 74.56 344 VAL A N 1
ATOM 2377 C CA . VAL A 1 344 ? -1.728 -6.318 -1.604 1.00 74.56 344 VAL A CA 1
ATOM 2378 C C . VAL A 1 344 ? -1.146 -6.844 -2.922 1.00 74.56 344 VAL A C 1
ATOM 2380 O O . VAL A 1 344 ? -1.319 -6.247 -3.988 1.00 74.56 344 VAL A O 1
ATOM 2383 N N . GLY A 1 345 ? -0.506 -8.014 -2.870 1.00 63.59 345 GLY A N 1
ATOM 2384 C CA . GLY A 1 345 ? -0.340 -8.830 -4.069 1.00 63.59 345 GLY A CA 1
ATOM 2385 C C . GLY A 1 345 ? -1.697 -9.402 -4.468 1.00 63.59 345 GLY A C 1
ATOM 2386 O O . GLY A 1 345 ? -2.256 -10.197 -3.720 1.00 63.59 345 GLY A O 1
ATOM 2387 N N . TYR A 1 346 ? -2.238 -8.977 -5.613 1.00 49.97 346 TYR A N 1
ATOM 2388 C CA . TYR A 1 346 ? -3.440 -9.582 -6.192 1.00 49.97 346 TYR A CA 1
ATOM 2389 C C . TYR A 1 346 ? -3.418 -9.556 -7.727 1.00 49.97 346 TYR A C 1
ATOM 2391 O O . TYR A 1 346 ? -4.153 -8.823 -8.386 1.00 49.97 346 TYR A O 1
ATOM 2399 N N . ILE A 1 347 ? -2.565 -10.405 -8.295 1.00 46.41 347 ILE A N 1
ATOM 2400 C CA . ILE A 1 347 ? -2.721 -10.947 -9.647 1.00 46.41 347 ILE A CA 1
ATOM 2401 C C . ILE A 1 347 ? -2.550 -12.467 -9.506 1.00 46.41 347 ILE A C 1
ATOM 2403 O O . ILE A 1 347 ? -1.667 -12.923 -8.784 1.00 46.41 347 ILE A O 1
ATOM 2407 N N . GLY A 1 348 ? -3.412 -13.262 -10.146 1.00 42.59 348 GLY A N 1
ATOM 2408 C CA . GLY A 1 348 ? -3.154 -14.695 -10.345 1.00 42.59 348 GLY A CA 1
ATOM 2409 C C . GLY A 1 348 ? -3.105 -15.589 -9.094 1.00 42.59 348 GLY A C 1
ATOM 2410 O O . GLY A 1 348 ? -2.249 -16.461 -9.021 1.00 42.59 348 GLY A O 1
ATOM 2411 N N . ASN A 1 349 ? -4.047 -15.446 -8.150 1.00 37.72 349 ASN A N 1
ATOM 2412 C CA . ASN A 1 349 ? -4.275 -16.416 -7.055 1.00 37.72 349 ASN A CA 1
ATOM 2413 C C . ASN A 1 349 ? -3.171 -16.502 -5.968 1.00 37.72 349 ASN A C 1
ATOM 2415 O O . ASN A 1 349 ? -3.083 -17.496 -5.248 1.00 37.72 349 ASN A O 1
ATOM 2419 N N . ILE A 1 350 ? -2.349 -15.458 -5.810 1.00 42.28 350 ILE A N 1
ATOM 2420 C CA . ILE A 1 350 ? -1.371 -15.332 -4.715 1.00 42.28 350 ILE A CA 1
ATOM 2421 C C . ILE A 1 350 ? -1.953 -14.432 -3.618 1.00 42.28 350 ILE A C 1
ATOM 2423 O O . ILE A 1 350 ? -2.290 -13.281 -3.875 1.00 42.28 350 ILE A O 1
ATOM 2427 N N . SER A 1 351 ? -2.066 -14.945 -2.389 1.00 45.50 351 SER A N 1
ATOM 2428 C CA . SER A 1 351 ? -2.608 -14.206 -1.241 1.00 45.50 351 SER A CA 1
ATOM 2429 C C . SER A 1 351 ? -1.498 -13.698 -0.315 1.00 45.50 351 SER A C 1
ATOM 2431 O O . SER A 1 351 ? -0.896 -14.485 0.419 1.00 45.50 351 SER A O 1
ATOM 2433 N N . GLY A 1 352 ? -1.261 -12.385 -0.283 1.00 56.06 352 GLY A N 1
ATOM 2434 C CA . GLY A 1 352 ? -0.356 -11.789 0.701 1.00 56.06 352 GLY A CA 1
ATOM 2435 C C . GLY A 1 352 ? -0.327 -10.261 0.700 1.00 56.06 352 GLY A C 1
ATOM 2436 O O . GLY A 1 352 ? -0.599 -9.604 -0.307 1.00 56.06 352 GLY A O 1
ATOM 2437 N N . ALA A 1 353 ? 0.039 -9.696 1.850 1.00 61.16 353 ALA A N 1
ATOM 2438 C CA . ALA A 1 353 ? 0.336 -8.276 1.984 1.00 61.16 353 ALA A CA 1
ATOM 2439 C C . ALA A 1 353 ? 1.560 -7.923 1.125 1.00 61.16 353 ALA A C 1
ATOM 2441 O O . ALA A 1 353 ? 2.611 -8.546 1.275 1.00 61.16 353 ALA A O 1
ATOM 2442 N N . GLY A 1 354 ? 1.440 -6.922 0.247 1.00 72.00 354 GLY A N 1
ATOM 2443 C CA . GLY A 1 354 ? 2.609 -6.341 -0.413 1.00 72.00 354 GLY A CA 1
ATOM 2444 C C . GLY A 1 354 ? 3.463 -5.562 0.584 1.00 72.00 354 GLY A C 1
ATOM 2445 O O . GLY A 1 354 ? 2.994 -5.229 1.677 1.00 72.00 354 GLY A O 1
ATOM 2446 N N . SER A 1 355 ? 4.722 -5.289 0.242 1.00 85.44 355 SER A N 1
ATOM 2447 C CA . SER A 1 355 ? 5.661 -4.667 1.180 1.00 85.44 355 SER A CA 1
ATOM 2448 C C . SER A 1 355 ? 6.552 -3.609 0.526 1.00 85.44 355 SER A C 1
ATOM 2450 O O . SER A 1 355 ? 7.190 -3.857 -0.499 1.00 85.44 355 SER A O 1
ATOM 2452 N N . LEU A 1 356 ? 6.618 -2.431 1.153 1.00 86.44 356 LEU A N 1
ATOM 2453 C CA . LEU A 1 356 ? 7.601 -1.384 0.862 1.00 86.44 356 LEU A CA 1
ATOM 2454 C C . LEU A 1 356 ? 8.365 -1.048 2.148 1.00 86.44 356 LEU A C 1
ATOM 2456 O O . LEU A 1 356 ? 7.758 -0.745 3.179 1.00 86.44 356 LEU A O 1
ATOM 2460 N N . SER A 1 357 ? 9.693 -1.081 2.071 1.00 91.06 357 SER A N 1
ATOM 2461 C CA . SER A 1 357 ? 10.607 -0.802 3.175 1.00 91.06 357 SER A CA 1
ATOM 2462 C C . SER A 1 357 ? 11.405 0.474 2.926 1.00 91.06 357 SER A C 1
ATOM 2464 O O . SER A 1 357 ? 12.094 0.604 1.915 1.00 91.06 357 SER A O 1
ATOM 2466 N N . LEU A 1 358 ? 11.357 1.398 3.884 1.00 87.69 358 LEU A N 1
ATOM 2467 C CA . LEU A 1 358 ? 12.310 2.494 4.017 1.00 87.69 358 LEU A CA 1
ATOM 2468 C C . LEU A 1 358 ? 13.391 2.075 5.017 1.00 87.69 358 LEU A C 1
ATOM 2470 O O . LEU A 1 358 ? 13.285 2.327 6.223 1.00 87.69 358 LEU A O 1
ATOM 2474 N N . SER A 1 359 ? 14.427 1.398 4.528 1.00 78.44 359 SER A N 1
ATOM 2475 C CA . SER A 1 359 ? 15.618 1.113 5.326 1.00 78.44 359 SER A CA 1
ATOM 2476 C C . SER A 1 359 ? 16.557 2.316 5.373 1.00 78.44 359 SER A C 1
ATOM 2478 O O . SER A 1 359 ? 16.541 3.171 4.492 1.00 78.44 359 SER A O 1
ATOM 2480 N N . ASN A 1 360 ? 17.400 2.347 6.407 1.00 74.69 360 ASN A N 1
ATOM 2481 C CA . ASN A 1 360 ? 18.368 3.404 6.703 1.00 74.69 360 ASN A CA 1
ATOM 2482 C C . ASN A 1 360 ? 17.726 4.786 6.982 1.00 74.69 360 ASN A C 1
ATOM 2484 O O . ASN A 1 360 ? 16.515 4.886 7.178 1.00 74.69 360 ASN A O 1
ATOM 2488 N N . ASN A 1 361 ? 18.527 5.850 7.113 1.00 70.25 361 ASN A N 1
ATOM 2489 C CA . ASN A 1 361 ? 18.035 7.210 7.394 1.00 70.25 361 ASN A CA 1
ATOM 2490 C C . ASN A 1 361 ? 17.725 8.047 6.141 1.00 70.25 361 ASN A C 1
ATOM 2492 O O . ASN A 1 361 ? 16.988 9.029 6.223 1.00 70.25 361 ASN A O 1
ATOM 2496 N N . THR A 1 362 ? 18.317 7.705 4.998 1.00 79.62 362 THR A N 1
ATOM 2497 C CA . THR A 1 362 ? 18.112 8.392 3.722 1.00 79.62 362 THR A CA 1
ATOM 2498 C C . THR A 1 362 ? 16.860 7.908 2.992 1.00 79.62 362 THR A C 1
ATOM 2500 O O . THR A 1 362 ? 16.265 8.729 2.300 1.00 79.62 362 THR A O 1
ATOM 2503 N N . GLY A 1 363 ? 16.398 6.665 3.194 1.00 82.62 363 GLY A N 1
ATOM 2504 C CA . GLY A 1 363 ? 15.130 6.131 2.661 1.00 82.62 363 GLY A CA 1
ATOM 2505 C C . GLY A 1 363 ? 13.902 6.953 3.071 1.00 82.62 363 GLY A C 1
ATOM 2506 O O . GLY A 1 363 ? 13.422 6.839 4.199 1.00 82.62 363 GLY A O 1
ATOM 2507 N N . ARG A 1 364 ? 13.399 7.831 2.195 1.00 90.38 364 ARG A N 1
ATOM 2508 C CA . ARG A 1 364 ? 12.347 8.820 2.523 1.00 90.38 364 ARG A CA 1
ATOM 2509 C C . ARG A 1 364 ? 11.459 9.095 1.309 1.00 90.38 364 ARG A C 1
ATOM 2511 O O . ARG A 1 364 ? 11.968 9.184 0.202 1.00 90.38 364 ARG A O 1
ATOM 2518 N N . LEU A 1 365 ? 10.163 9.295 1.528 1.00 91.50 365 LEU A N 1
ATOM 2519 C CA . LEU A 1 365 ? 9.128 9.606 0.529 1.00 91.50 365 LEU A CA 1
ATOM 2520 C C . LEU A 1 365 ? 8.610 11.038 0.761 1.00 91.50 365 LEU A C 1
ATOM 2522 O O . LEU A 1 365 ? 7.423 11.269 0.977 1.00 91.50 365 LEU A O 1
ATOM 2526 N N . LEU A 1 366 ? 9.537 11.998 0.852 1.00 86.69 366 LEU A N 1
ATOM 2527 C CA . LEU A 1 366 ? 9.371 13.204 1.676 1.00 86.69 366 LEU A CA 1
ATOM 2528 C C . LEU A 1 366 ? 8.155 14.072 1.310 1.00 86.69 366 LEU A C 1
ATOM 2530 O O . LEU A 1 366 ? 7.488 14.594 2.202 1.00 86.69 366 LEU A O 1
ATOM 2534 N N . ASN A 1 367 ? 7.867 14.200 0.016 1.00 91.06 367 ASN A N 1
ATOM 2535 C CA . ASN A 1 367 ? 6.794 15.050 -0.506 1.00 91.06 367 ASN A CA 1
ATOM 2536 C C . ASN A 1 367 ? 5.487 14.276 -0.768 1.00 91.06 367 ASN A C 1
ATOM 2538 O O . ASN A 1 367 ? 4.461 14.891 -1.060 1.00 91.06 367 ASN A O 1
ATOM 2542 N N . SER A 1 368 ? 5.516 12.945 -0.649 1.00 95.00 368 SER A N 1
ATOM 2543 C CA . SER A 1 368 ? 4.440 12.042 -1.053 1.00 95.00 368 SER A CA 1
ATOM 2544 C C . SER A 1 368 ? 3.494 11.711 0.106 1.00 95.00 368 SER A C 1
ATOM 2546 O O . SER A 1 368 ? 3.925 11.464 1.238 1.00 95.00 368 SER A O 1
ATOM 2548 N N . ASP A 1 369 ? 2.192 11.680 -0.181 1.00 96.81 369 ASP A N 1
ATOM 2549 C CA . ASP A 1 369 ? 1.194 11.080 0.705 1.00 96.81 369 ASP A CA 1
ATOM 2550 C C . ASP A 1 369 ? 1.186 9.557 0.489 1.00 96.81 369 ASP A C 1
ATOM 2552 O O . ASP A 1 369 ? 0.972 9.075 -0.627 1.00 96.81 369 ASP A O 1
ATOM 2556 N N . VAL A 1 370 ? 1.435 8.795 1.557 1.00 97.44 370 VAL A N 1
ATOM 2557 C CA . VAL A 1 370 ? 1.544 7.330 1.512 1.00 97.44 370 VAL A CA 1
ATOM 2558 C C . VAL A 1 370 ? 0.207 6.699 1.886 1.00 97.44 370 VAL A C 1
ATOM 2560 O O . VAL A 1 370 ? -0.334 6.981 2.953 1.00 97.44 370 VAL A O 1
ATOM 2563 N N . THR A 1 371 ? -0.312 5.810 1.041 1.00 95.62 371 THR A N 1
ATOM 2564 C CA . THR A 1 371 ? -1.528 5.024 1.300 1.00 95.62 371 THR A CA 1
ATOM 2565 C C . THR A 1 371 ? -1.210 3.534 1.269 1.00 95.62 371 THR A C 1
ATOM 2567 O O . THR A 1 371 ? -0.600 3.046 0.320 1.00 95.62 371 THR A O 1
ATOM 2570 N N . VAL A 1 372 ? -1.632 2.807 2.304 1.00 93.88 372 VAL A N 1
ATOM 2571 C CA . VAL A 1 372 ? -1.348 1.379 2.497 1.00 93.88 372 VAL A CA 1
ATOM 2572 C C . VAL A 1 372 ? -2.670 0.612 2.542 1.00 93.88 372 VAL A C 1
ATOM 2574 O O . VAL A 1 372 ? -3.486 0.873 3.423 1.00 93.88 372 VAL A O 1
ATOM 2577 N N . ASN A 1 373 ? -2.886 -0.321 1.610 1.00 89.94 373 ASN A N 1
ATOM 2578 C CA . ASN A 1 373 ? -4.141 -1.058 1.414 1.00 89.94 373 ASN A CA 1
ATOM 2579 C C . ASN A 1 373 ? -3.910 -2.568 1.583 1.00 89.94 373 ASN A C 1
ATOM 2581 O O . ASN A 1 373 ? -3.315 -3.199 0.708 1.00 89.94 373 ASN A O 1
ATOM 2585 N N . GLY A 1 374 ? -4.326 -3.139 2.719 1.00 86.25 374 GLY A N 1
ATOM 2586 C CA . GLY A 1 374 ? -4.114 -4.552 3.081 1.00 86.25 374 GLY A CA 1
ATOM 2587 C C . GLY A 1 374 ? -2.638 -4.980 3.172 1.00 86.25 374 GLY A C 1
ATOM 2588 O O . GLY A 1 374 ? -2.328 -6.169 3.225 1.00 86.25 374 GLY A O 1
ATOM 2589 N N . ALA A 1 375 ? -1.719 -4.014 3.133 1.00 89.81 375 ALA A N 1
ATOM 2590 C CA . ALA A 1 375 ? -0.298 -4.209 2.873 1.00 89.81 375 ALA A CA 1
ATOM 2591 C C . ALA A 1 375 ? 0.579 -3.825 4.078 1.00 89.81 375 ALA A C 1
ATOM 2593 O O . ALA A 1 375 ? 0.083 -3.357 5.107 1.00 89.81 375 ALA A O 1
ATOM 2594 N N . THR A 1 376 ? 1.892 -4.022 3.952 1.00 92.19 376 THR A N 1
ATOM 2595 C CA . THR A 1 376 ? 2.891 -3.633 4.954 1.00 92.19 376 THR A CA 1
ATOM 2596 C C . THR A 1 376 ? 3.715 -2.440 4.479 1.00 92.19 376 THR A C 1
ATOM 2598 O O . THR A 1 376 ? 4.372 -2.491 3.442 1.00 92.19 376 THR A O 1
ATOM 2601 N N . PHE A 1 377 ? 3.753 -1.388 5.290 1.00 95.12 377 PHE A N 1
ATOM 2602 C CA . PHE A 1 377 ? 4.775 -0.349 5.212 1.00 95.12 377 PHE A CA 1
ATOM 2603 C C . PHE A 1 377 ? 5.786 -0.570 6.342 1.00 95.12 377 PHE A C 1
ATOM 2605 O O . PHE A 1 377 ? 5.405 -0.710 7.507 1.00 95.12 377 PHE A O 1
ATOM 2612 N N . ALA A 1 378 ? 7.072 -0.636 6.008 1.00 93.75 378 ALA A N 1
ATOM 2613 C CA . ALA A 1 378 ? 8.147 -0.856 6.967 1.00 93.75 378 ALA A CA 1
ATOM 2614 C C . ALA A 1 378 ? 9.121 0.327 6.982 1.00 93.75 378 ALA A C 1
ATOM 2616 O O . ALA A 1 378 ? 9.507 0.847 5.939 1.00 93.75 378 ALA A O 1
ATOM 2617 N N . VAL A 1 379 ? 9.555 0.730 8.174 1.00 91.56 379 VAL A N 1
ATOM 2618 C CA . VAL A 1 379 ? 10.595 1.745 8.383 1.00 91.56 379 VAL A CA 1
ATOM 2619 C C . VAL A 1 379 ? 11.662 1.162 9.303 1.00 91.56 379 VAL A C 1
ATOM 2621 O O . VAL A 1 379 ? 11.346 0.624 10.364 1.00 91.56 379 VAL A O 1
ATOM 2624 N N . THR A 1 380 ? 12.931 1.266 8.901 1.00 85.69 380 THR A N 1
ATOM 2625 C CA . THR A 1 380 ? 14.084 0.813 9.696 1.00 85.69 380 THR A CA 1
ATOM 2626 C C . THR A 1 380 ? 15.137 1.916 9.769 1.00 85.69 380 THR A C 1
ATOM 2628 O O . THR A 1 380 ? 16.024 2.010 8.918 1.00 85.69 380 THR A O 1
ATOM 2631 N N . SER A 1 381 ? 15.044 2.758 10.798 1.00 75.00 381 SER A N 1
ATOM 2632 C CA . SER A 1 381 ? 16.044 3.780 11.145 1.00 75.00 381 SER A CA 1
ATOM 2633 C C . SER A 1 381 ? 17.410 3.143 11.390 1.00 75.00 381 SER A C 1
ATOM 2635 O O . SER A 1 381 ? 17.472 2.090 12.020 1.00 75.00 381 SER A O 1
ATOM 2637 N N . ASN A 1 382 ? 18.517 3.792 11.004 1.00 66.06 382 ASN A N 1
ATOM 2638 C CA . ASN A 1 382 ? 19.871 3.296 11.305 1.00 66.06 382 ASN A CA 1
ATOM 2639 C C . ASN A 1 382 ? 20.845 4.296 11.965 1.00 66.06 382 ASN A C 1
ATOM 2641 O O . ASN A 1 382 ? 22.008 3.949 12.158 1.00 66.06 382 ASN A O 1
ATOM 2645 N N . ALA A 1 383 ? 20.396 5.484 12.385 1.00 65.25 383 ALA A N 1
ATOM 2646 C CA . ALA A 1 383 ? 21.118 6.328 13.349 1.00 65.25 383 ALA A CA 1
ATOM 2647 C C . ALA A 1 383 ? 20.166 7.021 14.349 1.00 65.25 383 ALA A C 1
ATOM 2649 O O . ALA A 1 383 ? 19.006 6.628 14.486 1.00 65.25 383 ALA A O 1
ATOM 2650 N N . ALA A 1 384 ? 20.690 8.012 15.078 1.00 71.50 384 ALA A N 1
ATOM 2651 C CA . ALA A 1 384 ? 19.958 8.834 16.039 1.00 71.50 384 ALA A CA 1
ATOM 2652 C C . ALA A 1 384 ? 19.281 10.049 15.379 1.00 71.50 384 ALA A C 1
ATOM 2654 O O . ALA A 1 384 ? 19.829 10.621 14.437 1.00 71.50 384 ALA A O 1
ATOM 2655 N N . GLY A 1 385 ? 18.171 10.511 15.962 1.00 76.75 385 GLY A N 1
ATOM 2656 C CA . GLY A 1 385 ? 17.533 11.790 15.624 1.00 76.75 385 GLY A CA 1
ATOM 2657 C C . GLY A 1 385 ? 16.162 11.654 14.959 1.00 76.75 385 GLY A C 1
ATOM 2658 O O . GLY A 1 385 ? 15.577 10.570 14.940 1.00 76.75 385 GLY A O 1
ATOM 2659 N N . THR A 1 386 ? 15.653 12.778 14.445 1.00 86.00 386 THR A N 1
ATOM 2660 C CA . THR A 1 386 ? 14.313 12.876 13.847 1.00 86.00 386 THR A CA 1
ATOM 2661 C C . THR A 1 386 ? 14.358 12.758 12.327 1.00 86.00 386 THR A C 1
ATOM 2663 O O . THR A 1 386 ? 15.079 13.511 11.673 1.00 86.00 386 THR A O 1
ATOM 2666 N N . ILE A 1 387 ? 13.563 11.848 11.758 1.00 88.50 387 ILE A N 1
ATOM 2667 C CA . ILE A 1 387 ? 13.539 11.548 10.322 1.00 88.50 387 ILE A CA 1
ATOM 2668 C C . ILE A 1 387 ? 12.098 11.615 9.806 1.00 88.50 387 ILE A C 1
ATOM 2670 O O . ILE A 1 387 ? 11.278 10.743 10.079 1.00 88.50 387 ILE A O 1
ATOM 2674 N N . THR A 1 388 ? 11.786 12.639 9.009 1.00 92.19 388 THR A N 1
ATOM 2675 C CA . THR A 1 388 ? 10.485 12.729 8.326 1.00 92.19 388 THR A CA 1
ATOM 2676 C C . THR A 1 388 ? 10.471 11.807 7.114 1.00 92.19 388 THR A C 1
ATOM 2678 O O . THR A 1 388 ? 11.223 12.031 6.159 1.00 92.19 388 THR A O 1
ATOM 2681 N N . ARG A 1 389 ? 9.633 10.768 7.166 1.00 91.94 389 ARG A N 1
ATOM 2682 C CA . ARG A 1 389 ? 9.543 9.686 6.175 1.00 91.94 389 ARG A CA 1
ATOM 2683 C C . ARG A 1 389 ? 8.555 9.959 5.052 1.00 91.94 389 ARG A C 1
ATOM 2685 O O . ARG A 1 389 ? 8.819 9.509 3.945 1.00 91.94 389 ARG A O 1
ATOM 2692 N N . ALA A 1 390 ? 7.464 10.671 5.321 1.00 94.75 390 ALA A N 1
ATOM 2693 C CA . ALA A 1 390 ? 6.423 10.989 4.344 1.00 94.75 390 ALA A CA 1
ATOM 2694 C C . ALA A 1 390 ? 5.670 12.275 4.714 1.00 94.75 390 ALA A C 1
ATOM 2696 O O . ALA A 1 390 ? 5.749 12.745 5.853 1.00 94.75 390 ALA A O 1
ATOM 2697 N N . LYS A 1 391 ? 4.896 12.812 3.768 1.00 96.38 391 LYS A N 1
ATOM 2698 C CA . LYS A 1 391 ? 4.012 13.964 3.986 1.00 96.38 391 LYS A CA 1
ATOM 2699 C C . LYS A 1 391 ? 2.829 13.589 4.887 1.00 96.38 391 LYS A C 1
ATOM 2701 O O . LYS A 1 391 ? 2.615 14.233 5.911 1.00 96.38 391 LYS A O 1
ATOM 2706 N N . SER A 1 392 ? 2.127 12.506 4.557 1.00 96.69 392 SER A N 1
ATOM 2707 C CA . SER A 1 392 ? 1.023 11.924 5.342 1.00 96.69 392 SER A CA 1
ATOM 2708 C C . SER A 1 392 ? 1.059 10.394 5.235 1.00 96.69 392 SER A C 1
ATOM 2710 O O . SER A 1 392 ? 1.651 9.868 4.289 1.00 96.69 392 SER A O 1
ATOM 2712 N N . LEU A 1 393 ? 0.414 9.677 6.163 1.00 98.00 393 LEU A N 1
ATOM 2713 C CA . LEU A 1 393 ? 0.281 8.213 6.105 1.00 98.00 393 LEU A CA 1
ATOM 2714 C C . LEU A 1 393 ? -1.171 7.779 6.341 1.00 98.00 393 LEU A C 1
ATOM 2716 O O . LEU A 1 393 ? -1.727 8.043 7.404 1.00 98.00 393 LEU A O 1
ATOM 2720 N N . THR A 1 394 ? -1.751 7.065 5.377 1.00 96.94 394 THR A N 1
ATOM 2721 C CA . THR A 1 394 ? -3.096 6.477 5.443 1.00 96.94 394 THR A CA 1
ATOM 2722 C C . THR A 1 394 ? -3.005 4.954 5.494 1.00 96.94 394 THR A C 1
ATOM 2724 O O . THR A 1 394 ? -2.393 4.339 4.621 1.00 96.94 394 THR A O 1
ATOM 2727 N N . LEU A 1 395 ? -3.630 4.342 6.501 1.00 95.62 395 LEU A N 1
ATOM 2728 C CA . LEU A 1 395 ? -3.676 2.893 6.707 1.00 95.62 395 LEU A CA 1
ATOM 2729 C C . LEU A 1 395 ? -5.104 2.361 6.503 1.00 95.62 395 LEU A C 1
ATOM 2731 O O . LEU A 1 395 ? -6.043 2.822 7.159 1.00 95.62 395 LEU A O 1
ATOM 2735 N N . ASN A 1 396 ? -5.241 1.378 5.611 1.00 91.88 396 ASN A N 1
ATOM 2736 C CA . ASN A 1 396 ? -6.492 0.722 5.239 1.00 91.88 396 ASN A CA 1
ATOM 2737 C C . ASN A 1 396 ? -6.321 -0.805 5.367 1.00 91.88 396 ASN A C 1
ATOM 2739 O O . ASN A 1 396 ? -5.652 -1.415 4.536 1.00 91.88 396 ASN A O 1
ATOM 2743 N N . ASP A 1 397 ? -6.858 -1.407 6.435 1.00 90.25 397 ASP A N 1
ATOM 2744 C CA . ASP A 1 397 ? -6.593 -2.803 6.866 1.00 90.25 397 ASP A CA 1
ATOM 2745 C C . ASP A 1 397 ? -5.088 -3.180 6.877 1.00 90.25 397 ASP A C 1
ATOM 2747 O O . ASP A 1 397 ? -4.689 -4.299 6.560 1.00 90.25 397 ASP A O 1
ATOM 2751 N N . ALA A 1 398 ? -4.225 -2.206 7.188 1.00 92.06 398 ALA A N 1
ATOM 2752 C CA . ALA A 1 398 ? -2.801 -2.249 6.856 1.00 92.06 398 ALA A CA 1
ATOM 2753 C C . ALA A 1 398 ? -1.873 -2.386 8.070 1.00 92.06 398 ALA A C 1
ATOM 2755 O O . ALA A 1 398 ? -2.210 -2.023 9.198 1.00 92.06 398 ALA A O 1
ATOM 2756 N N . THR A 1 399 ? -0.653 -2.866 7.826 1.00 93.50 399 THR A N 1
ATOM 2757 C CA . THR A 1 399 ? 0.407 -2.968 8.835 1.00 93.50 399 THR A CA 1
ATOM 2758 C C . THR A 1 399 ? 1.458 -1.878 8.636 1.00 93.50 399 THR A C 1
ATOM 2760 O O . THR A 1 399 ? 1.996 -1.718 7.543 1.00 93.50 399 THR A O 1
ATOM 2763 N N . PHE A 1 400 ? 1.804 -1.164 9.706 1.00 96.50 400 PHE A N 1
ATOM 2764 C CA . PHE A 1 400 ? 2.925 -0.226 9.746 1.00 96.50 400 PHE A CA 1
ATOM 2765 C C . PHE A 1 400 ? 3.930 -0.676 10.812 1.00 96.50 400 PHE A C 1
ATOM 2767 O O . PHE A 1 400 ? 3.614 -0.722 12.002 1.00 96.50 400 PHE A O 1
ATOM 2774 N N . ASN A 1 401 ? 5.138 -1.043 10.387 1.00 94.44 401 ASN A N 1
ATOM 2775 C CA . ASN A 1 401 ? 6.188 -1.563 11.262 1.00 94.44 401 ASN A CA 1
ATOM 2776 C C . ASN A 1 401 ? 7.350 -0.568 11.354 1.00 94.44 401 ASN A C 1
ATOM 2778 O O . ASN A 1 401 ? 7.909 -0.173 10.332 1.00 94.44 401 ASN A O 1
ATOM 2782 N N . ILE A 1 402 ? 7.750 -0.212 12.574 1.00 92.44 402 ILE A N 1
ATOM 2783 C CA . ILE A 1 402 ? 8.843 0.727 12.846 1.00 92.44 402 ILE A CA 1
ATOM 2784 C C . ILE A 1 402 ? 9.916 0.013 13.666 1.00 92.44 402 ILE A C 1
ATOM 2786 O O . ILE A 1 402 ? 9.677 -0.350 14.818 1.00 92.44 402 ILE A O 1
ATOM 2790 N N . THR A 1 403 ? 11.096 -0.189 13.081 1.00 89.25 403 THR A N 1
ATOM 2791 C CA . THR A 1 403 ? 12.193 -0.959 13.687 1.00 89.25 403 THR A CA 1
ATOM 2792 C C . THR A 1 403 ? 13.361 -0.055 14.066 1.00 89.25 403 THR A C 1
ATOM 2794 O O . THR A 1 403 ? 13.898 0.667 13.228 1.00 89.25 403 THR A O 1
ATOM 2797 N N . GLY A 1 404 ? 13.768 -0.117 15.335 1.00 83.50 404 GLY A N 1
ATOM 2798 C CA . GLY A 1 404 ? 14.873 0.668 15.882 1.00 83.50 404 GLY A CA 1
ATOM 2799 C C . GLY A 1 404 ? 16.243 0.019 15.703 1.00 83.50 404 GLY A C 1
ATOM 2800 O O . GLY A 1 404 ? 16.382 -1.205 15.666 1.00 83.50 404 GLY A O 1
ATOM 2801 N N . ASN A 1 405 ? 17.285 0.849 15.679 1.00 76.38 405 ASN A N 1
ATOM 2802 C CA . ASN A 1 405 ? 18.680 0.414 15.585 1.00 76.38 405 ASN A CA 1
ATOM 2803 C C . ASN A 1 405 ? 19.404 0.406 16.938 1.00 76.38 405 ASN A C 1
ATOM 2805 O O . ASN A 1 405 ? 18.923 0.923 17.941 1.00 76.38 405 ASN A O 1
ATOM 2809 N N . SER A 1 406 ? 20.598 -0.184 16.953 1.00 78.88 406 SER A N 1
ATOM 2810 C CA . SER A 1 406 ? 21.504 -0.213 18.105 1.00 78.88 406 SER A CA 1
ATOM 2811 C C . SER A 1 406 ? 22.372 1.044 18.250 1.00 78.88 406 SER A C 1
ATOM 2813 O O . SER A 1 406 ? 22.930 1.272 19.325 1.00 78.88 406 SER A O 1
ATOM 2815 N N . ALA A 1 407 ? 22.505 1.868 17.204 1.00 75.06 407 ALA A N 1
ATOM 2816 C CA . ALA A 1 407 ? 23.368 3.045 17.228 1.00 75.06 407 ALA A CA 1
ATOM 2817 C C . ALA A 1 407 ? 22.768 4.154 18.106 1.00 75.06 407 ALA A C 1
ATOM 2819 O O . ALA A 1 407 ? 23.417 4.617 19.049 1.00 75.06 407 ALA A O 1
ATOM 2820 N N . GLY A 1 408 ? 21.505 4.521 17.876 1.00 77.69 408 GLY A N 1
ATOM 2821 C CA . GLY A 1 408 ? 20.859 5.673 18.496 1.00 77.69 408 GLY A CA 1
ATOM 2822 C C . GLY A 1 408 ? 19.346 5.554 18.659 1.00 77.69 408 GLY A C 1
ATOM 2823 O O . GLY A 1 408 ? 18.705 4.665 18.109 1.00 77.69 408 GLY A O 1
ATOM 2824 N N . ASN A 1 409 ? 18.795 6.476 19.444 1.00 81.75 409 ASN A N 1
ATOM 2825 C CA . ASN A 1 409 ? 17.357 6.641 19.630 1.00 81.75 409 ASN A CA 1
ATOM 2826 C C . ASN A 1 409 ? 16.745 7.261 18.369 1.00 81.75 409 ASN A C 1
ATOM 2828 O O . ASN A 1 409 ? 17.211 8.311 17.914 1.00 81.75 409 ASN A O 1
ATOM 2832 N N . ALA A 1 410 ? 15.728 6.606 17.813 1.00 84.56 410 ALA A N 1
ATOM 2833 C CA . ALA A 1 410 ? 15.116 6.990 16.546 1.00 84.56 410 ALA A CA 1
ATOM 2834 C C . ALA A 1 410 ? 13.753 7.655 16.762 1.00 84.56 410 ALA A C 1
ATOM 2836 O O . ALA A 1 410 ? 12.905 7.116 17.475 1.00 84.56 410 ALA A O 1
ATOM 2837 N N . VAL A 1 411 ? 13.533 8.798 16.109 1.00 89.12 411 VAL A N 1
ATOM 2838 C CA . VAL A 1 411 ? 12.243 9.494 16.072 1.00 89.12 411 VAL A CA 1
ATOM 2839 C C . VAL A 1 411 ? 11.785 9.564 14.617 1.00 89.12 411 VAL A C 1
ATOM 2841 O O . VAL A 1 411 ? 12.260 10.379 13.832 1.00 89.12 411 VAL A O 1
ATOM 2844 N N . GLU A 1 412 ? 10.874 8.685 14.235 1.00 92.38 412 GLU A N 1
ATOM 2845 C CA . GLU A 1 412 ? 10.295 8.667 12.893 1.00 92.38 412 GLU A CA 1
ATOM 2846 C C . GLU A 1 412 ? 9.107 9.627 12.822 1.00 92.38 412 GLU A C 1
ATOM 2848 O O . GLU A 1 412 ? 8.354 9.739 13.789 1.00 92.38 412 GLU A O 1
ATOM 2853 N N . SER A 1 413 ? 8.901 10.323 11.701 1.00 93.75 413 SER A N 1
ATOM 2854 C CA . SER A 1 413 ? 7.749 11.225 11.578 1.00 93.75 413 SER A CA 1
ATOM 2855 C C . SER A 1 413 ? 7.089 11.275 10.207 1.00 93.75 413 SER A C 1
ATOM 2857 O O . SER A 1 413 ? 7.700 10.981 9.176 1.00 93.75 413 SER A O 1
ATOM 2859 N N . VAL A 1 414 ? 5.824 11.694 10.208 1.00 96.38 414 VAL A N 1
ATOM 2860 C CA . VAL A 1 414 ? 5.139 12.248 9.033 1.00 96.38 414 VAL A CA 1
ATOM 2861 C C . VAL A 1 414 ? 4.757 13.700 9.301 1.00 96.38 414 VAL A C 1
ATOM 2863 O O . VAL A 1 414 ? 4.493 14.070 10.445 1.00 96.38 414 VAL A O 1
ATOM 2866 N N . THR A 1 415 ? 4.749 14.535 8.263 1.00 96.88 415 THR A N 1
ATOM 2867 C CA . THR A 1 415 ? 4.496 15.981 8.405 1.00 96.88 415 THR A CA 1
ATOM 2868 C C . THR A 1 415 ? 3.070 16.283 8.877 1.00 96.88 415 THR A C 1
ATOM 2870 O O . THR A 1 415 ? 2.867 17.168 9.704 1.00 96.88 415 THR A O 1
ATOM 2873 N N . ASN A 1 416 ? 2.090 15.539 8.361 1.00 97.31 416 ASN A N 1
ATOM 2874 C CA . ASN A 1 416 ? 0.660 15.749 8.576 1.00 97.31 416 ASN A CA 1
ATOM 2875 C C . ASN A 1 416 ? 0.067 14.635 9.465 1.00 97.31 416 ASN A C 1
ATOM 2877 O O . ASN A 1 416 ? 0.628 14.295 10.503 1.00 97.31 416 ASN A O 1
ATOM 2881 N N . ALA A 1 417 ? -1.091 14.083 9.095 1.00 97.44 417 ALA A N 1
ATOM 2882 C CA . ALA A 1 417 ? -1.808 13.087 9.882 1.00 97.44 417 ALA A CA 1
ATOM 2883 C C . ALA A 1 417 ? -1.289 11.653 9.676 1.00 97.44 417 ALA A C 1
ATOM 2885 O O . ALA A 1 417 ? -0.912 11.257 8.567 1.00 97.44 417 ALA A O 1
ATOM 2886 N N . LEU A 1 418 ? -1.402 10.849 10.738 1.00 98.31 418 LEU A N 1
ATOM 2887 C CA . LEU A 1 418 ? -1.665 9.416 10.613 1.00 98.31 418 LEU A CA 1
ATOM 2888 C C . LEU A 1 418 ? -3.183 9.234 10.471 1.00 98.31 418 LEU A C 1
ATOM 2890 O O . LEU A 1 418 ? -3.937 9.622 11.361 1.00 98.31 418 LEU A O 1
ATOM 2894 N N . THR A 1 419 ? -3.631 8.647 9.365 1.00 97.88 419 THR A N 1
ATOM 2895 C CA . THR A 1 419 ? -5.051 8.468 9.033 1.00 97.88 419 THR A CA 1
ATOM 2896 C C . THR A 1 419 ? -5.407 6.988 8.983 1.00 97.88 419 THR A C 1
ATOM 2898 O O . THR A 1 419 ? -4.719 6.202 8.338 1.00 97.88 419 THR A O 1
ATOM 2901 N N . LEU A 1 420 ? -6.509 6.600 9.620 1.00 96.75 420 LEU A N 1
ATOM 2902 C CA . LEU A 1 420 ? -7.124 5.282 9.459 1.00 96.75 420 LEU A CA 1
ATOM 2903 C C . LEU A 1 420 ? -8.293 5.411 8.485 1.00 96.75 420 LEU A C 1
ATOM 2905 O O . LEU A 1 420 ? -9.339 5.935 8.865 1.00 96.75 420 LEU A O 1
ATOM 2909 N N . GLY A 1 421 ? -8.118 4.989 7.232 1.00 93.00 421 GLY A N 1
ATOM 2910 C CA . GLY A 1 421 ? -9.151 5.148 6.202 1.00 93.00 421 GLY A CA 1
ATOM 2911 C C . GLY A 1 421 ? -10.173 4.005 6.168 1.00 93.00 421 GLY A C 1
ATOM 2912 O O . GLY A 1 421 ? -11.304 4.220 5.734 1.00 93.00 421 GLY A O 1
ATOM 2913 N N . GLY A 1 422 ? -9.822 2.826 6.693 1.00 90.81 422 GLY A N 1
ATOM 2914 C CA . GLY A 1 422 ? -10.721 1.678 6.845 1.00 90.81 422 GLY A CA 1
ATOM 2915 C C . GLY A 1 422 ? -10.039 0.458 7.476 1.00 90.81 422 GLY A C 1
ATOM 2916 O O . GLY A 1 422 ? -8.814 0.405 7.591 1.00 90.81 422 GLY A O 1
ATOM 2917 N N . GLY A 1 423 ? -10.831 -0.539 7.871 1.00 92.69 423 GLY A N 1
ATOM 2918 C CA . GLY A 1 423 ? -10.329 -1.835 8.336 1.00 92.69 423 GLY A CA 1
ATOM 2919 C C . GLY A 1 423 ? -9.645 -1.777 9.700 1.00 92.69 423 GLY A C 1
ATOM 2920 O O . GLY A 1 423 ? -9.727 -0.769 10.410 1.00 92.69 423 GLY A O 1
ATOM 2921 N N . ARG A 1 424 ? -8.959 -2.862 10.074 1.00 94.25 424 ARG A N 1
ATOM 2922 C CA . ARG A 1 424 ? -8.262 -2.981 11.361 1.00 94.25 424 ARG A CA 1
ATOM 2923 C C . ARG A 1 424 ? -6.753 -2.947 11.150 1.00 94.25 424 ARG A C 1
ATOM 2925 O O . ARG A 1 424 ? -6.070 -3.976 11.109 1.00 94.25 424 ARG A O 1
ATOM 2932 N N . SER A 1 425 ? -6.230 -1.731 11.084 1.00 95.81 425 SER A N 1
ATOM 2933 C CA . SER A 1 425 ? -4.798 -1.502 10.903 1.00 95.81 425 SER A CA 1
ATOM 2934 C C . SER A 1 425 ? -3.988 -1.879 12.154 1.00 95.81 425 SER A C 1
ATOM 2936 O O . SER A 1 425 ? -4.497 -1.898 13.275 1.00 95.81 425 SER A O 1
ATOM 2938 N N . THR A 1 426 ? -2.705 -2.195 11.980 1.00 96.69 426 THR A N 1
ATOM 2939 C CA . THR A 1 426 ? -1.783 -2.550 13.073 1.00 96.69 426 THR A CA 1
ATOM 2940 C C . THR A 1 426 ? -0.510 -1.719 12.989 1.00 96.69 426 THR A C 1
ATOM 2942 O O . THR A 1 426 ? 0.154 -1.717 11.956 1.00 96.69 426 THR A O 1
ATOM 2945 N N . VAL A 1 427 ? -0.133 -1.054 14.082 1.00 98.06 427 VAL A N 1
ATOM 2946 C CA . VAL A 1 427 ? 1.141 -0.330 14.198 1.00 98.06 427 VAL A CA 1
ATOM 2947 C C . VAL A 1 427 ? 2.041 -1.057 15.196 1.00 98.06 427 VAL A C 1
ATOM 2949 O O . VAL A 1 427 ? 1.692 -1.191 16.371 1.00 98.06 427 VAL A O 1
ATOM 2952 N N . THR A 1 428 ? 3.199 -1.530 14.730 1.00 96.19 428 THR A N 1
ATOM 2953 C CA . THR A 1 428 ? 4.186 -2.249 15.550 1.00 96.19 428 THR A CA 1
ATOM 2954 C C . THR A 1 428 ? 5.432 -1.388 15.749 1.00 96.19 428 THR A C 1
ATOM 2956 O O . THR A 1 428 ? 6.154 -1.117 14.790 1.00 96.19 428 THR A O 1
ATOM 2959 N N . LEU A 1 429 ? 5.727 -1.007 16.993 1.00 93.81 429 LEU A N 1
ATOM 2960 C CA . LEU A 1 429 ? 7.001 -0.400 17.376 1.00 93.81 429 LEU A CA 1
ATOM 2961 C C . LEU A 1 429 ? 7.929 -1.505 17.880 1.00 93.81 429 LEU A C 1
ATOM 2963 O O . LEU A 1 429 ? 7.683 -2.095 18.930 1.00 93.81 429 LEU A O 1
ATOM 2967 N N . ALA A 1 430 ? 9.005 -1.768 17.145 1.00 92.06 430 ALA A N 1
ATOM 2968 C CA . ALA A 1 430 ? 10.041 -2.732 17.490 1.00 92.06 430 ALA A CA 1
ATOM 2969 C C . ALA A 1 430 ? 11.335 -1.997 17.895 1.00 92.06 430 ALA A C 1
ATOM 2971 O O . ALA A 1 430 ? 12.256 -1.870 17.082 1.00 92.06 430 ALA A O 1
ATOM 2972 N N . PRO A 1 431 ? 11.425 -1.470 19.133 1.00 89.88 431 PRO A N 1
ATOM 2973 C CA . PRO A 1 431 ? 12.643 -0.834 19.613 1.00 89.88 431 PRO A CA 1
ATOM 2974 C C . PRO A 1 431 ? 13.784 -1.843 19.757 1.00 89.88 431 PRO A C 1
ATOM 2976 O O . PRO A 1 431 ? 13.578 -3.039 19.970 1.00 89.88 431 PRO A O 1
ATOM 2979 N N . ASN A 1 432 ? 15.013 -1.344 19.654 1.00 86.25 432 ASN A N 1
ATOM 2980 C CA . ASN A 1 432 ? 16.203 -2.150 19.881 1.00 86.25 432 ASN A CA 1
ATOM 2981 C C . ASN A 1 432 ? 16.395 -2.408 21.384 1.00 86.25 432 ASN A C 1
ATOM 2983 O O . ASN A 1 432 ? 16.083 -1.552 22.210 1.00 86.25 432 ASN A O 1
ATOM 2987 N N . SER A 1 433 ? 17.001 -3.535 21.763 1.00 86.19 433 SER A N 1
ATOM 2988 C CA . SER A 1 433 ? 17.293 -3.833 23.174 1.00 86.19 433 SER A CA 1
ATOM 2989 C C . SER A 1 433 ? 18.149 -2.762 23.870 1.00 86.19 433 SER A C 1
ATOM 2991 O O . SER A 1 433 ? 18.092 -2.656 25.093 1.00 86.19 433 SER A O 1
ATOM 2993 N N . ALA A 1 434 ? 18.900 -1.951 23.114 1.00 83.75 434 ALA A N 1
ATOM 2994 C CA . ALA A 1 434 ? 19.756 -0.881 23.620 1.00 83.75 434 ALA A CA 1
ATOM 2995 C C . ALA A 1 434 ? 19.248 0.559 23.371 1.00 83.75 434 ALA A C 1
ATOM 2997 O O . ALA A 1 434 ? 19.942 1.490 23.783 1.00 83.75 434 ALA A O 1
ATOM 2998 N N . ARG A 1 435 ? 18.105 0.786 22.696 1.00 84.88 435 ARG A N 1
ATOM 2999 C CA . ARG A 1 435 ? 17.618 2.131 22.280 1.00 84.88 435 ARG A CA 1
ATOM 3000 C C . ARG A 1 435 ? 16.087 2.231 22.292 1.00 84.88 435 ARG A C 1
ATOM 3002 O O . ARG A 1 435 ? 15.412 1.207 22.319 1.00 84.88 435 ARG A O 1
ATOM 3009 N N . ASN A 1 436 ? 15.532 3.443 22.270 1.00 86.88 436 ASN A N 1
ATOM 3010 C CA . ASN A 1 436 ? 14.089 3.655 22.086 1.00 86.88 436 ASN A CA 1
ATOM 3011 C C . ASN A 1 436 ? 13.713 3.843 20.598 1.00 86.88 436 ASN A C 1
ATOM 3013 O O . ASN A 1 436 ? 14.577 4.046 19.740 1.00 86.88 436 ASN A O 1
ATOM 3017 N N . VAL A 1 437 ? 12.412 3.767 20.309 1.00 89.50 437 VAL A N 1
ATOM 3018 C CA . VAL A 1 437 ? 11.793 4.153 19.031 1.00 89.50 437 VAL A CA 1
ATOM 3019 C C . VAL A 1 437 ? 10.601 5.049 19.319 1.00 89.50 437 VAL A C 1
ATOM 3021 O O . VAL A 1 437 ? 9.782 4.749 20.188 1.00 89.50 437 VAL A O 1
ATOM 3024 N N . GLN A 1 438 ? 10.471 6.131 18.563 1.00 91.19 438 GLN A N 1
ATOM 3025 C CA . GLN A 1 438 ? 9.328 7.030 18.636 1.00 91.19 438 GLN A CA 1
ATOM 3026 C C . GLN A 1 438 ? 8.743 7.252 17.245 1.00 91.19 438 GLN A C 1
ATOM 3028 O O . GLN A 1 438 ? 9.476 7.243 16.256 1.00 91.19 438 GLN A O 1
ATOM 3033 N N . PHE A 1 439 ? 7.434 7.475 17.179 1.00 94.44 439 PHE A N 1
ATOM 3034 C CA . PHE A 1 439 ? 6.750 7.937 15.974 1.00 94.44 439 PHE A CA 1
ATOM 3035 C C . PHE A 1 439 ? 5.956 9.207 16.265 1.00 94.44 439 PHE A C 1
ATOM 3037 O O . PHE A 1 439 ? 5.263 9.274 17.282 1.00 94.44 439 PHE A O 1
ATOM 3044 N N . THR A 1 440 ? 6.040 10.203 15.384 1.00 95.31 440 THR A N 1
ATOM 3045 C CA . THR A 1 440 ? 5.338 11.481 15.544 1.00 95.31 440 THR A CA 1
ATOM 3046 C C . THR A 1 440 ? 4.565 11.878 14.285 1.00 95.31 440 THR A C 1
ATOM 3048 O O . THR A 1 440 ? 4.983 11.625 13.154 1.00 95.31 440 THR A O 1
ATOM 3051 N N . ALA A 1 441 ? 3.411 12.506 14.486 1.00 97.62 441 ALA A N 1
ATOM 3052 C CA . ALA A 1 441 ? 2.582 13.078 13.428 1.00 97.62 441 ALA A CA 1
ATOM 3053 C C . ALA A 1 441 ? 1.919 14.372 13.931 1.00 97.62 441 ALA A C 1
ATOM 3055 O O . ALA A 1 441 ? 1.844 14.614 15.138 1.00 97.62 441 ALA A O 1
ATOM 3056 N N . ALA A 1 442 ? 1.391 15.206 13.036 1.00 97.94 442 ALA A N 1
ATOM 3057 C CA . ALA A 1 442 ? 0.637 16.392 13.442 1.00 97.94 442 ALA A CA 1
ATOM 3058 C C . ALA A 1 442 ? -0.673 16.024 14.163 1.00 97.94 442 ALA A C 1
ATOM 3060 O O . ALA A 1 442 ? -1.063 16.697 15.118 1.00 97.94 442 ALA A O 1
ATOM 3061 N N . SER A 1 443 ? -1.347 14.956 13.726 1.00 97.81 443 SER A N 1
ATOM 3062 C CA . SER A 1 443 ? -2.630 14.499 14.275 1.00 97.81 443 SER A CA 1
ATOM 3063 C C . SER A 1 443 ? -2.902 13.016 13.984 1.00 97.81 443 SER A C 1
ATOM 3065 O O . SER A 1 443 ? -2.198 12.373 13.199 1.00 97.81 443 SER A O 1
ATOM 3067 N N . LEU A 1 444 ? -3.949 12.486 14.623 1.00 98.06 444 LEU A N 1
ATOM 3068 C CA . LEU A 1 444 ? -4.511 11.159 14.377 1.00 98.06 444 LEU A CA 1
ATOM 3069 C C . LEU A 1 444 ? -5.940 11.309 13.837 1.00 98.06 444 LEU A C 1
ATOM 3071 O O . LEU A 1 444 ? -6.793 11.883 14.514 1.00 98.06 444 LEU A O 1
ATOM 3075 N N . ALA A 1 445 ? -6.202 10.792 12.637 1.00 97.06 445 ALA A N 1
ATOM 3076 C CA . ALA A 1 445 ? -7.493 10.873 11.954 1.00 97.06 445 ALA A CA 1
ATOM 3077 C C . ALA A 1 445 ? -8.123 9.483 11.745 1.00 97.06 445 ALA A C 1
ATOM 3079 O O . ALA A 1 445 ? -7.419 8.483 11.594 1.00 97.06 445 ALA A O 1
ATOM 3080 N N . ARG A 1 446 ? -9.460 9.422 11.709 1.00 95.12 446 ARG A N 1
ATOM 3081 C CA . ARG A 1 446 ? -10.247 8.188 11.550 1.00 95.12 446 ARG A CA 1
ATOM 3082 C C . ARG A 1 446 ? -11.428 8.398 10.600 1.00 95.12 446 ARG A C 1
ATOM 3084 O O . ARG A 1 446 ? -12.273 9.250 10.860 1.00 95.12 446 ARG A O 1
ATOM 3091 N N . SER A 1 447 ? -11.540 7.541 9.590 1.00 93.12 447 SER A N 1
ATOM 3092 C CA . SER A 1 447 ? -12.791 7.269 8.875 1.00 93.12 447 SER A CA 1
ATOM 3093 C C . SER A 1 447 ? -13.710 6.365 9.714 1.00 93.12 447 SER A C 1
ATOM 3095 O O . SER A 1 447 ? -13.209 5.470 10.403 1.00 93.12 447 SER A O 1
ATOM 3097 N N . PRO A 1 448 ? -15.046 6.543 9.664 1.00 89.81 448 PRO A N 1
ATOM 3098 C CA . PRO A 1 448 ? -15.993 5.707 10.404 1.00 89.81 448 PRO A CA 1
ATOM 3099 C C . PRO A 1 448 ? -15.753 4.204 10.209 1.00 89.81 448 PRO A C 1
ATOM 3101 O O . PRO A 1 448 ? -15.492 3.740 9.101 1.00 89.81 448 PRO A O 1
ATOM 3104 N N . GLY A 1 449 ? -15.833 3.441 11.299 1.00 92.38 449 GLY A N 1
ATOM 3105 C CA . GLY A 1 449 ? -15.602 1.996 11.304 1.00 92.38 449 GLY A CA 1
ATOM 3106 C C . GLY A 1 449 ? -14.144 1.534 11.360 1.00 92.38 449 GLY A C 1
ATOM 3107 O O . GLY A 1 449 ? -13.903 0.408 11.788 1.00 92.38 449 GLY A O 1
ATOM 3108 N N . ALA A 1 450 ? -13.146 2.355 11.016 1.00 95.50 450 ALA A N 1
ATOM 3109 C CA . ALA A 1 450 ? -11.743 1.926 11.098 1.00 95.50 450 ALA A CA 1
ATOM 3110 C C . ALA A 1 450 ? -11.303 1.668 12.558 1.00 95.50 450 ALA A C 1
ATOM 3112 O O . ALA A 1 450 ? -11.775 2.339 13.480 1.00 95.50 450 ALA A O 1
ATOM 3113 N N . THR A 1 451 ? -10.392 0.724 12.792 1.00 97.38 451 THR A N 1
ATOM 3114 C CA . THR A 1 451 ? -9.830 0.414 14.123 1.00 97.38 451 THR A CA 1
ATOM 3115 C C . THR A 1 451 ? -8.314 0.223 14.064 1.00 97.38 451 THR A C 1
ATOM 3117 O O . THR A 1 451 ? -7.734 0.052 12.988 1.00 97.38 451 THR A O 1
ATOM 3120 N N . ILE A 1 452 ? -7.647 0.287 15.223 1.00 98.19 452 ILE A N 1
ATOM 3121 C CA . ILE A 1 452 ? -6.190 0.124 15.312 1.00 98.19 452 ILE A CA 1
ATOM 3122 C C . ILE A 1 452 ? -5.743 -0.708 16.519 1.00 98.19 452 ILE A C 1
ATOM 3124 O O . ILE A 1 452 ? -6.157 -0.464 17.653 1.00 98.19 452 ILE A O 1
ATOM 3128 N N . LEU A 1 453 ? -4.826 -1.642 16.258 1.00 98.19 453 LEU A N 1
ATOM 3129 C CA . LEU A 1 453 ? -3.965 -2.262 17.263 1.00 98.19 453 LEU A CA 1
ATOM 3130 C C . LEU A 1 453 ? -2.610 -1.537 17.277 1.00 98.19 453 LEU A C 1
ATOM 3132 O O . LEU A 1 453 ? -1.895 -1.569 16.276 1.00 98.19 453 LEU A O 1
ATOM 3136 N N . VAL A 1 454 ? -2.222 -0.919 18.397 1.00 98.38 454 VAL A N 1
ATOM 3137 C CA . VAL A 1 454 ? -0.864 -0.362 18.580 1.00 98.38 454 VAL A CA 1
ATOM 3138 C C . VAL A 1 454 ? -0.090 -1.191 19.593 1.00 98.38 454 VAL A C 1
ATOM 3140 O O . VAL A 1 454 ? -0.540 -1.397 20.719 1.00 98.38 454 VAL A O 1
ATOM 3143 N N . ARG A 1 455 ? 1.086 -1.684 19.207 1.00 95.69 455 ARG A N 1
ATOM 3144 C CA . ARG A 1 455 ? 1.842 -2.644 20.017 1.00 95.69 455 ARG A CA 1
ATOM 3145 C C . ARG A 1 455 ? 3.346 -2.420 19.942 1.00 95.69 455 ARG A C 1
ATOM 3147 O O . ARG A 1 455 ? 3.865 -2.007 18.908 1.00 95.69 455 ARG A O 1
ATOM 3154 N N . GLY A 1 456 ? 4.053 -2.735 21.021 1.00 93.19 456 GLY A N 1
ATOM 3155 C CA . GLY A 1 456 ? 5.513 -2.681 21.049 1.00 93.19 456 GLY A CA 1
ATOM 3156 C C . GLY A 1 456 ? 6.102 -2.877 22.441 1.00 93.19 456 GLY A C 1
ATOM 3157 O O . GLY A 1 456 ? 5.398 -2.721 23.445 1.00 93.19 456 GLY A O 1
ATOM 3158 N N . THR A 1 457 ? 7.394 -3.200 22.525 1.00 90.06 457 THR A N 1
ATOM 3159 C CA . THR A 1 457 ? 8.067 -3.360 23.820 1.00 90.06 457 THR A CA 1
ATOM 3160 C C . THR A 1 457 ? 7.993 -2.069 24.633 1.00 90.06 457 THR A C 1
ATOM 3162 O O . THR A 1 457 ? 8.381 -0.995 24.170 1.00 90.06 457 THR A O 1
ATOM 3165 N N . SER A 1 458 ? 7.483 -2.176 25.862 1.00 90.00 458 SER A N 1
ATOM 3166 C CA . SER A 1 458 ? 7.299 -1.050 26.794 1.00 90.00 458 SER A CA 1
ATOM 3167 C C . SER A 1 458 ? 6.467 0.108 26.212 1.00 90.00 458 SER A C 1
ATOM 3169 O O . SER A 1 458 ? 6.683 1.266 26.581 1.00 90.00 458 SER A O 1
ATOM 3171 N N . PHE A 1 459 ? 5.544 -0.190 25.286 1.00 93.06 459 PHE A N 1
ATOM 3172 C CA . PHE A 1 459 ? 4.780 0.814 24.545 1.00 93.06 459 PHE A CA 1
ATOM 3173 C C . PHE A 1 459 ? 3.991 1.760 25.467 1.00 93.06 459 PHE A C 1
ATOM 3175 O O . PHE A 1 459 ? 3.122 1.326 26.228 1.00 93.06 459 PHE A O 1
ATOM 3182 N N . GLY A 1 460 ? 4.307 3.057 25.388 1.00 90.75 460 GLY A N 1
ATOM 3183 C CA . GLY A 1 460 ? 3.651 4.120 26.153 1.00 90.75 460 GLY A CA 1
ATOM 3184 C C . GLY A 1 460 ? 3.902 4.081 27.668 1.00 90.75 460 GLY A C 1
ATOM 3185 O O . GLY A 1 460 ? 3.206 4.763 28.414 1.00 90.75 460 GLY A O 1
ATOM 3186 N N . VAL A 1 461 ? 4.864 3.274 28.137 1.00 87.50 461 VAL A N 1
ATOM 3187 C CA . VAL A 1 461 ? 5.197 3.121 29.571 1.00 87.50 461 VAL A CA 1
ATOM 3188 C C . VAL A 1 461 ? 6.180 4.193 30.055 1.00 87.50 461 VAL A C 1
ATOM 3190 O O . VAL A 1 461 ? 6.184 4.549 31.229 1.00 87.50 461 VAL A O 1
ATOM 3193 N N . ASN A 1 462 ? 7.031 4.693 29.158 1.00 86.56 462 ASN A N 1
ATOM 3194 C CA . ASN A 1 462 ? 8.019 5.728 29.451 1.00 86.56 462 ASN A CA 1
ATOM 3195 C C . ASN A 1 462 ? 7.551 7.081 28.908 1.00 86.56 462 ASN A C 1
ATOM 3197 O O . ASN A 1 462 ? 6.864 7.132 27.887 1.00 86.56 462 ASN A O 1
ATOM 3201 N N . SER A 1 463 ? 8.007 8.171 29.528 1.00 87.38 463 SER A N 1
ATOM 3202 C CA . SER A 1 463 ? 7.801 9.509 28.973 1.00 87.38 463 SER A CA 1
ATOM 3203 C C . SER A 1 463 ? 8.472 9.657 27.602 1.00 87.38 463 SER A C 1
ATOM 3205 O O . SER A 1 463 ? 9.546 9.104 27.371 1.00 87.38 463 SER A O 1
ATOM 3207 N N . ILE A 1 464 ? 7.876 10.475 26.731 1.00 84.44 464 ILE A N 1
ATOM 3208 C CA . ILE A 1 464 ? 8.383 10.860 25.404 1.00 84.44 464 ILE A CA 1
ATOM 3209 C C . ILE A 1 464 ? 9.821 11.398 25.485 1.00 84.44 464 ILE A C 1
ATOM 3211 O O . ILE A 1 464 ? 10.646 11.109 24.624 1.00 84.44 464 ILE A O 1
ATOM 3215 N N . ALA A 1 465 ? 10.156 12.152 26.535 1.00 80.31 465 ALA A N 1
ATOM 3216 C CA . ALA A 1 465 ? 11.507 12.681 26.728 1.00 80.31 465 ALA A CA 1
ATOM 3217 C C . ALA A 1 465 ? 12.524 11.616 27.194 1.00 80.31 465 ALA A C 1
ATOM 3219 O O . ALA A 1 465 ? 13.722 11.893 27.247 1.00 80.31 465 ALA A O 1
ATOM 3220 N N . SER A 1 466 ? 12.074 10.410 27.560 1.00 77.19 466 SER A N 1
ATOM 3221 C CA . SER A 1 466 ? 12.941 9.384 28.132 1.00 77.19 466 SER A CA 1
ATOM 3222 C C . SER A 1 466 ? 13.733 8.625 27.076 1.00 77.19 466 SER A C 1
ATOM 3224 O O . SER A 1 466 ? 13.200 8.111 26.092 1.00 77.19 466 SER A O 1
ATOM 3226 N N . THR A 1 467 ? 15.020 8.450 27.353 1.00 71.81 467 THR A N 1
ATOM 3227 C CA . THR A 1 467 ? 15.947 7.647 26.555 1.00 71.81 467 THR A CA 1
ATOM 3228 C C . THR A 1 467 ? 15.989 6.171 26.974 1.00 71.81 467 THR A C 1
ATOM 3230 O O . THR A 1 467 ? 16.882 5.454 26.522 1.00 71.81 467 THR A O 1
ATOM 3233 N N . THR A 1 468 ? 15.039 5.707 27.806 1.00 78.25 468 THR A N 1
ATOM 3234 C CA . THR A 1 468 ? 14.930 4.309 28.269 1.00 78.25 468 THR A CA 1
ATOM 3235 C C . THR A 1 468 ? 15.060 3.324 27.106 1.00 78.25 468 THR A C 1
ATOM 3237 O O . THR A 1 468 ? 14.302 3.382 26.141 1.00 78.25 468 THR A O 1
ATOM 3240 N N . ILE A 1 469 ? 16.009 2.395 27.214 1.00 80.50 469 ILE A N 1
ATOM 3241 C CA . ILE A 1 469 ? 16.249 1.360 26.202 1.00 80.50 469 ILE A CA 1
ATOM 3242 C C . ILE A 1 469 ? 15.023 0.447 26.035 1.00 80.50 469 ILE A C 1
ATOM 3244 O O . ILE A 1 469 ? 14.308 0.194 27.005 1.00 80.50 469 ILE A O 1
ATOM 3248 N N . ASN A 1 470 ? 14.811 -0.100 24.833 1.00 85.50 470 ASN A N 1
ATOM 3249 C CA . ASN A 1 470 ? 13.752 -1.076 24.553 1.00 85.50 470 ASN A CA 1
ATOM 3250 C C . ASN A 1 470 ? 12.327 -0.552 24.860 1.00 85.50 470 ASN A C 1
ATOM 3252 O O . ASN A 1 470 ? 11.500 -1.244 25.466 1.00 85.50 470 ASN A O 1
ATOM 3256 N N . ALA A 1 471 ? 12.059 0.698 24.461 1.00 88.00 471 ALA A N 1
ATOM 3257 C CA . ALA A 1 471 ? 10.785 1.390 24.657 1.00 88.00 471 ALA A CA 1
ATOM 3258 C C . ALA A 1 471 ? 10.237 2.014 23.364 1.00 88.00 471 ALA A C 1
ATOM 3260 O O . ALA A 1 471 ? 11.006 2.504 22.535 1.00 88.00 471 ALA A O 1
ATOM 3261 N N . GLY A 1 472 ? 8.908 2.002 23.216 1.00 91.31 472 GLY A N 1
ATOM 3262 C CA . GLY A 1 472 ? 8.177 2.596 22.094 1.00 91.31 472 GLY A CA 1
ATOM 3263 C C . GLY A 1 472 ? 7.201 3.699 22.526 1.00 91.31 472 GLY A C 1
ATOM 3264 O O . GLY A 1 472 ? 6.441 3.501 23.473 1.00 91.31 472 GLY A O 1
ATOM 3265 N N . ASN A 1 473 ? 7.142 4.818 21.798 1.00 93.38 473 ASN A N 1
ATOM 3266 C CA . ASN A 1 473 ? 6.144 5.883 21.997 1.00 93.38 473 ASN A CA 1
ATOM 3267 C C . ASN A 1 473 ? 5.537 6.345 20.659 1.00 93.38 473 ASN A C 1
ATOM 3269 O O . ASN A 1 473 ? 6.242 6.430 19.656 1.00 93.38 473 ASN A O 1
ATOM 3273 N N . ILE A 1 474 ? 4.249 6.708 20.651 1.00 96.00 474 ILE A N 1
ATOM 3274 C CA . ILE A 1 474 ? 3.626 7.473 19.554 1.00 96.00 474 ILE A CA 1
ATOM 3275 C C . ILE A 1 474 ? 3.151 8.818 20.107 1.00 96.00 474 ILE A C 1
ATOM 3277 O O . ILE A 1 474 ? 2.543 8.854 21.178 1.00 96.00 474 ILE A O 1
ATOM 3281 N N . THR A 1 475 ? 3.389 9.915 19.388 1.00 96.19 475 THR A N 1
ATOM 3282 C CA . THR A 1 475 ? 2.965 11.265 19.792 1.00 96.19 475 THR A CA 1
ATOM 3283 C C . THR A 1 475 ? 2.281 12.022 18.659 1.00 96.19 475 THR A C 1
ATOM 3285 O O . THR A 1 475 ? 2.518 11.768 17.477 1.00 96.19 475 THR A O 1
ATOM 3288 N N . PHE A 1 476 ? 1.427 12.973 19.037 1.00 97.06 476 PHE A N 1
ATOM 3289 C CA . PHE A 1 476 ? 0.710 13.847 18.118 1.00 97.06 476 PHE A CA 1
ATOM 3290 C C . PHE A 1 476 ? 0.831 15.306 18.565 1.00 97.06 476 PHE A C 1
ATOM 3292 O O . PHE A 1 476 ? 0.632 15.609 19.744 1.00 97.06 476 PHE A O 1
ATOM 3299 N N . THR A 1 477 ? 1.141 16.217 17.636 1.00 95.69 477 THR A N 1
ATOM 3300 C CA . THR A 1 477 ? 1.204 17.665 17.922 1.00 95.69 477 THR A CA 1
ATOM 3301 C C . THR A 1 477 ? -0.156 18.203 18.374 1.00 95.69 477 THR A C 1
ATOM 3303 O O . THR A 1 477 ? -0.235 18.972 19.328 1.00 95.69 477 THR A O 1
ATOM 3306 N N . THR A 1 478 ? -1.230 17.743 17.731 1.00 97.00 478 THR A N 1
ATOM 3307 C CA . THR A 1 478 ? -2.612 17.899 18.189 1.00 97.00 478 THR A CA 1
ATOM 3308 C C . THR A 1 478 ? -3.055 16.597 18.847 1.00 97.00 478 THR A C 1
ATOM 3310 O O . THR A 1 478 ? -3.099 15.558 18.187 1.00 97.00 478 THR A O 1
ATOM 3313 N N . ALA A 1 479 ? -3.383 16.642 20.140 1.00 95.50 479 ALA A N 1
ATOM 3314 C CA . ALA A 1 479 ? -3.839 15.467 20.880 1.00 95.50 479 ALA A CA 1
ATOM 3315 C C . ALA A 1 479 ? -5.108 14.850 20.242 1.00 95.50 479 ALA A C 1
ATOM 3317 O O . ALA A 1 479 ? -6.015 15.600 19.868 1.00 95.50 479 ALA A O 1
ATOM 3318 N N . PRO A 1 480 ? -5.217 13.510 20.134 1.00 96.69 480 PRO A N 1
ATOM 3319 C CA . PRO A 1 480 ? -6.435 12.855 19.666 1.00 96.69 480 PRO A CA 1
ATOM 3320 C C . PRO A 1 480 ? -7.628 13.138 20.586 1.00 96.69 480 PRO A C 1
ATOM 3322 O O . PRO A 1 480 ? -7.478 13.214 21.806 1.00 96.69 480 PRO A O 1
ATOM 3325 N N . THR A 1 481 ? -8.830 13.228 20.015 1.00 93.94 481 THR A N 1
ATOM 3326 C CA . THR A 1 481 ? -10.070 13.332 20.796 1.00 93.94 481 THR A CA 1
ATOM 3327 C C . THR A 1 481 ? -10.296 12.059 21.613 1.00 93.94 481 THR A C 1
ATOM 3329 O O . THR A 1 481 ? -10.316 10.958 21.062 1.00 93.94 481 THR A O 1
ATOM 3332 N N . LEU A 1 482 ? -10.493 12.218 22.923 1.00 96.75 482 LEU A N 1
ATOM 3333 C CA . LEU A 1 482 ? -10.801 11.132 23.853 1.00 96.75 482 LEU A CA 1
ATOM 3334 C C . LEU A 1 482 ? -12.302 11.100 24.179 1.00 96.75 482 LEU A C 1
ATOM 3336 O O . LEU A 1 482 ? -12.969 12.133 24.160 1.00 96.75 482 LEU A O 1
ATOM 3340 N N . SER A 1 483 ? -12.817 9.917 24.517 1.00 95.69 483 SER A N 1
ATOM 3341 C CA . SER A 1 483 ? -14.159 9.716 25.071 1.00 95.69 483 SER A CA 1
ATOM 3342 C C . SER A 1 483 ? -14.069 9.345 26.552 1.00 95.69 483 SER A C 1
ATOM 3344 O O . SER A 1 483 ? -13.325 8.431 26.917 1.00 95.69 483 SER A O 1
ATOM 3346 N N . GLY A 1 484 ? -14.783 10.089 27.399 1.00 91.75 484 GLY A N 1
ATOM 3347 C CA . GLY A 1 484 ? -14.540 10.194 28.844 1.00 91.75 484 GLY A CA 1
ATOM 3348 C C . GLY A 1 484 ? -13.812 11.499 29.203 1.00 91.75 484 GLY A C 1
ATOM 3349 O O . GLY A 1 484 ? -13.221 12.146 28.340 1.00 91.75 484 GLY A O 1
ATOM 3350 N N . SER A 1 485 ? -13.889 11.919 30.469 1.00 86.88 485 SER A N 1
ATOM 3351 C CA . SER A 1 485 ? -13.500 13.275 30.913 1.00 86.88 485 SER A CA 1
ATOM 3352 C C . SER A 1 485 ? -12.620 13.327 32.169 1.00 86.88 485 SER A C 1
ATOM 3354 O O . SER A 1 485 ? -12.293 14.414 32.644 1.00 86.88 485 SER A O 1
ATOM 3356 N N . GLY A 1 486 ? -12.238 12.177 32.727 1.00 91.75 486 GLY A N 1
ATOM 3357 C CA . GLY A 1 486 ? -11.396 12.096 33.917 1.00 91.75 486 GLY A CA 1
ATOM 3358 C C . GLY A 1 486 ? -9.919 12.391 33.661 1.00 91.75 486 GLY A C 1
ATOM 3359 O O . GLY A 1 486 ? -9.407 12.260 32.548 1.00 91.75 486 GLY A O 1
ATOM 3360 N N . SER A 1 487 ? -9.215 12.738 34.736 1.00 92.50 487 SER A N 1
ATOM 3361 C CA . SER A 1 487 ? -7.762 12.912 34.734 1.00 92.50 487 SER A CA 1
ATOM 3362 C C . SER A 1 487 ? -7.025 11.583 34.544 1.00 92.50 487 SER A C 1
ATOM 3364 O O . SER A 1 487 ? -7.492 10.528 34.979 1.00 92.50 487 SER A O 1
ATOM 3366 N N . VAL A 1 488 ? -5.819 11.656 33.976 1.00 93.06 488 VAL A N 1
ATOM 3367 C CA . VAL A 1 488 ? -4.839 10.556 33.942 1.00 93.06 488 VAL A CA 1
ATOM 3368 C C . VAL A 1 488 ? -4.681 9.906 35.321 1.00 93.06 488 VAL A C 1
ATOM 3370 O O . VAL A 1 488 ? -4.620 10.598 36.337 1.00 93.06 488 VAL A O 1
ATOM 3373 N N . GLY A 1 489 ? -4.619 8.573 35.352 1.00 94.19 489 GLY A N 1
ATOM 3374 C CA . GLY A 1 489 ? -4.507 7.783 36.579 1.00 94.19 489 GLY A CA 1
ATOM 3375 C C . GLY A 1 489 ? -5.835 7.499 37.294 1.00 94.19 489 GLY A C 1
ATOM 3376 O O . GLY A 1 489 ? -5.832 6.724 38.248 1.00 94.19 489 GLY A O 1
ATOM 3377 N N . THR A 1 490 ? -6.959 8.075 36.847 1.00 96.81 490 THR A N 1
ATOM 3378 C CA . THR A 1 490 ? -8.294 7.828 37.426 1.00 96.81 490 THR A CA 1
ATOM 3379 C C . THR A 1 490 ? -9.118 6.840 36.588 1.00 96.81 490 THR A C 1
ATOM 3381 O O . THR A 1 490 ? -8.957 6.801 35.367 1.00 96.81 490 THR A O 1
ATOM 3384 N N . PRO A 1 491 ? -10.071 6.088 37.179 1.00 97.44 491 PRO A N 1
ATOM 3385 C CA . PRO A 1 491 ? -10.945 5.195 36.415 1.00 97.44 491 PRO A CA 1
ATOM 3386 C C . PRO A 1 491 ? -11.865 5.874 35.393 1.00 97.44 491 PRO A C 1
ATOM 3388 O O . PRO A 1 491 ? -12.462 5.177 34.582 1.00 97.44 491 PRO A O 1
ATOM 3391 N N . THR A 1 492 ? -12.016 7.202 35.420 1.00 97.00 492 THR A N 1
ATOM 3392 C CA . THR A 1 492 ? -12.843 7.970 34.470 1.00 97.00 492 THR A CA 1
ATOM 3393 C C . THR A 1 492 ? -12.030 8.597 33.330 1.00 97.00 492 THR A C 1
ATOM 3395 O O . THR A 1 492 ? -12.584 9.359 32.534 1.00 97.00 492 THR A O 1
ATOM 3398 N N . VAL A 1 493 ? -10.722 8.304 33.240 1.00 97.62 493 VAL A N 1
ATOM 3399 C CA . VAL A 1 493 ? -9.829 8.833 32.196 1.00 97.62 493 VAL A CA 1
ATOM 3400 C C . VAL A 1 493 ? -10.363 8.552 30.788 1.00 97.62 493 VAL A C 1
ATOM 3402 O O . VAL A 1 493 ? -10.868 7.463 30.502 1.00 97.62 493 VAL A O 1
ATOM 3405 N N . GLY A 1 494 ? -10.250 9.544 29.904 1.00 97.81 494 GLY A N 1
ATOM 3406 C CA . GLY A 1 494 ? -10.703 9.417 28.522 1.00 97.81 494 GLY A CA 1
ATOM 3407 C C . GLY A 1 494 ? -9.911 8.370 27.727 1.00 97.81 494 GLY A C 1
ATOM 3408 O O . GLY A 1 494 ? -8.702 8.227 27.912 1.00 97.81 494 GLY A O 1
ATOM 3409 N N . ILE A 1 495 ? -10.576 7.661 26.814 1.00 98.38 495 ILE A N 1
ATOM 3410 C CA . ILE A 1 495 ? -9.968 6.654 25.927 1.00 98.38 495 ILE A CA 1
ATOM 3411 C C . ILE A 1 495 ? -10.181 6.979 24.447 1.00 98.38 495 ILE A C 1
ATOM 3413 O O . ILE A 1 495 ? -11.051 7.769 24.089 1.00 98.38 495 ILE A O 1
ATOM 3417 N N . ILE A 1 496 ? -9.434 6.303 23.578 1.00 98.19 496 ILE A N 1
ATOM 3418 C CA . ILE A 1 496 ? -9.692 6.230 22.139 1.00 98.19 496 ILE A CA 1
ATOM 3419 C C . ILE A 1 496 ? -10.446 4.908 21.874 1.00 98.19 496 ILE A C 1
ATOM 3421 O O . ILE A 1 496 ? -9.815 3.853 21.878 1.00 98.19 496 ILE A O 1
ATOM 3425 N N . PRO A 1 497 ? -11.779 4.899 21.660 1.00 97.00 497 PRO A N 1
ATOM 3426 C CA . PRO A 1 497 ? -12.590 3.675 21.825 1.00 97.00 497 PRO A CA 1
ATOM 3427 C C . PRO A 1 497 ? -12.384 2.601 20.748 1.00 97.00 497 PRO A C 1
ATOM 3429 O O . PRO A 1 497 ? -12.714 1.436 20.938 1.00 97.00 497 PRO A O 1
ATOM 3432 N N . TRP A 1 498 ? -11.821 3.005 19.613 1.00 97.62 498 TRP A N 1
ATOM 3433 C CA . TRP A 1 498 ? -11.467 2.177 18.457 1.00 97.62 498 TRP A CA 1
ATOM 3434 C C . TRP A 1 498 ? -9.979 1.802 18.418 1.00 97.62 498 TRP A C 1
ATOM 3436 O O . TRP A 1 498 ? -9.526 1.170 17.458 1.00 97.62 498 TRP A O 1
ATOM 3446 N N . ALA A 1 499 ? -9.216 2.194 19.443 1.00 98.25 499 ALA A N 1
ATOM 3447 C CA . ALA A 1 499 ? -7.794 1.923 19.561 1.00 98.25 499 ALA A CA 1
ATOM 3448 C C . ALA A 1 499 ? -7.492 1.121 20.830 1.00 98.25 499 ALA A C 1
ATOM 3450 O O . ALA A 1 499 ? -7.831 1.501 21.953 1.00 98.25 499 ALA A O 1
ATOM 3451 N N . TYR A 1 500 ? -6.802 0.007 20.639 1.00 97.88 500 TYR A N 1
ATOM 3452 C CA . TYR A 1 500 ? -6.390 -0.901 21.699 1.00 97.88 500 TYR A CA 1
ATOM 3453 C C . TYR A 1 500 ? -4.926 -1.291 21.481 1.00 97.88 500 TYR A C 1
ATOM 3455 O O . TYR A 1 500 ? -4.369 -1.078 20.401 1.00 97.88 500 TYR A O 1
ATOM 3463 N N . GLY A 1 501 ? -4.258 -1.800 22.512 1.00 97.25 501 GLY A N 1
ATOM 3464 C CA . GLY A 1 501 ? -2.824 -2.037 22.405 1.00 97.25 501 GLY A CA 1
ATOM 3465 C C . GLY A 1 501 ? -2.231 -3.061 23.342 1.00 97.25 501 GLY A C 1
ATOM 3466 O O . GLY A 1 501 ? -2.894 -3.573 24.240 1.00 97.25 501 GLY A O 1
ATOM 3467 N N . ASP A 1 502 ? -0.959 -3.353 23.090 1.00 96.12 502 ASP A N 1
ATOM 3468 C CA . ASP A 1 502 ? -0.200 -4.442 23.704 1.00 96.12 502 ASP A CA 1
ATOM 3469 C C . ASP A 1 502 ? 1.245 -4.000 24.023 1.00 96.12 502 ASP A C 1
ATOM 3471 O O . ASP A 1 502 ? 1.770 -3.056 23.430 1.00 96.12 502 ASP A O 1
ATOM 3475 N N . ASN A 1 503 ? 1.900 -4.686 24.959 1.00 93.44 503 ASN A N 1
ATOM 3476 C CA . ASN A 1 503 ? 3.284 -4.433 25.376 1.00 93.44 503 ASN A CA 1
ATOM 3477 C C . ASN A 1 503 ? 4.298 -5.396 24.712 1.00 93.44 503 ASN A C 1
ATOM 3479 O O . ASN A 1 503 ? 5.456 -5.466 25.135 1.00 93.44 503 ASN A O 1
ATOM 3483 N N . SER A 1 504 ? 3.858 -6.168 23.712 1.00 91.56 504 SER A N 1
ATOM 3484 C CA . SER A 1 504 ? 4.666 -7.092 22.909 1.00 91.56 504 SER A CA 1
ATOM 3485 C C . SER A 1 504 ? 4.585 -6.765 21.416 1.00 91.56 504 SER A C 1
ATOM 3487 O O . SER A 1 504 ? 3.502 -6.530 20.885 1.00 91.56 504 SER A O 1
ATOM 3489 N N . ASN A 1 505 ? 5.709 -6.853 20.698 1.00 89.50 505 ASN A N 1
ATOM 3490 C CA . ASN A 1 505 ? 5.770 -6.649 19.240 1.00 89.50 505 ASN A CA 1
ATOM 3491 C C . ASN A 1 505 ? 4.925 -7.675 18.455 1.00 89.50 505 ASN A C 1
ATOM 3493 O O . ASN A 1 505 ? 4.468 -7.384 17.354 1.00 89.50 505 ASN A O 1
ATOM 3497 N N . SER A 1 506 ? 4.707 -8.871 19.015 1.00 91.69 506 SER A N 1
ATOM 3498 C CA . SER A 1 506 ? 3.822 -9.916 18.470 1.00 91.69 506 SER A CA 1
ATOM 3499 C C . SER A 1 506 ? 2.435 -9.934 19.125 1.00 91.69 506 SER A C 1
ATOM 3501 O O . SER A 1 506 ? 1.625 -10.813 18.838 1.00 91.69 506 SER A O 1
ATOM 3503 N N . GLY A 1 507 ? 2.169 -8.973 20.010 1.00 94.25 507 GLY A N 1
ATOM 3504 C CA . GLY A 1 507 ? 0.960 -8.873 20.814 1.00 94.25 507 GLY A CA 1
ATOM 3505 C C . GLY A 1 507 ? -0.332 -8.747 20.008 1.00 94.25 507 GLY A C 1
ATOM 3506 O O . GLY A 1 507 ? -0.322 -8.391 18.825 1.00 94.25 507 GLY A O 1
ATOM 3507 N N . THR A 1 508 ? -1.449 -9.037 20.676 1.00 94.31 508 THR A N 1
ATOM 3508 C CA . THR A 1 508 ? -2.802 -9.081 20.088 1.00 94.31 508 THR A CA 1
ATOM 3509 C C . THR A 1 508 ? -3.787 -8.116 20.750 1.00 94.31 508 THR A C 1
ATOM 3511 O O . THR A 1 508 ? -4.887 -7.950 20.227 1.00 94.31 508 THR A O 1
ATOM 3514 N N . GLY A 1 509 ? -3.385 -7.452 21.841 1.00 95.81 509 GLY A N 1
ATOM 3515 C CA . GLY A 1 509 ? -4.174 -6.466 22.580 1.00 95.81 509 GLY A CA 1
ATOM 3516 C C . GLY A 1 509 ? -4.415 -6.876 24.035 1.00 95.81 509 GLY A C 1
ATOM 3517 O O . GLY A 1 509 ? -4.830 -7.999 24.307 1.00 95.81 509 GLY A O 1
ATOM 3518 N N . THR A 1 510 ? -4.193 -5.954 24.975 1.00 95.75 510 THR A N 1
ATOM 3519 C CA . THR A 1 510 ? -4.422 -6.159 26.419 1.00 95.75 510 THR A CA 1
ATOM 3520 C C . THR A 1 510 ? -5.312 -5.094 27.057 1.00 95.75 510 THR A C 1
ATOM 3522 O O . THR A 1 510 ? -5.932 -5.370 28.085 1.00 95.75 510 THR A O 1
ATOM 3525 N N . ASP A 1 511 ? -5.365 -3.886 26.486 1.00 97.44 511 ASP A N 1
ATOM 3526 C CA . ASP A 1 511 ? -6.005 -2.695 27.064 1.00 97.44 511 ASP A CA 1
ATOM 3527 C C . ASP A 1 511 ? -6.483 -1.721 25.975 1.00 97.44 511 ASP A C 1
ATOM 3529 O O . ASP A 1 511 ? -5.904 -1.679 24.886 1.00 97.44 511 ASP A O 1
ATOM 3533 N N . PHE A 1 512 ? -7.470 -0.876 26.294 1.00 98.31 512 PHE A N 1
ATOM 3534 C CA . PHE A 1 512 ? -7.756 0.337 25.518 1.00 98.31 512 PHE A CA 1
ATOM 3535 C C . PHE A 1 512 ? -6.588 1.330 25.570 1.00 98.31 512 PHE A C 1
ATOM 3537 O O . PHE A 1 512 ? -5.796 1.332 26.522 1.00 98.31 512 PHE A O 1
ATOM 3544 N N . LEU A 1 513 ? -6.506 2.201 24.560 1.00 98.19 513 LEU A N 1
ATOM 3545 C CA . LEU A 1 513 ? -5.548 3.304 24.536 1.00 98.19 513 LEU A CA 1
ATOM 3546 C C . LEU A 1 513 ? -6.145 4.613 25.064 1.00 98.19 513 LEU A C 1
ATOM 3548 O O . LEU A 1 513 ? -7.321 4.913 24.875 1.00 98.19 513 LEU A O 1
ATOM 3552 N N . THR A 1 514 ? -5.283 5.419 25.671 1.00 97.88 514 THR A N 1
ATOM 3553 C CA . THR A 1 514 ? -5.504 6.819 26.047 1.00 97.88 514 THR A CA 1
ATOM 3554 C C . THR A 1 514 ? -4.341 7.670 25.525 1.00 97.88 514 THR A C 1
ATOM 3556 O O . THR A 1 514 ? -3.351 7.135 25.013 1.00 97.88 514 THR A O 1
ATOM 3559 N N . TYR A 1 515 ? -4.448 8.991 25.643 1.00 96.44 515 TYR A N 1
ATOM 3560 C CA . TYR A 1 515 ? -3.395 9.929 25.266 1.00 96.44 515 TYR A CA 1
ATOM 3561 C C . TYR A 1 515 ? -3.098 10.897 26.411 1.00 96.44 515 TYR A C 1
ATOM 3563 O O . TYR A 1 515 ? -4.011 11.529 26.939 1.00 96.44 515 TYR A O 1
ATOM 3571 N N . ASP A 1 516 ? -1.821 11.060 26.758 1.00 92.38 516 ASP A N 1
ATOM 3572 C CA . ASP A 1 516 ? -1.371 12.116 27.666 1.00 92.38 516 ASP A CA 1
ATOM 3573 C C . ASP A 1 516 ? -0.103 12.816 27.153 1.00 92.38 516 ASP A C 1
ATOM 3575 O O . ASP A 1 516 ? 0.645 12.285 26.334 1.00 92.38 516 ASP A O 1
ATOM 3579 N N . SER A 1 517 ? 0.145 14.038 27.628 1.00 89.88 517 SER A N 1
ATOM 3580 C CA . SE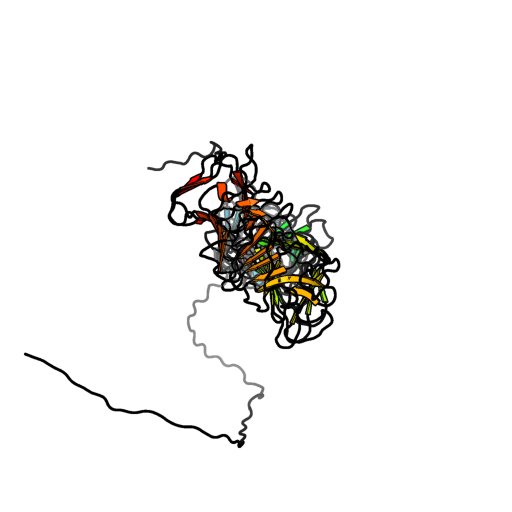R A 1 517 ? 1.261 14.881 27.174 1.00 89.88 517 SER A CA 1
ATOM 3581 C C . SER A 1 517 ? 2.645 14.432 27.661 1.00 89.88 517 SER A C 1
ATOM 3583 O O . SER A 1 517 ? 3.649 14.963 27.194 1.00 89.88 517 SER A O 1
ATOM 3585 N N . THR A 1 518 ? 2.721 13.477 28.592 1.00 92.25 518 THR A N 1
ATOM 3586 C CA . THR A 1 518 ? 3.981 12.976 29.160 1.00 92.25 518 THR A CA 1
ATOM 3587 C C . THR A 1 518 ? 4.473 11.741 28.415 1.00 92.25 518 THR A C 1
ATOM 3589 O O . THR A 1 518 ? 5.669 11.640 28.144 1.00 92.25 518 THR A O 1
ATOM 3592 N N . ASN A 1 519 ? 3.568 10.819 28.078 1.00 93.19 519 ASN A N 1
ATOM 3593 C CA . ASN A 1 519 ? 3.849 9.496 27.507 1.00 93.19 519 ASN A CA 1
ATOM 3594 C C . ASN A 1 519 ? 3.399 9.364 26.040 1.00 93.19 519 ASN A C 1
ATOM 3596 O O . ASN A 1 519 ? 3.873 8.478 25.325 1.00 93.19 519 ASN A O 1
ATOM 3600 N N . GLY A 1 520 ? 2.518 10.255 25.580 1.00 95.81 520 GLY A N 1
ATOM 3601 C CA . GLY A 1 520 ? 1.878 10.189 24.272 1.00 95.81 520 GLY A CA 1
ATOM 3602 C C . GLY A 1 520 ? 0.702 9.216 24.276 1.00 95.81 520 GLY A C 1
ATOM 3603 O O . GLY A 1 520 ? -0.041 9.110 25.254 1.00 95.81 520 GLY A O 1
ATOM 3604 N N . LEU A 1 521 ? 0.536 8.492 23.171 1.00 97.38 521 LEU A N 1
ATOM 3605 C CA . LEU A 1 521 ? -0.420 7.396 23.061 1.00 97.38 521 LEU A CA 1
ATOM 3606 C C . LEU A 1 521 ? 0.085 6.203 23.881 1.00 97.38 521 LEU A C 1
ATOM 3608 O O . LEU A 1 521 ? 1.192 5.713 23.647 1.00 97.38 521 LEU A O 1
ATOM 3612 N N . ARG A 1 522 ? -0.733 5.717 24.817 1.00 96.44 522 ARG A N 1
ATOM 3613 C CA . ARG A 1 522 ? -0.386 4.597 25.703 1.00 96.44 522 ARG A CA 1
ATOM 3614 C C . ARG A 1 522 ? -1.599 3.753 26.073 1.00 96.44 522 ARG A C 1
ATOM 3616 O O . ARG A 1 522 ? -2.738 4.177 25.909 1.00 96.44 522 ARG A O 1
ATOM 3623 N N . ARG A 1 523 ? -1.353 2.567 26.628 1.00 96.75 523 ARG A N 1
ATOM 3624 C CA . ARG A 1 523 ? -2.391 1.728 27.247 1.00 96.75 523 ARG A CA 1
ATOM 3625 C C . ARG A 1 523 ? -2.902 2.341 28.556 1.00 96.75 523 ARG A C 1
ATOM 3627 O O . ARG A 1 523 ? -2.151 3.027 29.257 1.00 96.75 523 ARG A O 1
ATOM 3634 N N . LEU A 1 524 ? -4.150 2.035 28.910 1.00 97.00 524 LEU A N 1
ATOM 3635 C CA . LEU A 1 524 ? -4.643 2.211 30.279 1.00 97.00 524 LEU A CA 1
ATOM 3636 C C . LEU A 1 524 ? -3.874 1.331 31.276 1.00 97.00 524 LEU A C 1
ATOM 3638 O O . LEU A 1 524 ? -3.424 0.229 30.955 1.00 97.00 524 LEU A O 1
ATOM 3642 N N . THR A 1 525 ? -3.747 1.830 32.502 1.00 95.38 525 THR A N 1
ATOM 3643 C CA . THR A 1 525 ? -3.116 1.153 33.643 1.00 95.38 525 THR A CA 1
ATOM 3644 C C . THR A 1 525 ? -4.156 0.526 34.577 1.00 95.38 525 THR A C 1
ATOM 3646 O O . THR A 1 525 ? -5.341 0.845 34.519 1.00 95.38 525 THR A O 1
ATOM 3649 N N . SER A 1 526 ? -3.731 -0.359 35.484 1.00 94.94 526 SER A N 1
ATOM 3650 C CA . SER A 1 526 ? -4.647 -1.077 36.389 1.00 94.94 526 SER A CA 1
ATOM 3651 C C . SER A 1 526 ? -5.450 -0.178 37.342 1.00 94.94 526 SER A C 1
ATOM 3653 O O . SER A 1 526 ? -6.498 -0.605 37.810 1.00 94.94 526 SER A O 1
ATOM 3655 N N . SER A 1 527 ? -4.985 1.043 37.635 1.00 96.19 527 SER A N 1
ATOM 3656 C CA . SER A 1 527 ? -5.716 2.044 38.434 1.00 96.19 527 SER A CA 1
ATOM 3657 C C . SER A 1 527 ? -6.694 2.892 37.613 1.00 96.19 527 SER A C 1
ATOM 3659 O O . SER A 1 527 ? -7.538 3.580 38.178 1.00 96.19 527 SER A O 1
ATOM 3661 N N . GLU A 1 528 ? -6.601 2.837 36.283 1.00 97.81 528 GLU A N 1
ATOM 3662 C CA . GLU A 1 528 ? -7.496 3.524 35.344 1.00 97.81 528 GLU A CA 1
ATOM 3663 C C . GLU A 1 528 ? -8.690 2.650 34.920 1.00 97.81 528 GLU A C 1
ATOM 3665 O O . GLU A 1 528 ? -9.462 3.037 34.044 1.00 97.81 528 GLU A O 1
ATOM 3670 N N . TYR A 1 529 ? -8.875 1.500 35.581 1.00 97.81 529 TYR A N 1
ATOM 3671 C CA . TYR A 1 529 ? -10.050 0.641 35.469 1.00 97.81 529 TYR A CA 1
ATOM 3672 C C . TYR A 1 529 ? -10.683 0.382 36.842 1.00 97.81 529 TYR A C 1
ATOM 3674 O O . TYR A 1 529 ? -9.979 0.182 37.831 1.00 97.81 529 TYR A O 1
ATOM 3682 N N . VAL A 1 530 ? -12.013 0.267 36.892 1.00 97.31 530 VAL A N 1
ATOM 3683 C CA . VAL A 1 530 ? -12.701 -0.437 37.988 1.00 97.31 530 VAL A CA 1
ATOM 3684 C C . VAL A 1 530 ? -12.798 -1.934 37.683 1.00 97.31 530 VAL A C 1
ATOM 3686 O O . VAL A 1 530 ? -13.051 -2.327 36.546 1.00 97.31 530 VAL A O 1
ATOM 3689 N N . THR A 1 531 ? -12.645 -2.785 38.698 1.00 94.75 531 THR A N 1
ATOM 3690 C CA . THR A 1 531 ? -12.827 -4.248 38.581 1.00 94.75 531 THR A CA 1
ATOM 3691 C C . THR A 1 531 ? -14.251 -4.713 38.900 1.00 94.75 531 THR A C 1
ATOM 3693 O O . THR A 1 531 ? -14.576 -5.886 38.741 1.00 94.75 531 THR A O 1
ATOM 3696 N N . THR A 1 532 ? -15.116 -3.801 39.348 1.00 92.44 532 THR A N 1
ATOM 3697 C CA . THR A 1 532 ? -16.538 -4.030 39.630 1.00 92.44 532 THR A CA 1
ATOM 3698 C C . THR A 1 532 ? -17.293 -2.699 39.597 1.00 92.44 532 THR A C 1
ATOM 3700 O O . THR A 1 532 ? -16.684 -1.638 39.740 1.00 92.44 532 THR A O 1
ATOM 3703 N N . PHE A 1 533 ? -18.611 -2.739 39.418 1.00 93.06 533 PHE A N 1
ATOM 3704 C CA . PHE A 1 533 ? -19.495 -1.574 39.479 1.00 93.06 533 PHE A CA 1
ATOM 3705 C C . PHE A 1 533 ? -20.876 -1.977 40.012 1.00 93.06 533 PHE A C 1
ATOM 3707 O O . PHE A 1 533 ? -21.260 -3.145 39.961 1.00 93.06 533 PHE A O 1
ATOM 3714 N N . ALA A 1 534 ? -21.617 -1.010 40.552 1.00 92.31 534 ALA A N 1
ATOM 3715 C CA . ALA A 1 534 ? -22.948 -1.240 41.103 1.00 92.31 534 ALA A CA 1
ATOM 3716 C C . ALA A 1 534 ? -24.041 -1.198 40.022 1.00 92.31 534 ALA A C 1
ATOM 3718 O O . ALA A 1 534 ? -23.938 -0.463 39.038 1.00 92.31 534 ALA A O 1
ATOM 3719 N N . ASN A 1 535 ? -25.133 -1.928 40.261 1.00 92.31 535 ASN A N 1
ATOM 3720 C CA . ASN A 1 535 ? -26.394 -1.725 39.554 1.00 92.31 535 ASN A CA 1
ATOM 3721 C C . ASN A 1 535 ? -26.864 -0.266 39.719 1.00 92.31 535 ASN A C 1
ATOM 3723 O O . ASN A 1 535 ? -26.959 0.219 40.846 1.00 92.31 535 ASN A O 1
ATOM 3727 N N . GLY A 1 536 ? -27.162 0.419 38.614 1.00 93.31 536 GLY A N 1
ATOM 3728 C CA . GLY A 1 536 ? -27.521 1.840 38.622 1.00 93.31 536 GLY A CA 1
ATOM 3729 C C . GLY A 1 536 ? -26.329 2.805 38.671 1.00 93.31 536 GLY A C 1
ATOM 3730 O O . GLY A 1 536 ? -26.525 3.990 38.933 1.00 93.31 536 GLY A O 1
ATOM 3731 N N . ASN A 1 537 ? -25.091 2.337 38.452 1.00 95.06 537 ASN A N 1
ATOM 3732 C CA . ASN A 1 537 ? -23.932 3.229 38.355 1.00 95.06 537 ASN A CA 1
ATOM 3733 C C . ASN A 1 537 ? -24.102 4.228 37.199 1.00 95.06 537 ASN A C 1
ATOM 3735 O O . ASN A 1 537 ? -24.295 3.823 36.058 1.00 95.06 537 ASN A O 1
ATOM 3739 N N . SER A 1 538 ? -23.949 5.521 37.484 1.00 95.19 538 SER A N 1
ATOM 3740 C CA . SER A 1 538 ? -23.973 6.608 36.494 1.00 95.19 538 SER A CA 1
ATOM 3741 C C . SER A 1 538 ? -22.596 7.227 36.220 1.00 95.19 538 SER A C 1
ATOM 3743 O O . SER A 1 538 ? -22.464 8.061 35.326 1.00 95.19 538 SER A O 1
ATOM 3745 N N . SER A 1 539 ? -21.559 6.832 36.968 1.00 94.44 539 SER A N 1
ATOM 3746 C CA . SER A 1 539 ? -20.196 7.331 36.771 1.00 94.44 539 SER A CA 1
ATOM 3747 C C . SER A 1 539 ? -19.569 6.702 35.527 1.00 94.44 539 SER A C 1
ATOM 3749 O O . SER A 1 539 ? -19.476 5.476 35.439 1.00 94.44 539 SER A O 1
ATOM 3751 N N . LEU A 1 540 ? -19.112 7.525 34.579 1.00 96.31 540 LEU A N 1
ATOM 3752 C CA . LEU A 1 540 ? -18.476 7.078 33.335 1.00 96.31 540 LEU A CA 1
ATOM 3753 C C . LEU A 1 540 ? -17.048 6.570 33.593 1.00 96.31 540 LEU A C 1
ATOM 3755 O O . LEU A 1 540 ? -16.059 7.218 33.258 1.00 96.31 540 LEU A O 1
ATOM 3759 N N . VAL A 1 541 ? -16.957 5.395 34.213 1.00 97.69 541 VAL A N 1
ATOM 3760 C CA . VAL A 1 541 ? -15.709 4.670 34.473 1.00 97.69 541 VAL A CA 1
ATOM 3761 C C . VAL A 1 541 ? -15.386 3.694 33.344 1.00 97.69 541 VAL A C 1
ATOM 3763 O O . VAL A 1 541 ? -16.280 3.119 32.721 1.00 97.69 541 VAL A O 1
ATOM 3766 N N . ASN A 1 542 ? -14.101 3.464 33.103 1.00 98.38 542 ASN A N 1
ATOM 3767 C CA . ASN A 1 542 ? -13.613 2.318 32.349 1.00 98.38 542 ASN A CA 1
ATOM 3768 C C . ASN A 1 542 ? -13.663 1.089 33.270 1.00 98.38 542 ASN A C 1
ATOM 3770 O O . ASN A 1 542 ? -13.110 1.116 34.370 1.00 98.38 542 ASN A O 1
ATOM 3774 N N . ALA A 1 543 ? -14.309 0.005 32.847 1.00 96.88 543 ALA A N 1
ATOM 3775 C CA . ALA A 1 543 ? -14.390 -1.234 33.622 1.00 96.88 543 ALA A CA 1
ATOM 3776 C C . ALA A 1 543 ? -13.500 -2.328 33.013 1.00 96.88 543 ALA A C 1
ATOM 3778 O O . ALA A 1 543 ? -13.510 -2.517 31.799 1.00 96.88 543 ALA A O 1
ATOM 3779 N N . LYS A 1 544 ? -12.766 -3.084 33.840 1.00 96.94 544 LYS A N 1
ATOM 3780 C CA . LYS A 1 544 ? -12.024 -4.291 33.434 1.00 96.94 544 LYS A CA 1
ATOM 3781 C C . LYS A 1 544 ? -12.415 -5.462 34.327 1.00 96.94 544 LYS A C 1
ATOM 3783 O O . LYS A 1 544 ? -11.916 -5.613 35.437 1.00 96.94 544 LYS A O 1
ATOM 3788 N N . ILE A 1 545 ? -13.353 -6.260 33.830 1.00 93.62 545 ILE A N 1
ATOM 3789 C CA . ILE A 1 545 ? -14.077 -7.282 34.586 1.00 93.62 545 ILE A CA 1
ATOM 3790 C C . ILE A 1 545 ? -13.490 -8.668 34.292 1.00 93.62 545 ILE A C 1
ATOM 3792 O O . ILE A 1 545 ? -13.316 -9.038 33.130 1.00 93.62 545 ILE A O 1
ATOM 3796 N N . THR A 1 546 ? -13.210 -9.451 35.337 1.00 92.06 546 THR A N 1
ATOM 3797 C CA . THR A 1 546 ? -12.628 -10.812 35.252 1.00 92.06 546 THR A CA 1
ATOM 3798 C C . THR A 1 546 ? -13.427 -11.827 36.080 1.00 92.06 546 THR A C 1
ATOM 3800 O O . THR A 1 546 ? -12.884 -12.743 36.698 1.00 92.06 546 THR A O 1
ATOM 3803 N N . ASN A 1 547 ? -14.732 -11.591 36.180 1.00 88.38 547 ASN A N 1
ATOM 3804 C CA . ASN A 1 547 ? -15.693 -12.310 37.007 1.00 88.38 547 ASN A CA 1
ATOM 3805 C C . ASN A 1 547 ? -17.116 -12.056 36.484 1.00 88.38 547 ASN A C 1
ATOM 3807 O O . ASN A 1 547 ? -17.333 -11.212 35.613 1.00 88.38 547 ASN A O 1
ATOM 3811 N N . VAL A 1 548 ? -18.105 -12.736 37.062 1.00 88.50 548 VAL A N 1
ATOM 3812 C CA . VAL A 1 548 ? -19.514 -12.399 36.831 1.00 88.50 548 VAL A CA 1
ATOM 3813 C C . VAL A 1 548 ? -19.881 -11.157 37.648 1.00 88.50 548 VAL A C 1
ATOM 3815 O O . VAL A 1 548 ? -19.720 -11.147 38.869 1.00 88.50 548 VAL A O 1
ATOM 3818 N N . ILE A 1 549 ? -20.390 -10.132 36.971 1.00 88.12 549 ILE A N 1
ATOM 3819 C CA . ILE A 1 549 ? -21.221 -9.064 37.535 1.00 88.12 549 ILE A CA 1
ATOM 3820 C C . ILE A 1 549 ? -22.672 -9.456 37.239 1.00 88.12 549 ILE A C 1
ATOM 3822 O O . ILE A 1 549 ? -22.982 -9.847 36.116 1.00 88.12 549 ILE A O 1
ATOM 3826 N N . GLY A 1 550 ? -23.552 -9.407 38.237 1.00 80.31 550 GLY A N 1
ATOM 3827 C CA . GLY A 1 550 ? -24.946 -9.841 38.110 1.00 80.31 550 GLY A CA 1
ATOM 3828 C C . GLY A 1 550 ? -25.942 -8.800 38.612 1.00 80.31 550 GLY A C 1
ATOM 3829 O O . GLY A 1 550 ? -25.570 -7.878 39.334 1.00 80.31 550 GLY A O 1
ATOM 3830 N N . ALA A 1 551 ? -27.216 -8.990 38.259 1.00 81.69 551 ALA A N 1
ATOM 3831 C CA . ALA A 1 551 ? -28.342 -8.139 38.653 1.00 81.69 551 ALA A CA 1
ATOM 3832 C C . ALA A 1 551 ? -28.220 -6.656 38.228 1.00 81.69 551 ALA A C 1
ATOM 3834 O O . ALA A 1 551 ? -28.680 -5.757 38.939 1.00 81.69 551 ALA A O 1
ATOM 3835 N N . ILE A 1 552 ? -27.641 -6.397 37.048 1.00 86.88 552 ILE A N 1
ATOM 3836 C CA . ILE A 1 552 ? -27.699 -5.084 36.381 1.00 86.88 552 ILE A CA 1
ATOM 3837 C C . ILE A 1 552 ? -29.115 -4.874 35.813 1.00 86.88 552 ILE A C 1
ATOM 3839 O O . ILE A 1 552 ? -29.396 -5.123 34.641 1.00 86.88 552 ILE A O 1
ATOM 3843 N N . ASN A 1 553 ? -30.039 -4.491 36.690 1.00 88.94 553 ASN A N 1
ATOM 3844 C CA . ASN A 1 553 ? -31.483 -4.421 36.440 1.00 88.94 553 ASN A CA 1
ATOM 3845 C C . ASN A 1 553 ? -31.998 -2.974 36.298 1.00 88.94 553 ASN A C 1
ATOM 3847 O O . ASN A 1 553 ? -33.104 -2.757 35.812 1.00 88.94 553 ASN A O 1
ATOM 3851 N N . GLY A 1 554 ? -31.205 -1.982 36.711 1.00 88.94 554 GLY A N 1
ATOM 3852 C CA . GLY A 1 554 ? -31.427 -0.556 36.475 1.00 88.94 554 GLY A CA 1
ATOM 3853 C C . GLY A 1 554 ? -30.475 -0.003 35.412 1.00 88.94 554 GLY A C 1
ATOM 3854 O O . GLY A 1 554 ? -29.430 -0.596 35.135 1.00 88.94 554 GLY A O 1
ATOM 3855 N N . ALA A 1 555 ? -30.828 1.145 34.829 1.00 92.56 555 ALA A N 1
ATOM 3856 C CA . ALA A 1 555 ? -29.995 1.830 33.840 1.00 92.56 555 ALA A CA 1
ATOM 3857 C C . ALA A 1 555 ? -28.601 2.128 34.417 1.00 92.56 555 ALA A C 1
ATOM 3859 O O . ALA A 1 555 ? -28.473 2.805 35.437 1.00 92.56 555 ALA A O 1
ATOM 3860 N N . THR A 1 556 ? -27.572 1.576 33.780 1.00 95.19 556 THR A N 1
ATOM 3861 C CA . THR A 1 556 ? -26.194 1.553 34.274 1.00 95.19 556 THR A CA 1
ATOM 3862 C C . THR A 1 556 ? -25.265 2.012 33.158 1.00 95.19 556 THR A C 1
ATOM 3864 O O . THR A 1 556 ? -25.205 1.386 32.103 1.00 95.19 556 THR A O 1
ATOM 3867 N N . SER A 1 557 ? -24.534 3.097 33.389 1.00 95.31 557 SER A N 1
ATOM 3868 C CA . SER A 1 557 ? -23.625 3.706 32.421 1.00 95.31 557 SER A CA 1
ATOM 3869 C C . SER A 1 557 ? -22.168 3.417 32.769 1.00 95.31 557 SER A C 1
ATOM 3871 O O . SER A 1 557 ? -21.778 3.453 33.936 1.00 95.31 557 SER A O 1
ATOM 3873 N N . LEU A 1 558 ? -21.350 3.188 31.746 1.00 96.88 558 LEU A N 1
ATOM 3874 C CA . LEU A 1 558 ? -19.890 3.108 31.811 1.00 96.88 558 LEU A CA 1
ATOM 3875 C C . LEU A 1 558 ? -19.294 3.997 30.715 1.00 96.88 558 LEU A C 1
ATOM 3877 O O . LEU A 1 558 ? -19.966 4.319 29.734 1.00 96.88 558 LEU A O 1
ATOM 3881 N N . ASN A 1 559 ? -18.014 4.351 30.834 1.00 98.19 559 ASN A N 1
ATOM 3882 C CA . ASN A 1 559 ? -17.280 4.890 29.692 1.00 98.19 559 ASN A CA 1
ATOM 3883 C C . ASN A 1 559 ? -16.975 3.760 28.701 1.00 98.19 559 ASN A C 1
ATOM 3885 O O . ASN A 1 559 ? -17.440 3.783 27.564 1.00 98.19 559 ASN A O 1
ATOM 3889 N N . SER A 1 560 ? -16.251 2.735 29.155 1.00 98.06 560 SER A N 1
ATOM 3890 C CA . SER A 1 560 ? -15.813 1.589 28.348 1.00 98.06 560 SER A CA 1
ATOM 3891 C C . SER A 1 560 ? -15.857 0.284 29.143 1.00 98.06 560 SER A C 1
ATOM 3893 O O . SER A 1 560 ? -15.837 0.297 30.378 1.00 98.06 560 SER A O 1
ATOM 3895 N N . LEU A 1 561 ? -15.901 -0.850 28.438 1.00 96.81 561 LEU A N 1
ATOM 3896 C CA . LEU A 1 561 ? -15.938 -2.179 29.047 1.00 96.81 561 LEU A CA 1
ATOM 3897 C C . LEU A 1 561 ? -14.854 -3.090 28.465 1.00 96.81 561 LEU A C 1
ATOM 3899 O O . LEU A 1 561 ? -14.815 -3.352 27.268 1.00 96.81 561 LEU A O 1
ATOM 3903 N N . THR A 1 562 ? -14.002 -3.626 29.331 1.00 97.19 562 THR A N 1
ATOM 3904 C CA . THR A 1 562 ? -13.057 -4.699 29.015 1.00 97.19 562 THR A CA 1
ATOM 3905 C C . THR A 1 562 ? -13.471 -5.975 29.742 1.00 97.19 562 THR A C 1
ATOM 3907 O O . THR A 1 562 ? -13.590 -5.986 30.968 1.00 97.19 562 THR A O 1
ATOM 3910 N N . LEU A 1 563 ? -13.664 -7.062 28.999 1.00 94.38 563 LEU A N 1
ATOM 3911 C CA . LEU A 1 563 ? -13.956 -8.391 29.528 1.00 94.38 563 LEU A CA 1
ATOM 3912 C C . LEU A 1 563 ? -12.699 -9.259 29.427 1.00 94.38 563 LEU A C 1
ATOM 3914 O O . LEU A 1 563 ? -12.230 -9.582 28.334 1.00 94.38 563 LEU A O 1
ATOM 3918 N N . GLY A 1 564 ? -12.127 -9.600 30.580 1.00 91.25 564 GLY A N 1
ATOM 3919 C CA . GLY A 1 564 ? -11.035 -10.562 30.691 1.00 91.25 564 GLY A CA 1
ATOM 3920 C C . GLY A 1 564 ? -11.538 -11.989 30.903 1.00 91.25 564 GLY A C 1
ATOM 3921 O O . GLY A 1 564 ? -12.722 -12.286 30.747 1.00 91.25 564 GLY A O 1
ATOM 3922 N N . THR A 1 565 ? -10.631 -12.875 31.312 1.00 86.88 565 THR A N 1
ATOM 3923 C CA . THR A 1 565 ? -10.952 -14.245 31.737 1.00 86.88 565 THR A CA 1
ATOM 3924 C C . THR A 1 565 ? -12.106 -14.250 32.745 1.00 86.88 565 THR A C 1
ATOM 3926 O O . THR A 1 565 ? -12.054 -13.542 33.746 1.00 86.88 565 THR A O 1
ATOM 3929 N N . LEU A 1 566 ? -13.158 -15.028 32.458 1.00 83.31 566 LEU A N 1
ATOM 3930 C CA . LEU A 1 566 ? -14.422 -15.117 33.217 1.00 83.31 566 LEU A CA 1
ATOM 3931 C C . LEU A 1 566 ? -15.268 -13.822 33.323 1.00 83.31 566 LEU A C 1
ATOM 3933 O O . LEU A 1 566 ? -16.279 -13.832 34.026 1.00 83.31 566 LEU A O 1
ATOM 3937 N N . GLY A 1 567 ? -14.918 -12.734 32.626 1.00 88.31 567 GLY A N 1
ATOM 3938 C CA . GLY A 1 567 ? -15.657 -11.464 32.655 1.00 88.31 567 GLY A CA 1
ATOM 3939 C C . GLY A 1 567 ? -17.035 -11.540 31.986 1.00 88.31 567 GLY A C 1
ATOM 3940 O O . GLY A 1 567 ? -17.114 -11.809 30.790 1.00 88.31 567 GLY A O 1
ATOM 3941 N N . ARG A 1 568 ? -18.121 -11.298 32.737 1.00 87.06 568 ARG A N 1
ATOM 3942 C CA . ARG A 1 568 ? -19.527 -11.426 32.280 1.00 87.06 568 ARG A CA 1
ATOM 3943 C C . ARG A 1 568 ? -20.461 -10.429 32.976 1.00 87.06 568 ARG A C 1
ATOM 3945 O O . ARG A 1 568 ? -20.218 -10.123 34.140 1.00 87.06 568 ARG A O 1
ATOM 3952 N N . ILE A 1 569 ? -21.536 -9.978 32.313 1.00 88.94 569 ILE A N 1
ATOM 3953 C CA . ILE A 1 569 ? -22.464 -8.949 32.833 1.00 88.94 569 ILE A CA 1
ATOM 3954 C C . ILE A 1 569 ? -23.938 -9.398 32.715 1.00 88.94 569 ILE A C 1
ATOM 3956 O O . ILE A 1 569 ? -24.609 -9.119 31.723 1.00 88.94 569 ILE A O 1
ATOM 3960 N N . ASN A 1 570 ? -24.475 -10.059 33.738 1.00 87.44 570 ASN A N 1
ATOM 3961 C CA . ASN A 1 570 ? -25.865 -10.525 33.773 1.00 87.44 570 ASN A CA 1
ATOM 3962 C C . ASN A 1 570 ? -26.810 -9.455 34.380 1.00 87.44 570 ASN A C 1
ATOM 3964 O O . ASN A 1 570 ? -26.427 -8.729 35.303 1.00 87.44 570 ASN A O 1
ATOM 3968 N N . GLY A 1 571 ? -28.069 -9.379 33.936 1.00 86.25 571 GLY A N 1
ATOM 3969 C CA . GLY A 1 571 ? -29.017 -8.362 34.409 1.00 86.25 571 GLY A CA 1
ATOM 3970 C C . GLY A 1 571 ? -30.390 -8.420 33.736 1.00 86.25 571 GLY A C 1
ATOM 3971 O O . GLY A 1 571 ? -30.807 -9.481 33.286 1.00 86.25 571 GLY A O 1
ATOM 3972 N N . THR A 1 572 ? -31.073 -7.271 33.684 1.00 86.31 572 THR A N 1
ATOM 3973 C CA . THR A 1 572 ? -32.277 -7.016 32.861 1.00 86.31 572 THR A CA 1
ATOM 3974 C C . THR A 1 572 ? -32.424 -5.557 32.392 1.00 86.31 572 THR A C 1
ATOM 3976 O O . THR A 1 572 ? -33.233 -5.295 31.507 1.00 86.31 572 THR A O 1
ATOM 3979 N N . GLY A 1 573 ? -31.668 -4.603 32.950 1.00 88.50 573 GLY A N 1
ATOM 3980 C CA . GLY A 1 573 ? -31.762 -3.168 32.640 1.00 88.50 573 GLY A CA 1
ATOM 3981 C C . GLY A 1 573 ? -30.897 -2.746 31.450 1.00 88.50 573 GLY A C 1
ATOM 3982 O O . GLY A 1 573 ? -30.317 -3.586 30.775 1.00 88.50 573 GLY A O 1
ATOM 3983 N N . THR A 1 574 ? -30.767 -1.445 31.192 1.00 92.19 574 THR A N 1
ATOM 3984 C CA . THR A 1 574 ? -29.865 -0.942 30.138 1.00 92.19 574 THR A CA 1
ATOM 3985 C C . THR A 1 574 ? -28.422 -0.863 30.637 1.00 92.19 574 THR A C 1
ATOM 3987 O O . THR A 1 574 ? -28.175 -0.248 31.675 1.00 92.19 574 THR A O 1
ATOM 3990 N N . LEU A 1 575 ? -27.467 -1.411 29.879 1.00 94.44 575 LEU A N 1
ATOM 3991 C CA . LEU A 1 575 ? -26.038 -1.120 30.024 1.00 94.44 575 LEU A CA 1
ATOM 3992 C C . LEU A 1 575 ? -25.601 -0.147 28.920 1.00 94.44 575 LEU A C 1
ATOM 3994 O O . LEU A 1 575 ? -25.407 -0.557 27.776 1.00 94.44 575 LEU A O 1
ATOM 3998 N N . SER A 1 576 ? -25.431 1.128 29.263 1.00 95.44 576 SER A N 1
ATOM 3999 C CA . SER A 1 576 ? -24.974 2.162 28.329 1.00 95.44 576 SER A CA 1
ATOM 4000 C C . SER A 1 576 ? -23.444 2.266 28.336 1.00 95.44 576 SER A C 1
ATOM 4002 O O . SER A 1 576 ? -22.843 2.579 29.365 1.00 95.44 576 SER A O 1
ATOM 4004 N N . ILE A 1 577 ? -22.798 2.040 27.190 1.00 97.12 577 ILE A N 1
ATOM 4005 C CA . ILE A 1 577 ? -21.345 2.188 27.012 1.00 97.12 577 ILE A CA 1
ATOM 4006 C C . ILE A 1 577 ? -21.084 3.499 26.267 1.00 97.12 577 ILE A C 1
ATOM 4008 O O . ILE A 1 577 ? -21.076 3.543 25.038 1.00 97.12 577 ILE A O 1
ATOM 4012 N N . SER A 1 578 ? -20.876 4.586 27.016 1.00 97.06 578 SER A N 1
ATOM 4013 C CA . SER A 1 578 ? -20.873 5.960 26.487 1.00 97.06 578 SER A CA 1
ATOM 4014 C C . SER A 1 578 ? -19.773 6.248 25.457 1.00 97.06 578 SER A C 1
ATOM 4016 O O . SER A 1 578 ? -19.888 7.217 24.708 1.00 97.06 578 SER A O 1
ATOM 4018 N N . SER A 1 579 ? -18.706 5.447 25.425 1.00 97.50 579 SER A N 1
ATOM 4019 C CA . SER A 1 579 ? -17.633 5.569 24.433 1.00 97.50 579 SER A CA 1
ATOM 4020 C C . SER A 1 579 ? -17.819 4.691 23.193 1.00 97.50 579 SER A C 1
ATOM 4022 O O . SER A 1 579 ? -17.043 4.812 22.249 1.00 97.50 579 SER A O 1
ATOM 4024 N N . GLY A 1 580 ? -18.789 3.773 23.204 1.00 97.19 580 GLY A N 1
ATOM 4025 C CA . GLY A 1 580 ? -18.919 2.705 22.212 1.00 97.19 580 GLY A CA 1
ATOM 4026 C C . GLY A 1 580 ? -18.003 1.492 22.437 1.00 97.19 580 GLY A C 1
ATOM 4027 O O . GLY A 1 580 ? -18.317 0.405 21.964 1.00 97.19 580 GLY A O 1
ATOM 4028 N N . GLY A 1 581 ? -16.885 1.632 23.160 1.00 97.50 581 GLY A N 1
ATOM 4029 C CA . GLY A 1 581 ? -15.829 0.612 23.207 1.00 97.50 581 GLY A CA 1
ATOM 4030 C C . GLY A 1 581 ? -16.110 -0.595 24.114 1.00 97.50 581 GLY A C 1
ATOM 4031 O O . GLY A 1 581 ? -16.173 -0.455 25.341 1.00 97.50 581 GLY A O 1
ATOM 4032 N N . ILE A 1 582 ? -16.144 -1.799 23.521 1.00 97.62 582 ILE A N 1
ATOM 4033 C CA . ILE A 1 582 ? -16.114 -3.094 24.226 1.00 97.62 582 ILE A CA 1
ATOM 4034 C C . ILE A 1 582 ? -14.921 -3.947 23.752 1.00 97.62 582 ILE A C 1
ATOM 4036 O O . ILE A 1 582 ? -14.872 -4.391 22.606 1.00 97.62 582 ILE A O 1
ATOM 4040 N N . LEU A 1 583 ? -13.978 -4.228 24.655 1.00 97.75 583 LEU A N 1
ATOM 4041 C CA . LEU A 1 583 ? -12.767 -5.033 24.427 1.00 97.75 583 LEU A CA 1
ATOM 4042 C C . LEU A 1 583 ? -12.907 -6.409 25.092 1.00 97.75 583 LEU A C 1
ATOM 4044 O O . LEU A 1 583 ? -13.227 -6.490 26.275 1.00 97.75 583 LEU A O 1
ATOM 4048 N N . ALA A 1 584 ? -12.645 -7.499 24.368 1.00 95.75 584 ALA A N 1
ATOM 4049 C CA . ALA A 1 584 ? -12.713 -8.857 24.917 1.00 95.75 584 ALA A CA 1
ATOM 4050 C C . ALA A 1 584 ? -11.376 -9.591 24.759 1.00 95.75 584 ALA A C 1
ATOM 4052 O O . ALA A 1 584 ? -10.907 -9.840 23.647 1.00 95.75 584 ALA A O 1
ATOM 4053 N N . LEU A 1 585 ? -10.774 -9.934 25.899 1.00 94.62 585 LEU A N 1
ATOM 4054 C CA . LEU A 1 585 ? -9.440 -10.531 26.013 1.00 94.62 585 LEU A CA 1
ATOM 4055 C C . LEU A 1 585 ? -9.479 -12.059 26.175 1.00 94.62 585 LEU A C 1
ATOM 4057 O O . LEU A 1 585 ? -8.436 -12.713 26.160 1.00 94.62 585 LEU A O 1
ATOM 4061 N N . ASP A 1 586 ? -10.666 -12.638 26.357 1.00 90.06 586 ASP A N 1
ATOM 4062 C CA . ASP A 1 586 ? -10.860 -14.077 26.514 1.00 90.06 586 ASP A CA 1
ATOM 4063 C C . ASP A 1 586 ? -12.192 -14.556 25.903 1.00 90.06 586 ASP A C 1
ATOM 4065 O O . ASP A 1 586 ? -12.957 -13.762 25.359 1.00 90.06 586 ASP A O 1
ATOM 4069 N N . ASN A 1 587 ? -12.465 -15.860 25.961 1.00 80.69 587 ASN A N 1
ATOM 4070 C CA . ASN A 1 587 ? -13.713 -16.457 25.480 1.00 80.69 587 ASN A CA 1
ATOM 4071 C C . ASN A 1 587 ? -14.879 -16.217 26.459 1.00 80.69 587 ASN A C 1
ATOM 4073 O O . ASN A 1 587 ? -15.025 -16.914 27.464 1.00 80.69 587 ASN A O 1
ATOM 4077 N N . VAL A 1 588 ? -15.749 -15.259 26.131 1.00 70.00 588 VAL A N 1
ATOM 4078 C CA . VAL A 1 588 ? -16.964 -14.906 26.888 1.00 70.00 588 VAL A CA 1
ATOM 4079 C C . VAL A 1 588 ? -18.176 -15.631 26.283 1.00 70.00 588 VAL A C 1
ATOM 4081 O O . VAL A 1 588 ? -19.055 -15.029 25.671 1.00 70.00 588 VAL A O 1
ATOM 4084 N N . SER A 1 589 ? -18.186 -16.965 26.370 1.00 53.69 589 SER A N 1
ATOM 4085 C CA . SER A 1 589 ? -18.975 -17.799 25.441 1.00 53.69 589 SER A CA 1
ATOM 4086 C C . SER A 1 589 ? -20.368 -18.264 25.898 1.00 53.69 589 SER A C 1
ATOM 4088 O O . SER A 1 589 ? -21.100 -18.779 25.060 1.00 53.69 589 SER A O 1
ATOM 4090 N N . ILE A 1 590 ? -20.752 -18.159 27.181 1.00 39.62 590 ILE A N 1
ATOM 4091 C CA . ILE A 1 590 ? -21.915 -18.913 27.726 1.00 39.62 590 ILE A CA 1
ATOM 4092 C C . ILE A 1 590 ? -22.873 -18.029 28.548 1.00 39.62 590 ILE A C 1
ATOM 4094 O O . ILE A 1 590 ? -23.155 -18.295 29.719 1.00 39.62 590 ILE A O 1
ATOM 4098 N N . GLY A 1 591 ? -23.335 -16.945 27.930 1.00 41.25 591 GLY A N 1
ATOM 4099 C CA . GLY A 1 591 ? -24.154 -15.895 28.537 1.00 41.25 591 GLY A CA 1
ATOM 4100 C C . GLY A 1 591 ? -23.334 -14.612 28.709 1.00 41.25 591 GLY A C 1
ATOM 4101 O O . GLY A 1 591 ? -22.521 -14.508 29.627 1.00 41.25 591 GLY A O 1
ATOM 4102 N N . THR A 1 592 ? -23.356 -13.755 27.688 1.00 52.22 592 THR A N 1
ATOM 4103 C CA . THR A 1 592 ? -24.270 -12.595 27.602 1.00 52.22 592 THR A CA 1
ATOM 4104 C C . THR A 1 592 ? -23.785 -11.406 28.437 1.00 52.22 592 THR A C 1
ATOM 4106 O O . THR A 1 592 ? -23.549 -11.498 29.640 1.00 52.22 592 THR A O 1
ATOM 4109 N N . ILE A 1 593 ? -23.696 -10.240 27.786 1.00 56.50 593 ILE A N 1
ATOM 4110 C CA . ILE A 1 593 ? -24.264 -9.056 28.429 1.00 56.50 593 ILE A CA 1
ATOM 4111 C C . ILE A 1 593 ? -25.775 -9.278 28.365 1.00 56.50 593 ILE A C 1
ATOM 4113 O O . ILE A 1 593 ? -26.303 -9.457 27.268 1.00 56.50 593 ILE A O 1
ATOM 4117 N N . GLU A 1 594 ? -26.406 -9.376 29.533 1.00 60.84 594 GLU A N 1
ATOM 4118 C CA . GLU A 1 594 ? -27.824 -9.731 29.718 1.00 60.84 594 GLU A CA 1
ATOM 4119 C C . GLU A 1 594 ? -28.612 -8.624 30.432 1.00 60.84 594 GLU A C 1
ATOM 4121 O O . GLU A 1 594 ? -29.818 -8.728 30.625 1.00 60.84 594 GLU A O 1
ATOM 4126 N N . ALA A 1 595 ? -27.944 -7.515 30.770 1.00 56.66 595 ALA A N 1
ATOM 4127 C CA . ALA A 1 595 ? -28.604 -6.215 30.817 1.00 56.66 595 ALA A CA 1
ATOM 4128 C C . ALA A 1 595 ? -29.374 -6.061 29.488 1.00 56.66 595 ALA A C 1
ATOM 4130 O O . ALA A 1 595 ? -28.741 -6.045 28.431 1.00 56.66 595 ALA A O 1
ATOM 4131 N N . GLY A 1 596 ? -30.714 -6.102 29.531 1.00 76.00 596 GLY A N 1
ATOM 4132 C CA . GLY A 1 596 ? -31.589 -6.468 28.407 1.00 76.00 596 GLY A CA 1
ATOM 4133 C C . GLY A 1 596 ? -31.411 -5.621 27.145 1.00 76.00 596 GLY A C 1
ATOM 4134 O O . GLY A 1 596 ? -31.663 -6.103 26.039 1.00 76.00 596 GLY A O 1
ATOM 4135 N N . THR A 1 597 ? -30.881 -4.409 27.318 1.00 90.44 597 THR A N 1
ATOM 4136 C CA . THR A 1 597 ? -30.351 -3.575 26.242 1.00 90.44 597 THR A CA 1
ATOM 4137 C C . THR A 1 597 ? -28.883 -3.236 26.506 1.00 90.44 597 THR A C 1
ATOM 4139 O O . THR A 1 597 ? -28.544 -2.728 27.577 1.00 90.44 597 THR A O 1
ATOM 4142 N N . VAL A 1 598 ? -28.024 -3.435 25.505 1.00 94.81 598 VAL A N 1
ATOM 4143 C CA . VAL A 1 598 ? -26.715 -2.771 25.401 1.00 94.81 598 VAL A CA 1
ATOM 4144 C C . VAL A 1 598 ? -26.908 -1.513 24.570 1.00 94.81 598 VAL A C 1
ATOM 4146 O O . VAL A 1 598 ? -27.323 -1.600 23.418 1.00 94.81 598 VAL A O 1
ATOM 4149 N N . ASP A 1 599 ? -26.616 -0.349 25.136 1.00 95.69 599 ASP A N 1
ATOM 4150 C CA . ASP A 1 599 ? -26.844 0.927 24.463 1.00 95.69 599 ASP A CA 1
ATOM 4151 C C . ASP A 1 599 ? -25.538 1.673 24.187 1.00 95.69 599 ASP A C 1
ATOM 4153 O O . ASP A 1 599 ? -24.716 1.882 25.080 1.00 95.69 599 ASP A O 1
ATOM 4157 N N . PHE A 1 600 ? -25.366 2.109 22.942 1.00 97.38 600 PHE A N 1
ATOM 4158 C CA . PHE A 1 600 ? -24.260 2.973 22.532 1.00 97.38 600 PHE A CA 1
ATOM 4159 C C . PHE A 1 600 ? -24.697 4.433 22.329 1.00 97.38 600 PHE A C 1
ATOM 4161 O O . PHE A 1 600 ? -23.855 5.301 22.098 1.00 97.38 600 PHE A O 1
ATOM 4168 N N . GLY A 1 601 ? -25.994 4.748 22.447 1.00 96.56 601 GLY A N 1
ATOM 4169 C CA . GLY A 1 601 ? -26.500 6.111 22.295 1.00 96.56 601 GLY A CA 1
ATOM 4170 C C . GLY A 1 601 ? -26.161 6.682 20.915 1.00 96.56 601 GLY A C 1
ATOM 4171 O O . GLY A 1 601 ? -26.560 6.127 19.896 1.00 96.56 601 GLY A O 1
ATOM 4172 N N . THR A 1 602 ? -25.416 7.787 20.861 1.00 96.31 602 THR A N 1
ATOM 4173 C CA . THR A 1 602 ? -24.921 8.380 19.602 1.00 96.31 602 THR A CA 1
ATOM 4174 C C . THR A 1 602 ? -23.535 7.880 19.176 1.00 96.31 602 THR A C 1
ATOM 4176 O O . THR A 1 602 ? -23.055 8.283 18.117 1.00 96.31 602 THR A O 1
ATOM 4179 N N . ALA A 1 603 ? -22.879 7.025 19.966 1.00 96.56 603 ALA A N 1
ATOM 4180 C CA . ALA A 1 603 ? -21.557 6.493 19.652 1.00 96.56 603 ALA A CA 1
ATOM 4181 C C . ALA A 1 603 ? -21.617 5.324 18.652 1.00 96.56 603 ALA A C 1
ATOM 4183 O O . ALA A 1 603 ? -22.586 4.568 18.590 1.00 96.56 603 ALA A O 1
ATOM 4184 N N . ASP A 1 604 ? -20.535 5.177 17.891 1.00 96.00 604 ASP A N 1
ATOM 4185 C CA . ASP A 1 604 ? -20.200 3.983 17.111 1.00 96.00 604 ASP A CA 1
ATOM 4186 C C . ASP A 1 604 ? -19.887 2.830 18.082 1.00 96.00 604 ASP A C 1
ATOM 4188 O O . ASP A 1 604 ? -18.932 2.917 18.856 1.00 96.00 604 ASP A O 1
ATOM 4192 N N . GLY A 1 605 ? -20.715 1.782 18.096 1.00 97.88 605 GLY A N 1
ATOM 4193 C CA . GLY A 1 605 ? -20.559 0.635 18.992 1.00 97.88 605 GLY A CA 1
ATOM 4194 C C . GLY A 1 605 ? -19.423 -0.281 18.546 1.00 97.88 605 GLY A C 1
ATOM 4195 O O . GLY A 1 605 ? -19.589 -1.080 17.628 1.00 97.88 605 GLY A O 1
ATOM 4196 N N . ILE A 1 606 ? -18.259 -0.187 19.184 1.00 98.12 606 ILE A N 1
ATOM 4197 C CA . ILE A 1 606 ? -17.016 -0.792 18.697 1.00 98.12 606 ILE A CA 1
ATOM 4198 C C . ILE A 1 606 ? -16.694 -2.074 19.472 1.00 98.12 606 ILE A C 1
ATOM 4200 O O . ILE A 1 606 ? -16.334 -2.045 20.650 1.00 98.12 606 ILE A O 1
ATOM 4204 N N . LEU A 1 607 ? -16.793 -3.212 18.781 1.00 98.12 607 LEU A N 1
ATOM 4205 C CA . LEU A 1 607 ? -16.541 -4.547 19.319 1.00 98.12 607 LEU A CA 1
ATOM 4206 C C . LEU A 1 607 ? -15.129 -5.025 18.950 1.00 98.12 607 LEU A C 1
ATOM 4208 O O . LEU A 1 607 ? -14.808 -5.226 17.774 1.00 98.12 607 LEU A O 1
ATOM 4212 N N . LEU A 1 608 ? -14.299 -5.250 19.972 1.00 97.88 608 LEU A N 1
ATOM 4213 C CA . LEU A 1 608 ? -12.886 -5.623 19.861 1.00 97.88 608 LEU A CA 1
ATOM 4214 C C . LEU A 1 608 ? -12.583 -6.962 20.570 1.00 97.88 608 LEU A C 1
ATOM 4216 O O . LEU A 1 608 ? -11.884 -6.980 21.584 1.00 97.88 608 LEU A O 1
ATOM 4220 N N . PRO A 1 609 ? -13.069 -8.117 20.082 1.00 97.12 609 PRO A N 1
ATOM 4221 C CA . PRO A 1 609 ? -12.495 -9.404 20.471 1.00 97.12 609 PRO A CA 1
ATOM 4222 C C . PRO A 1 609 ? -11.054 -9.508 19.947 1.00 97.12 609 PRO A C 1
ATOM 4224 O O . PRO A 1 609 ? -10.815 -9.289 18.757 1.00 97.12 609 PRO A O 1
ATOM 4227 N N . ILE A 1 610 ? -10.080 -9.841 20.798 1.00 96.19 610 ILE A N 1
ATOM 4228 C CA . ILE A 1 610 ? -8.684 -10.042 20.359 1.00 96.19 610 ILE A CA 1
ATOM 4229 C C . ILE A 1 610 ? -8.511 -11.377 19.613 1.00 96.19 610 ILE A C 1
ATOM 4231 O O . ILE A 1 610 ? -9.398 -12.232 19.621 1.00 96.19 610 ILE A O 1
ATOM 4235 N N . ALA A 1 611 ? -7.377 -11.559 18.931 1.00 95.06 611 ALA A N 1
ATOM 4236 C CA . ALA A 1 611 ? -7.151 -12.705 18.047 1.00 95.06 611 ALA A CA 1
ATOM 4237 C C . ALA A 1 611 ? -7.353 -14.058 18.761 1.00 95.06 611 ALA A C 1
ATOM 4239 O O . ALA A 1 611 ? -6.816 -14.296 19.842 1.00 95.06 611 ALA A O 1
ATOM 4240 N N . GLY A 1 612 ? -8.141 -14.947 18.147 1.00 93.88 612 GLY A N 1
ATOM 4241 C CA . GLY A 1 612 ? -8.465 -16.266 18.706 1.00 93.88 612 GLY A CA 1
ATOM 4242 C C . GLY A 1 612 ? -9.420 -16.262 19.911 1.00 93.88 612 GLY A C 1
ATOM 4243 O O . GLY A 1 612 ? -9.589 -17.308 20.538 1.00 93.88 612 GLY A O 1
ATOM 4244 N N . LYS A 1 613 ? -10.036 -15.120 20.253 1.00 94.75 613 LYS A N 1
ATOM 4245 C CA . LYS A 1 613 ? -11.018 -14.983 21.344 1.00 94.75 613 LYS A CA 1
ATOM 4246 C C . LYS A 1 613 ? -12.426 -14.683 20.824 1.00 94.75 613 LYS A C 1
ATOM 4248 O O . LYS A 1 613 ? -12.598 -14.266 19.680 1.00 94.75 613 LYS A O 1
ATOM 4253 N N . THR A 1 614 ? -13.429 -14.888 21.677 1.00 93.44 614 THR A N 1
ATOM 4254 C CA . THR A 1 614 ? -14.853 -14.764 21.326 1.00 93.44 614 THR A CA 1
ATOM 4255 C C . THR A 1 614 ? -15.600 -13.855 22.298 1.00 93.44 614 THR A C 1
ATOM 4257 O O . THR A 1 614 ? -15.659 -14.147 23.491 1.00 93.44 614 THR A O 1
ATOM 4260 N N . LEU A 1 615 ? -16.234 -12.803 21.778 1.00 94.44 615 LEU A N 1
ATOM 4261 C CA . LEU A 1 615 ? -17.205 -11.966 22.487 1.00 94.44 615 LEU A CA 1
ATOM 4262 C C . LEU A 1 615 ? -18.622 -12.384 22.072 1.00 94.44 615 LEU A C 1
ATOM 4264 O O . LEU A 1 615 ? -18.914 -12.377 20.881 1.00 94.44 615 LEU A O 1
ATOM 4268 N N . SER A 1 616 ? -19.498 -12.722 23.022 1.00 92.88 616 SER A N 1
ATOM 4269 C CA . SER A 1 616 ? -20.895 -13.096 22.744 1.00 92.88 616 SER A CA 1
ATOM 4270 C C . SER A 1 616 ? -21.882 -12.113 23.378 1.00 92.88 616 SER A C 1
ATOM 4272 O O . SER A 1 616 ? -21.831 -11.872 24.588 1.00 92.88 616 SER A O 1
ATOM 4274 N N . ILE A 1 617 ? -22.783 -11.547 22.567 1.00 93.12 617 ILE A N 1
ATOM 4275 C CA . ILE A 1 617 ? -23.823 -10.596 22.989 1.00 93.12 617 ILE A CA 1
ATOM 4276 C C . ILE A 1 617 ? -25.196 -11.119 22.538 1.00 93.12 617 ILE A C 1
ATOM 4278 O O . ILE A 1 617 ? -25.451 -11.291 21.345 1.00 93.12 617 ILE A O 1
ATOM 4282 N N . GLY A 1 618 ? -26.074 -11.367 23.516 1.00 89.56 618 GLY A N 1
ATOM 4283 C CA . GLY A 1 618 ? -27.447 -11.844 23.299 1.00 89.56 618 GLY A CA 1
ATOM 4284 C C . GLY A 1 618 ? -28.542 -10.831 23.647 1.00 89.56 618 GLY A C 1
ATOM 4285 O O . GLY A 1 618 ? -29.652 -10.965 23.140 1.00 89.56 618 GLY A O 1
ATOM 4286 N N . SER A 1 619 ? -28.244 -9.804 24.451 1.00 89.19 619 SER A N 1
ATOM 4287 C CA . SER A 1 619 ? -29.122 -8.635 24.585 1.00 89.19 619 SER A CA 1
ATOM 4288 C C . SER A 1 619 ? -29.254 -7.864 23.274 1.00 89.19 619 SER A C 1
ATOM 4290 O O . SER A 1 619 ? -28.367 -7.906 22.419 1.00 89.19 619 SER A O 1
ATOM 4292 N N . ALA A 1 620 ? -30.349 -7.114 23.151 1.00 92.81 620 ALA A N 1
ATOM 4293 C CA . ALA A 1 620 ? -30.552 -6.181 22.052 1.00 92.81 620 ALA A CA 1
ATOM 4294 C C . ALA A 1 620 ? -29.528 -5.037 22.116 1.00 92.81 620 ALA A C 1
ATOM 4296 O O . ALA A 1 620 ? -29.306 -4.458 23.180 1.00 92.81 620 ALA A O 1
ATOM 4297 N N . ILE A 1 621 ? -28.934 -4.684 20.978 1.00 96.50 621 ILE A N 1
ATOM 4298 C CA . ILE A 1 621 ? -28.049 -3.524 20.839 1.00 96.50 621 ILE A CA 1
ATOM 4299 C C . ILE A 1 621 ? -28.834 -2.330 20.273 1.00 96.50 621 ILE A C 1
ATOM 4301 O O . ILE A 1 621 ? -29.455 -2.443 19.208 1.00 96.50 621 ILE A O 1
ATOM 4305 N N . THR A 1 622 ? -28.759 -1.180 20.950 1.00 96.75 622 THR A N 1
ATOM 4306 C CA . THR A 1 622 ? -29.363 0.104 20.545 1.00 96.75 622 THR A CA 1
ATOM 4307 C C . THR A 1 622 ? -28.321 1.198 20.297 1.00 96.75 622 THR A C 1
ATOM 4309 O O . THR A 1 622 ? -27.190 1.137 20.779 1.00 96.75 622 THR A O 1
ATOM 4312 N N . GLY A 1 623 ? -28.724 2.219 19.535 1.00 97.12 623 GLY A N 1
ATOM 4313 C CA . GLY A 1 623 ? -27.940 3.429 19.277 1.00 97.12 623 GLY A CA 1
ATOM 4314 C C . GLY A 1 623 ? -28.122 3.962 17.851 1.00 97.12 623 GLY A C 1
ATOM 4315 O O . GLY A 1 623 ? -28.493 3.226 16.939 1.00 97.12 623 GLY A O 1
ATOM 4316 N N . SER A 1 624 ? -27.858 5.246 17.624 1.00 96.56 624 SER A N 1
ATOM 4317 C CA . SER A 1 624 ? -27.870 5.851 16.286 1.00 96.56 624 SER A CA 1
ATOM 4318 C C . SER A 1 624 ? -26.509 5.817 15.584 1.00 96.56 624 SER A C 1
ATOM 4320 O O . SER A 1 624 ? -26.473 5.900 14.360 1.00 96.56 624 SER A O 1
ATOM 4322 N N . GLY A 1 625 ? -25.403 5.649 16.319 1.00 94.38 625 GLY A N 1
ATOM 4323 C CA . GLY A 1 625 ? -24.043 5.685 15.759 1.00 94.38 625 GLY A CA 1
ATOM 4324 C C . GLY A 1 625 ? -23.616 4.449 14.952 1.00 94.38 625 GLY A C 1
ATOM 4325 O O . GLY A 1 625 ? -22.606 4.510 14.257 1.00 94.38 625 GLY A O 1
ATOM 4326 N N . GLY A 1 626 ? -24.387 3.356 14.995 1.00 96.31 626 GLY A N 1
ATOM 4327 C CA . GLY A 1 626 ? -24.078 2.100 14.297 1.00 96.31 626 GLY A CA 1
ATOM 4328 C C . GLY A 1 626 ? -23.198 1.145 15.110 1.00 96.31 626 GLY A C 1
ATOM 4329 O O . GLY A 1 626 ? -23.017 1.326 16.315 1.00 96.31 626 GLY A O 1
ATOM 4330 N N . LEU A 1 627 ? -22.684 0.103 14.453 1.00 98.25 627 LEU A N 1
ATOM 4331 C CA . LEU A 1 627 ? -21.853 -0.936 15.067 1.00 98.25 627 LEU A CA 1
ATOM 4332 C C . LEU A 1 627 ? -20.610 -1.248 14.220 1.00 98.25 627 LEU A C 1
ATOM 4334 O O . LEU A 1 627 ? -20.720 -1.517 13.026 1.00 98.25 627 LEU A O 1
ATOM 4338 N N . THR A 1 628 ? -19.447 -1.323 14.862 1.00 97.94 628 THR A N 1
ATOM 4339 C CA . THR A 1 628 ? -18.161 -1.692 14.263 1.00 97.94 628 THR A CA 1
ATOM 4340 C C . THR A 1 628 ? -17.647 -3.014 14.835 1.00 97.94 628 THR A C 1
ATOM 4342 O O . THR A 1 628 ? -17.186 -3.082 15.975 1.00 97.94 628 THR A O 1
ATOM 4345 N N . ALA A 1 629 ? -17.644 -4.070 14.022 1.00 97.56 629 ALA A N 1
ATOM 4346 C CA . ALA A 1 629 ? -16.907 -5.303 14.287 1.00 97.56 629 ALA A CA 1
ATOM 4347 C C . ALA A 1 629 ? -15.442 -5.115 13.844 1.00 97.56 629 ALA A C 1
ATOM 4349 O O . ALA A 1 629 ? -15.093 -5.317 12.679 1.00 97.56 629 ALA A O 1
ATOM 4350 N N . GLY A 1 630 ? -14.594 -4.648 14.766 1.00 95.38 630 GLY A N 1
ATOM 4351 C CA . GLY A 1 630 ? -13.238 -4.166 14.465 1.00 95.38 630 GLY A CA 1
ATOM 4352 C C . GLY A 1 630 ? -12.098 -4.919 15.153 1.00 95.38 630 GLY A C 1
ATOM 4353 O O . GLY A 1 630 ? -10.958 -4.461 15.095 1.00 95.38 630 GLY A O 1
ATOM 4354 N N . GLY A 1 631 ? -12.389 -6.031 15.832 1.00 96.12 631 GLY A N 1
ATOM 4355 C CA . GLY A 1 631 ? -11.397 -6.877 16.501 1.00 96.12 631 GLY A CA 1
ATOM 4356 C C . GLY A 1 631 ? -10.642 -7.837 15.571 1.00 96.12 631 GLY A C 1
ATOM 4357 O O . GLY A 1 631 ? -10.686 -7.749 14.345 1.00 96.12 631 GLY A O 1
ATOM 4358 N N . ALA A 1 632 ? -9.923 -8.785 16.167 1.00 94.94 632 ALA A N 1
ATOM 4359 C CA . ALA A 1 632 ? -9.219 -9.868 15.470 1.00 94.94 632 ALA A CA 1
ATOM 4360 C C . ALA A 1 632 ? -9.735 -11.276 15.823 1.00 94.94 632 ALA A C 1
ATOM 4362 O O . ALA A 1 632 ? -9.338 -12.249 15.186 1.00 94.94 632 ALA A O 1
ATOM 4363 N N . GLY A 1 633 ? -10.598 -11.389 16.831 1.00 96.44 633 GLY A N 1
ATOM 4364 C CA . GLY A 1 633 ? -11.344 -12.598 17.165 1.00 96.44 633 GLY A CA 1
ATOM 4365 C C . GLY A 1 633 ? -12.736 -12.619 16.533 1.00 96.44 633 GLY A C 1
ATOM 4366 O O . GLY A 1 633 ? -12.971 -12.014 15.486 1.00 96.44 633 GLY A O 1
ATOM 4367 N N . THR A 1 634 ? -13.664 -13.306 17.198 1.00 96.75 634 THR A N 1
ATOM 4368 C CA . THR A 1 634 ? -15.065 -13.432 16.771 1.00 96.75 634 THR A CA 1
ATOM 4369 C C . THR A 1 634 ? -15.987 -12.615 17.674 1.00 96.75 634 THR A C 1
ATOM 4371 O O . THR A 1 634 ? -15.945 -12.756 18.897 1.00 96.75 634 THR A O 1
ATOM 4374 N N . ALA A 1 635 ? -16.845 -11.786 17.085 1.00 96.69 635 ALA A N 1
ATOM 4375 C CA . ALA A 1 635 ? -18.021 -11.226 17.740 1.00 96.69 635 ALA A CA 1
ATOM 4376 C C . ALA A 1 635 ? -19.241 -12.067 17.339 1.00 96.69 635 ALA A C 1
ATOM 4378 O O . ALA A 1 635 ? -19.486 -12.259 16.152 1.00 96.69 635 ALA A O 1
ATOM 4379 N N . VAL A 1 636 ? -19.988 -12.586 18.310 1.00 96.00 636 VAL A N 1
ATOM 4380 C CA . VAL A 1 636 ? -21.208 -13.377 18.100 1.00 96.00 636 VAL A CA 1
ATOM 4381 C C . VAL A 1 636 ? -22.397 -12.543 18.552 1.00 96.00 636 VAL A C 1
ATOM 4383 O O . VAL A 1 636 ? -22.472 -12.166 19.724 1.00 96.00 636 VAL A O 1
ATOM 4386 N N . LEU A 1 637 ? -23.318 -12.260 17.631 1.00 95.56 637 LEU A N 1
ATOM 4387 C CA . LEU A 1 637 ? -24.549 -11.524 17.908 1.00 95.56 637 LEU A CA 1
ATOM 4388 C C . LEU A 1 637 ? -25.756 -12.442 17.716 1.00 95.56 637 LEU A C 1
ATOM 4390 O O . LEU A 1 637 ? -25.960 -12.992 16.632 1.00 95.56 637 LEU A O 1
ATOM 4394 N N . THR A 1 638 ? -26.561 -12.591 18.768 1.00 91.88 638 THR A N 1
ATOM 4395 C CA . THR A 1 638 ? -27.793 -13.401 18.735 1.00 91.88 638 THR A CA 1
ATOM 4396 C C . THR A 1 638 ? -29.061 -12.633 19.107 1.00 91.88 638 THR A C 1
ATOM 4398 O O . THR A 1 638 ? -30.159 -13.131 18.845 1.00 91.88 638 THR A O 1
ATOM 4401 N N . GLY A 1 639 ? -28.923 -11.434 19.682 1.00 90.19 639 GLY A N 1
ATOM 4402 C CA . GLY A 1 639 ? -30.033 -10.541 20.015 1.00 90.19 639 GLY A CA 1
ATOM 4403 C C . GLY A 1 639 ? -30.683 -9.881 18.794 1.00 90.19 639 GLY A C 1
ATOM 4404 O O . GLY A 1 639 ? -30.068 -9.732 17.737 1.00 90.19 639 GLY A O 1
ATOM 4405 N N . VAL A 1 640 ? -31.938 -9.454 18.957 1.00 94.06 640 VAL A N 1
ATOM 4406 C CA . VAL A 1 640 ? -32.647 -8.614 17.978 1.00 94.06 640 VAL A CA 1
ATOM 4407 C C . VAL A 1 640 ? -32.194 -7.172 18.180 1.00 94.06 640 VAL A C 1
ATOM 4409 O O . VAL A 1 640 ? -32.564 -6.530 19.160 1.00 94.06 640 VAL A O 1
ATOM 4412 N N . ASN A 1 641 ? -31.374 -6.672 17.263 1.00 97.06 641 ASN A N 1
ATOM 4413 C CA . ASN A 1 641 ? -30.715 -5.378 17.383 1.00 97.06 641 ASN A CA 1
ATOM 4414 C C . ASN A 1 641 ? -31.487 -4.295 16.620 1.00 97.06 641 ASN A C 1
ATOM 4416 O O . ASN A 1 641 ? -32.037 -4.545 15.550 1.00 97.06 641 ASN A O 1
ATOM 4420 N N . SER A 1 642 ? -31.502 -3.071 17.148 1.00 96.56 642 SER A N 1
ATOM 4421 C CA . SER A 1 642 ? -32.279 -1.953 16.588 1.00 96.56 642 SER A CA 1
ATOM 4422 C C . SER A 1 642 ? -31.465 -0.674 16.374 1.00 96.56 642 SER A C 1
ATOM 4424 O O . SER A 1 642 ? -32.034 0.370 16.053 1.00 96.56 642 SER A O 1
ATOM 4426 N N . TYR A 1 643 ? -30.134 -0.746 16.490 1.00 97.94 643 TYR A N 1
ATOM 4427 C CA . TYR A 1 643 ? -29.252 0.360 16.115 1.00 97.94 643 TYR A CA 1
ATOM 4428 C C . TYR A 1 643 ? -29.406 0.742 14.633 1.00 97.94 643 TYR A C 1
ATOM 4430 O O . TYR A 1 643 ? -29.570 -0.129 13.779 1.00 97.94 643 TYR A O 1
ATOM 4438 N N . SER A 1 644 ? -29.363 2.039 14.311 1.00 96.06 644 SER A N 1
ATOM 4439 C CA . SER A 1 644 ? -29.749 2.543 12.978 1.00 96.06 644 SER A CA 1
ATOM 4440 C C . SER A 1 644 ? -28.593 2.961 12.062 1.00 96.06 644 SER A C 1
ATOM 4442 O O . SER A 1 644 ? -28.779 2.985 10.847 1.00 96.06 644 SER A O 1
ATOM 4444 N N . GLY A 1 645 ? -27.396 3.226 12.598 1.00 95.38 645 GLY A N 1
ATOM 4445 C CA . GLY A 1 645 ? -26.223 3.656 11.814 1.00 95.38 645 GLY A CA 1
ATOM 4446 C C . GLY A 1 645 ? -25.600 2.591 10.892 1.00 95.38 645 GLY A C 1
ATOM 4447 O O . GLY A 1 645 ? -24.646 2.891 10.180 1.00 95.38 645 GLY A O 1
ATOM 4448 N N . GLY A 1 646 ? -26.130 1.363 10.884 1.00 96.31 646 GLY A N 1
ATOM 4449 C CA . GLY A 1 646 ? -25.605 0.229 10.113 1.00 96.31 646 GLY A CA 1
ATOM 4450 C C . GLY A 1 646 ? -24.437 -0.498 10.784 1.00 96.31 646 GLY A C 1
ATOM 4451 O O . GLY A 1 646 ? -24.053 -0.187 11.913 1.00 96.31 646 GLY A O 1
ATOM 4452 N N . THR A 1 647 ? -23.893 -1.497 10.086 1.00 97.88 647 THR A N 1
ATOM 4453 C CA . THR A 1 647 ? -22.819 -2.375 10.570 1.00 97.88 647 THR A CA 1
ATOM 4454 C C . THR A 1 647 ? -21.579 -2.264 9.681 1.00 97.88 647 THR A C 1
ATOM 4456 O O . THR A 1 647 ? -21.648 -2.542 8.484 1.00 97.88 647 THR A O 1
ATOM 4459 N N . ASN A 1 648 ? -20.426 -1.931 10.263 1.00 95.94 648 ASN A N 1
ATOM 4460 C CA . ASN A 1 648 ? -19.122 -2.025 9.609 1.00 95.94 648 ASN A CA 1
ATOM 4461 C C . ASN A 1 648 ? -18.350 -3.252 10.127 1.00 95.94 648 ASN A C 1
ATOM 4463 O O . ASN A 1 648 ? -18.172 -3.429 11.333 1.00 95.94 648 ASN A O 1
ATOM 4467 N N . LEU A 1 649 ? -17.879 -4.096 9.212 1.00 96.00 649 LEU A N 1
ATOM 4468 C CA . LEU A 1 649 ? -16.874 -5.115 9.461 1.00 96.00 649 LEU A CA 1
ATOM 4469 C C . LEU A 1 649 ? -15.517 -4.540 9.056 1.00 96.00 649 LEU A C 1
ATOM 4471 O O . LEU A 1 649 ? -15.251 -4.339 7.872 1.00 96.00 649 LEU A O 1
ATOM 4475 N N . SER A 1 650 ? -14.660 -4.305 10.046 1.00 93.19 650 SER A N 1
ATOM 4476 C CA . SER A 1 650 ? -13.281 -3.839 9.861 1.00 93.19 650 SER A CA 1
ATOM 4477 C C . SER A 1 650 ? -12.250 -4.927 10.143 1.00 93.19 650 SER A C 1
ATOM 4479 O O . SER A 1 650 ? -11.128 -4.833 9.661 1.00 93.19 650 SER A O 1
ATOM 4481 N N . GLY A 1 651 ? -12.596 -5.983 10.883 1.00 91.94 651 GLY A N 1
ATOM 4482 C CA . GLY A 1 651 ? -11.674 -7.089 11.122 1.00 91.94 651 GLY A CA 1
ATOM 4483 C C . GLY A 1 651 ? -12.295 -8.265 11.869 1.00 91.94 651 GLY A C 1
ATOM 4484 O O . GLY A 1 651 ? -13.344 -8.144 12.498 1.00 91.94 651 GLY A O 1
ATOM 4485 N N . GLY A 1 652 ? -11.613 -9.412 11.809 1.00 94.44 652 GLY A N 1
ATOM 4486 C CA . GLY A 1 652 ? -12.040 -10.628 12.501 1.00 94.44 652 GLY A CA 1
ATOM 4487 C C . GLY A 1 652 ? -13.299 -11.229 11.877 1.00 94.44 652 GLY A C 1
ATOM 4488 O O . GLY A 1 652 ? -13.515 -11.110 10.669 1.00 94.44 652 GLY A O 1
ATOM 4489 N N . VAL A 1 653 ? -14.118 -11.878 12.704 1.00 96.94 653 VAL A N 1
ATOM 4490 C CA . VAL A 1 653 ? -15.381 -12.500 12.286 1.00 96.94 653 VAL A CA 1
ATOM 4491 C C . VAL A 1 653 ? -16.552 -11.880 13.046 1.00 96.94 653 VAL A C 1
ATOM 4493 O O . VAL A 1 653 ? -16.527 -11.807 14.273 1.00 96.94 653 VAL A O 1
ATOM 4496 N N . LEU A 1 654 ? -17.601 -11.488 12.326 1.00 98.06 654 LEU A N 1
ATOM 4497 C CA . LEU A 1 654 ? -18.914 -11.178 12.883 1.00 98.06 654 LEU A CA 1
ATOM 4498 C C . LEU A 1 654 ? -19.857 -12.348 12.581 1.00 98.06 654 LEU A C 1
ATOM 4500 O O . LEU A 1 654 ? -20.270 -12.542 11.441 1.00 98.06 654 LEU A O 1
ATOM 4504 N N . ASN A 1 655 ? -20.178 -13.142 13.595 1.00 97.50 655 ASN A N 1
ATOM 4505 C CA . ASN A 1 655 ? -21.080 -14.281 13.498 1.00 97.50 655 ASN A CA 1
ATOM 4506 C C . ASN A 1 655 ? -22.518 -13.854 13.838 1.00 97.50 655 ASN A C 1
ATOM 4508 O O . ASN A 1 655 ? -22.750 -13.245 14.886 1.00 97.50 655 ASN A O 1
ATOM 4512 N N . ILE A 1 656 ? -23.468 -14.184 12.957 1.00 98.00 656 ILE A N 1
ATOM 4513 C CA . ILE A 1 656 ? -24.887 -13.829 13.087 1.00 98.00 656 ILE A CA 1
ATOM 4514 C C . ILE A 1 656 ? -25.818 -15.037 12.920 1.00 98.00 656 ILE A C 1
ATOM 4516 O O . ILE A 1 656 ? -25.609 -15.910 12.072 1.00 98.00 656 ILE A O 1
ATOM 4520 N N . ASN A 1 657 ? -26.905 -15.036 13.695 1.00 96.00 657 ASN A N 1
ATOM 4521 C CA . ASN A 1 657 ? -28.018 -15.983 13.568 1.00 96.00 657 ASN A CA 1
ATOM 4522 C C . ASN A 1 657 ? -29.093 -15.538 12.550 1.00 96.00 657 ASN A C 1
ATOM 4524 O O . ASN A 1 657 ? -29.930 -16.349 12.161 1.00 96.00 657 ASN A O 1
ATOM 4528 N N . GLY A 1 658 ? -29.083 -14.277 12.107 1.00 97.00 658 GLY A N 1
ATOM 4529 C CA . GLY A 1 658 ? -30.032 -13.731 11.135 1.00 97.00 658 GLY A CA 1
ATOM 4530 C C . GLY A 1 658 ? -29.844 -12.229 10.895 1.00 97.00 658 GLY A C 1
ATOM 4531 O O . GLY A 1 658 ? -29.068 -11.576 11.588 1.00 97.00 658 GLY A O 1
ATOM 4532 N N . ASP A 1 659 ? -30.581 -11.668 9.932 1.00 97.50 659 ASP A N 1
ATOM 4533 C CA . ASP A 1 659 ? -30.510 -10.242 9.556 1.00 97.50 659 ASP A CA 1
ATOM 4534 C C . ASP A 1 659 ? -30.769 -9.283 10.736 1.00 97.50 659 ASP A C 1
ATOM 4536 O O . ASP A 1 659 ? -30.115 -8.250 10.845 1.00 97.50 659 ASP A O 1
ATOM 4540 N N . ALA A 1 660 ? -31.641 -9.665 11.676 1.00 96.56 660 ALA A N 1
ATOM 4541 C CA . ALA A 1 660 ? -31.952 -8.885 12.878 1.00 96.56 660 ALA A CA 1
ATOM 4542 C C . ALA A 1 660 ? -30.746 -8.643 13.813 1.00 96.56 660 ALA A C 1
ATOM 4544 O O . ALA A 1 660 ? -30.799 -7.750 14.656 1.00 96.56 660 ALA A O 1
ATOM 4545 N N . ALA A 1 661 ? -29.646 -9.388 13.665 1.00 97.19 661 ALA A N 1
ATOM 4546 C CA . ALA A 1 661 ? -28.403 -9.124 14.389 1.00 97.19 661 ALA A CA 1
ATOM 4547 C C . ALA A 1 661 ? -27.640 -7.890 13.845 1.00 97.19 661 ALA A C 1
ATOM 4549 O O . ALA A 1 661 ? -26.811 -7.313 14.555 1.00 97.19 661 ALA A O 1
ATOM 4550 N N . LEU A 1 662 ? -27.941 -7.442 12.619 1.00 97.81 662 LEU A N 1
ATOM 4551 C CA . LEU A 1 662 ? -27.298 -6.311 11.929 1.00 97.81 662 LEU A CA 1
ATOM 4552 C C . LEU A 1 662 ? -27.995 -4.954 12.184 1.00 97.81 662 LEU A C 1
ATOM 4554 O O . LEU A 1 662 ? -27.856 -4.010 11.409 1.00 97.81 662 LEU A O 1
ATOM 4558 N N . GLY A 1 663 ? -28.780 -4.841 13.258 1.00 97.62 663 GLY A N 1
ATOM 4559 C CA . GLY A 1 663 ? -29.483 -3.604 13.617 1.00 97.62 663 GLY A CA 1
ATOM 4560 C C . GLY A 1 663 ? -30.782 -3.400 12.834 1.00 97.62 663 GLY A C 1
ATOM 4561 O O . GLY A 1 663 ? -31.322 -4.331 12.234 1.00 97.62 663 GLY A O 1
ATOM 4562 N N . ALA A 1 664 ? -31.289 -2.169 12.806 1.00 97.12 664 ALA A N 1
ATOM 4563 C CA . ALA A 1 664 ? -32.520 -1.827 12.099 1.00 97.12 664 ALA A CA 1
ATOM 4564 C C . ALA A 1 664 ? -32.374 -1.975 10.572 1.00 97.12 664 ALA A C 1
ATOM 4566 O O . ALA A 1 664 ? -31.398 -1.516 9.979 1.00 97.12 664 ALA A O 1
ATOM 4567 N N . VAL A 1 665 ? -33.376 -2.578 9.923 1.00 97.19 665 VAL A N 1
ATOM 4568 C CA . VAL A 1 665 ? -33.460 -2.656 8.455 1.00 97.19 665 VAL A CA 1
ATOM 4569 C C . VAL A 1 665 ? -33.794 -1.267 7.886 1.00 97.19 665 VAL A C 1
ATOM 4571 O O . VAL A 1 665 ? -34.767 -0.659 8.339 1.00 97.19 665 VAL A O 1
ATOM 4574 N N . PRO A 1 666 ? -33.063 -0.758 6.874 1.00 96.50 666 PRO A N 1
ATOM 4575 C CA . PRO A 1 666 ? -33.416 0.492 6.201 1.00 96.50 666 PRO A CA 1
ATOM 4576 C C . PRO A 1 666 ? -34.819 0.456 5.573 1.00 96.50 666 PRO A C 1
ATOM 4578 O O . PRO A 1 666 ? -35.211 -0.539 4.961 1.00 96.50 666 PRO A O 1
ATOM 4581 N N . GLY A 1 667 ? -35.572 1.558 5.665 1.00 95.81 667 GLY A N 1
ATOM 4582 C CA . GLY A 1 667 ? -36.925 1.658 5.089 1.00 95.81 667 GLY A CA 1
ATOM 4583 C C . GLY A 1 667 ? -36.972 1.623 3.552 1.00 95.81 667 GLY A C 1
ATOM 4584 O O . GLY A 1 667 ? -38.003 1.294 2.973 1.00 95.81 667 GLY A O 1
ATOM 4585 N N . ALA A 1 668 ? -35.846 1.912 2.898 1.00 95.94 668 ALA A N 1
ATOM 4586 C CA . ALA A 1 668 ? -35.608 1.772 1.463 1.00 95.94 668 ALA A CA 1
ATOM 4587 C C . ALA A 1 668 ? -34.138 1.347 1.237 1.00 95.94 668 ALA A C 1
ATOM 4589 O O . ALA A 1 668 ? -33.339 1.510 2.162 1.00 95.94 668 ALA A O 1
ATOM 4590 N N . PRO A 1 669 ? -33.753 0.819 0.056 1.00 94.94 669 PRO A N 1
ATOM 4591 C CA . PRO A 1 669 ? -32.395 0.332 -0.190 1.00 94.94 669 PRO A CA 1
ATOM 4592 C C . PRO A 1 669 ? -31.303 1.375 0.061 1.00 94.94 669 PRO A C 1
ATOM 4594 O O . PRO A 1 669 ? -31.228 2.391 -0.629 1.00 94.94 669 PRO A O 1
ATOM 4597 N N . ALA A 1 670 ? -30.438 1.096 1.035 1.00 95.19 670 ALA A N 1
ATOM 4598 C CA . ALA A 1 670 ? -29.339 1.964 1.444 1.00 95.19 670 ALA A CA 1
ATOM 4599 C C . ALA A 1 670 ? -28.130 1.134 1.894 1.00 95.19 670 ALA A C 1
ATOM 4601 O O . ALA A 1 670 ? -28.282 0.003 2.362 1.00 95.19 670 ALA A O 1
ATOM 4602 N N . THR A 1 671 ? -26.923 1.694 1.775 1.00 93.50 671 THR A N 1
ATOM 4603 C CA . THR A 1 671 ? -25.712 1.071 2.325 1.00 93.50 671 THR A CA 1
ATOM 4604 C C . THR A 1 671 ? -25.832 0.992 3.839 1.00 93.50 671 THR A C 1
ATOM 4606 O O . THR A 1 671 ? -25.932 2.012 4.517 1.00 93.50 671 THR A O 1
ATOM 4609 N N . ASN A 1 672 ? -25.858 -0.231 4.359 1.00 94.25 672 ASN A N 1
ATOM 4610 C CA . ASN A 1 672 ? -26.085 -0.498 5.779 1.00 94.25 672 ASN A CA 1
ATOM 4611 C C . ASN A 1 672 ? -25.229 -1.665 6.304 1.00 94.25 672 ASN A C 1
ATOM 4613 O O . ASN A 1 672 ? -25.106 -1.830 7.514 1.00 94.25 672 ASN A O 1
ATOM 4617 N N . LEU A 1 673 ? -24.591 -2.420 5.402 1.00 95.50 673 LEU A N 1
ATOM 4618 C CA . LEU A 1 673 ? -23.530 -3.372 5.706 1.00 95.50 673 LEU A CA 1
ATOM 4619 C C . LEU A 1 673 ? -22.259 -2.951 4.954 1.00 95.50 673 LEU A C 1
ATOM 4621 O O . LEU A 1 673 ? -22.265 -2.847 3.729 1.00 95.50 673 LEU A O 1
ATOM 4625 N N . THR A 1 674 ? -21.163 -2.723 5.669 1.00 93.69 674 THR A N 1
ATOM 4626 C CA . THR A 1 674 ? -19.910 -2.230 5.084 1.00 93.69 674 THR A CA 1
ATOM 4627 C C . THR A 1 674 ? -18.765 -3.173 5.415 1.00 93.69 674 THR A C 1
ATOM 4629 O O . THR A 1 674 ? -18.492 -3.420 6.582 1.00 93.69 674 THR A O 1
ATOM 4632 N N . PHE A 1 675 ? -18.063 -3.665 4.398 1.00 92.50 675 PHE A N 1
ATOM 4633 C CA . PHE A 1 675 ? -16.805 -4.390 4.535 1.00 92.50 675 PHE A CA 1
ATOM 4634 C C . PHE A 1 675 ? -15.641 -3.419 4.324 1.00 92.50 675 PHE A C 1
ATOM 4636 O O . PHE A 1 675 ? -15.185 -3.181 3.201 1.00 92.50 675 PHE A O 1
ATOM 4643 N N . SER A 1 676 ? -15.146 -2.860 5.426 1.00 87.75 676 SER A N 1
ATOM 4644 C CA . SER A 1 676 ? -13.842 -2.193 5.478 1.00 87.75 676 SER A CA 1
ATOM 4645 C C . SER A 1 676 ? -12.705 -3.175 5.814 1.00 87.75 676 SER A C 1
ATOM 4647 O O . SER A 1 676 ? -11.538 -2.810 5.705 1.00 87.75 676 SER A O 1
ATOM 4649 N N . GLY A 1 677 ? -13.045 -4.425 6.142 1.00 86.31 677 GLY A N 1
ATOM 4650 C CA . GLY A 1 677 ? -12.211 -5.608 6.369 1.00 86.31 677 GLY A CA 1
ATOM 4651 C C . GLY A 1 677 ? -13.115 -6.787 6.775 1.00 86.31 677 GLY A C 1
ATOM 4652 O O . GLY A 1 677 ? -14.319 -6.749 6.530 1.00 86.31 677 GLY A O 1
ATOM 4653 N N . GLY A 1 678 ? -12.559 -7.802 7.441 1.00 91.19 678 GLY A N 1
ATOM 4654 C CA . GLY A 1 678 ? -13.324 -8.807 8.205 1.00 91.19 678 GLY A CA 1
ATOM 4655 C C . GLY A 1 678 ? -14.310 -9.711 7.438 1.00 91.19 678 GLY A C 1
ATOM 4656 O O . GLY A 1 678 ? -14.497 -9.635 6.228 1.00 91.19 678 GLY A O 1
ATOM 4657 N N . THR A 1 679 ? -14.949 -10.628 8.166 1.00 94.69 679 THR A N 1
ATOM 4658 C CA . THR A 1 679 ? -15.829 -11.665 7.596 1.00 94.69 679 THR A CA 1
ATOM 4659 C C . THR A 1 679 ? -17.180 -11.725 8.305 1.00 94.69 679 THR A C 1
ATOM 4661 O O . THR A 1 679 ? -17.225 -11.800 9.532 1.00 94.69 679 THR A O 1
ATOM 4664 N N . LEU A 1 680 ? -18.282 -11.742 7.546 1.00 97.44 680 LEU A N 1
ATOM 4665 C CA . LEU A 1 680 ? -19.625 -12.003 8.075 1.00 97.44 680 LEU A CA 1
ATOM 4666 C C . LEU A 1 680 ? -19.913 -13.505 7.994 1.00 97.44 680 LEU A C 1
ATOM 4668 O O . LEU A 1 680 ? -19.877 -14.069 6.904 1.00 97.44 680 LEU A O 1
ATOM 4672 N N . GLN A 1 681 ? -20.218 -14.142 9.124 1.00 98.06 681 GLN A N 1
ATOM 4673 C CA . GLN A 1 681 ? -20.388 -15.591 9.234 1.00 98.06 681 GLN A CA 1
ATOM 4674 C C . GLN A 1 681 ? -21.818 -15.982 9.640 1.00 98.06 681 GLN A C 1
ATOM 4676 O O . GLN A 1 681 ? -22.363 -15.445 10.603 1.00 98.06 681 GLN A O 1
ATOM 4681 N N . ALA A 1 682 ? -22.410 -16.963 8.954 1.00 97.38 682 ALA A N 1
ATOM 4682 C CA . ALA A 1 682 ? -23.693 -17.551 9.348 1.00 97.38 682 ALA A CA 1
ATOM 4683 C C . ALA A 1 682 ? -23.530 -18.627 10.444 1.00 97.38 682 ALA A C 1
ATOM 4685 O O . ALA A 1 682 ? -22.742 -19.564 10.293 1.00 97.38 682 ALA A O 1
ATOM 4686 N N . SER A 1 683 ? -24.317 -18.544 11.524 1.00 94.88 683 SER A N 1
ATOM 4687 C CA . SER A 1 683 ? -24.492 -19.641 12.501 1.00 94.88 683 SER A CA 1
ATOM 4688 C C . SER A 1 683 ? -25.846 -20.351 12.425 1.00 94.88 683 SER A C 1
ATOM 4690 O O . SER A 1 683 ? -25.980 -21.444 12.972 1.00 94.88 683 SER A O 1
ATOM 4692 N N . ALA A 1 684 ? -26.836 -19.779 11.736 1.00 94.75 684 ALA A N 1
ATOM 4693 C CA . ALA A 1 684 ? -28.096 -20.457 11.437 1.00 94.75 684 ALA A CA 1
ATOM 4694 C C . ALA A 1 684 ? -28.038 -21.181 10.081 1.00 94.75 684 ALA A C 1
ATOM 4696 O O . ALA A 1 684 ? -27.367 -20.723 9.158 1.00 94.75 684 ALA A O 1
ATOM 4697 N N . VAL A 1 685 ? -28.810 -22.268 9.945 1.00 95.56 685 VAL A N 1
ATOM 4698 C CA . VAL A 1 685 ? -28.897 -23.112 8.730 1.00 95.56 685 VAL A CA 1
ATOM 4699 C C . VAL A 1 685 ? -29.262 -22.310 7.472 1.00 95.56 685 VAL A C 1
ATOM 4701 O O . VAL A 1 685 ? -28.827 -22.648 6.372 1.00 95.56 685 VAL A O 1
ATOM 4704 N N . SER A 1 686 ? -30.034 -21.233 7.634 1.00 95.25 686 SER A N 1
ATOM 4705 C CA . SER A 1 686 ? -30.353 -20.275 6.577 1.00 95.25 686 SER A CA 1
ATOM 4706 C C . SER A 1 686 ? -30.338 -18.852 7.135 1.00 95.25 686 SER A C 1
ATOM 4708 O O . SER A 1 686 ? -31.122 -18.537 8.028 1.00 95.25 686 SER A O 1
ATOM 4710 N N . VAL A 1 687 ? -29.488 -17.985 6.582 1.00 97.25 687 VAL A N 1
ATOM 4711 C CA . VAL A 1 687 ? -29.415 -16.548 6.898 1.00 97.25 687 VAL A CA 1
ATOM 4712 C C . VAL A 1 687 ? -29.741 -15.742 5.641 1.00 97.25 687 VAL A C 1
ATOM 4714 O O . VAL A 1 687 ? -28.961 -15.720 4.694 1.00 97.25 687 VAL A O 1
ATOM 4717 N N . ALA A 1 688 ? -30.887 -15.062 5.627 1.00 96.56 688 ALA A N 1
ATOM 4718 C CA . ALA A 1 688 ? -31.297 -14.197 4.521 1.00 96.56 688 ALA A CA 1
ATOM 4719 C C . ALA A 1 688 ? -31.208 -12.724 4.932 1.00 96.56 688 ALA A C 1
ATOM 4721 O O . ALA A 1 688 ? -31.878 -12.323 5.882 1.00 96.56 688 ALA A O 1
ATOM 4722 N N . LEU A 1 689 ? -30.391 -11.936 4.226 1.00 97.06 689 LEU A N 1
ATOM 4723 C CA . LEU A 1 689 ? -30.263 -10.492 4.434 1.00 97.06 689 LEU A CA 1
ATOM 4724 C C . LEU A 1 689 ? -31.304 -9.720 3.616 1.00 97.06 689 LEU A C 1
ATOM 4726 O O . LEU A 1 689 ? -31.596 -10.071 2.471 1.00 97.06 689 LEU A O 1
ATOM 4730 N N . SER A 1 690 ? -31.839 -8.649 4.200 1.00 96.19 690 SER A N 1
ATOM 4731 C CA . SER A 1 690 ? -32.895 -7.823 3.608 1.00 96.19 690 SER A CA 1
ATOM 4732 C C . SER A 1 690 ? -32.485 -7.178 2.279 1.00 96.19 690 SER A C 1
ATOM 4734 O O . SER A 1 690 ? -31.371 -6.676 2.127 1.00 96.19 690 SER A O 1
ATOM 4736 N N . SER A 1 691 ? -33.434 -7.084 1.342 1.00 95.56 691 SER A N 1
ATOM 4737 C CA . SER A 1 691 ? -33.263 -6.406 0.047 1.00 95.56 691 SER A CA 1
ATOM 4738 C C . SER A 1 691 ? -33.069 -4.888 0.134 1.00 95.56 691 SER A C 1
ATOM 4740 O O . SER A 1 691 ? -32.766 -4.255 -0.881 1.00 95.56 691 SER A O 1
ATOM 4742 N N . ASN A 1 692 ? -33.207 -4.321 1.339 1.00 96.12 692 ASN A N 1
ATOM 4743 C CA . ASN A 1 692 ? -32.900 -2.926 1.639 1.00 96.12 692 ASN A CA 1
ATOM 4744 C C . ASN A 1 692 ? -31.503 -2.710 2.261 1.00 96.12 692 ASN A C 1
ATOM 4746 O O . ASN A 1 692 ? -31.078 -1.560 2.378 1.00 96.12 692 ASN A O 1
ATOM 4750 N N . ARG A 1 693 ? -30.778 -3.769 2.664 1.00 95.69 693 ARG A N 1
ATOM 4751 C CA . ARG A 1 693 ? -29.392 -3.656 3.153 1.00 95.69 693 ARG A CA 1
ATOM 4752 C C . ARG A 1 693 ? -28.414 -3.813 1.994 1.00 95.69 693 ARG A C 1
ATOM 4754 O O . ARG A 1 693 ? -27.977 -4.921 1.688 1.00 95.69 693 ARG A O 1
ATOM 4761 N N . ASN A 1 694 ? -28.049 -2.702 1.362 1.00 94.69 694 ASN A N 1
ATOM 4762 C CA . ASN A 1 694 ? -26.966 -2.715 0.383 1.00 94.69 694 ASN A CA 1
ATOM 4763 C C . ASN A 1 694 ? -25.617 -2.889 1.095 1.00 94.69 694 ASN A C 1
ATOM 4765 O O . ASN A 1 694 ? -25.421 -2.429 2.230 1.00 94.69 694 ASN A O 1
ATOM 4769 N N . VAL A 1 695 ? -24.699 -3.547 0.393 1.00 93.56 695 VAL A N 1
ATOM 4770 C CA . VAL A 1 695 ? -23.363 -3.919 0.851 1.00 93.56 695 VAL A CA 1
ATOM 4771 C C . VAL A 1 695 ? -22.324 -3.045 0.150 1.00 93.56 695 VAL A C 1
ATOM 4773 O O . VAL A 1 695 ? -22.384 -2.876 -1.070 1.00 93.56 695 VAL A O 1
ATOM 4776 N N . ALA A 1 696 ? -21.358 -2.514 0.901 1.00 91.00 696 ALA A N 1
ATOM 4777 C CA . ALA A 1 696 ? -20.252 -1.721 0.359 1.00 91.00 696 ALA A CA 1
ATOM 4778 C C . ALA A 1 696 ? -18.872 -2.300 0.713 1.00 91.00 696 ALA A C 1
ATOM 4780 O O . ALA A 1 696 ? -18.640 -2.646 1.869 1.00 91.00 696 ALA A O 1
ATOM 4781 N N . THR A 1 697 ? -17.931 -2.329 -0.238 1.00 86.88 697 THR A N 1
ATOM 4782 C CA . THR A 1 697 ? -16.494 -2.556 0.016 1.00 86.88 697 THR A CA 1
ATOM 4783 C C . THR A 1 697 ? -15.714 -1.242 -0.098 1.00 86.88 697 THR A C 1
ATOM 4785 O O . THR A 1 697 ? -15.658 -0.619 -1.160 1.00 86.88 697 THR A O 1
ATOM 4788 N N . THR A 1 698 ? -15.118 -0.778 1.006 1.00 78.94 698 THR A N 1
ATOM 4789 C CA . THR A 1 698 ? -14.487 0.564 1.068 1.00 78.94 698 THR A CA 1
ATOM 4790 C C . THR A 1 698 ? -12.972 0.558 0.871 1.00 78.94 698 THR A C 1
ATOM 4792 O O . THR A 1 698 ? -12.359 1.620 0.852 1.00 78.94 698 THR A O 1
ATOM 4795 N N . VAL A 1 699 ? -12.358 -0.621 0.759 1.00 70.38 699 VAL A N 1
ATOM 4796 C CA . VAL A 1 699 ? -10.913 -0.829 0.583 1.00 70.38 699 VAL A CA 1
ATOM 4797 C C . VAL A 1 699 ? -10.714 -2.023 -0.355 1.00 70.38 699 VAL A C 1
ATOM 4799 O O . VAL A 1 699 ? -11.527 -2.951 -0.352 1.00 70.38 699 VAL A O 1
ATOM 4802 N N . ALA A 1 700 ? -9.631 -2.023 -1.137 1.00 65.38 700 ALA A N 1
ATOM 4803 C CA . ALA A 1 700 ? -9.190 -3.161 -1.947 1.00 65.38 700 ALA A CA 1
ATOM 4804 C C . ALA A 1 700 ? -8.650 -4.311 -1.061 1.00 65.38 700 ALA A C 1
ATOM 4806 O O . ALA A 1 700 ? -7.447 -4.550 -0.974 1.00 65.38 700 ALA A O 1
ATOM 4807 N N . ASN A 1 701 ? -9.555 -4.988 -0.352 1.00 60.22 701 ASN A N 1
ATOM 4808 C CA . ASN A 1 701 ? -9.240 -5.978 0.676 1.00 60.22 701 ASN A CA 1
ATOM 4809 C C . ASN A 1 701 ? -9.200 -7.416 0.151 1.00 60.22 701 ASN A C 1
ATOM 4811 O O . ASN A 1 701 ? -10.155 -7.883 -0.461 1.00 60.22 701 ASN A O 1
ATOM 4815 N N . VAL A 1 702 ? -8.173 -8.168 0.556 1.00 58.28 702 VAL A N 1
ATOM 4816 C CA . VAL A 1 702 ? -8.162 -9.645 0.479 1.00 58.28 702 VAL A CA 1
ATOM 4817 C C . VAL A 1 702 ? -8.856 -10.318 1.671 1.00 58.28 702 VAL A C 1
ATOM 4819 O O . VAL A 1 702 ? -9.132 -11.509 1.611 1.00 58.28 702 VAL A O 1
ATOM 4822 N N . ASN A 1 703 ? -9.165 -9.571 2.738 1.00 68.62 703 ASN A N 1
ATOM 4823 C CA . ASN A 1 703 ? -9.719 -10.100 3.995 1.00 68.62 703 ASN A CA 1
ATOM 4824 C C . ASN A 1 703 ? -11.251 -9.967 4.127 1.00 68.62 703 ASN A C 1
ATOM 4826 O O . ASN A 1 703 ? -11.814 -10.449 5.109 1.00 68.62 703 ASN A O 1
ATOM 4830 N N . ALA A 1 704 ? -11.922 -9.302 3.178 1.00 85.69 704 ALA A N 1
ATOM 4831 C CA . ALA A 1 704 ? -13.378 -9.133 3.177 1.00 85.69 704 ALA A CA 1
ATOM 4832 C C . ALA A 1 704 ? -14.076 -10.430 2.728 1.00 85.69 704 ALA A C 1
ATOM 4834 O O . ALA A 1 704 ? -13.669 -11.018 1.723 1.00 85.69 704 ALA A O 1
ATOM 4835 N N . GLY A 1 705 ? -15.133 -10.882 3.414 1.00 90.62 705 GLY A N 1
ATOM 4836 C CA . GLY A 1 705 ? -15.801 -12.129 3.017 1.00 90.62 705 GLY A CA 1
ATOM 4837 C C . GLY A 1 705 ? -17.167 -12.434 3.636 1.00 90.62 705 GLY A C 1
ATOM 4838 O O . GLY A 1 705 ? -17.475 -12.033 4.757 1.00 90.62 705 GLY A O 1
ATOM 4839 N N . PHE A 1 706 ? -17.959 -13.220 2.906 1.00 95.06 706 PHE A N 1
ATOM 4840 C CA . PHE A 1 706 ? -19.144 -13.911 3.418 1.00 95.06 706 PHE A CA 1
ATOM 4841 C C . PHE A 1 706 ? -18.788 -15.373 3.702 1.00 95.06 706 PHE A C 1
ATOM 4843 O O . PHE A 1 706 ? -18.584 -16.161 2.773 1.00 95.06 706 PHE A O 1
ATOM 4850 N N . ASP A 1 707 ? -18.734 -15.746 4.980 1.00 96.81 707 ASP A N 1
ATOM 4851 C CA . ASP A 1 707 ? -18.570 -17.131 5.402 1.00 96.81 707 ASP A CA 1
ATOM 4852 C C . ASP A 1 707 ? -19.918 -17.807 5.654 1.00 96.81 707 ASP A C 1
ATOM 4854 O O . ASP A 1 707 ? -20.679 -17.498 6.571 1.00 96.81 707 ASP A O 1
ATOM 4858 N N . THR A 1 708 ? -20.193 -18.798 4.821 1.00 97.06 708 THR A N 1
ATOM 4859 C CA . THR A 1 708 ? -21.350 -19.675 4.990 1.00 97.06 708 THR A CA 1
ATOM 4860 C C . THR A 1 708 ? -21.224 -20.610 6.186 1.00 97.06 708 THR A C 1
ATOM 4862 O O . THR A 1 708 ? -22.248 -21.036 6.711 1.00 97.06 708 THR A O 1
ATOM 4865 N N . ASN A 1 709 ? -20.004 -20.964 6.613 1.00 96.75 709 ASN A N 1
ATOM 4866 C CA . ASN A 1 709 ? -19.753 -21.926 7.692 1.00 96.75 709 ASN A CA 1
ATOM 4867 C C . ASN A 1 709 ? -20.510 -23.266 7.489 1.00 96.75 709 ASN A C 1
ATOM 4869 O O . ASN A 1 709 ? -20.974 -23.898 8.431 1.00 96.75 709 ASN A O 1
ATOM 4873 N N . GLY A 1 710 ? -20.695 -23.666 6.222 1.00 96.62 710 GLY A N 1
ATOM 4874 C CA . GLY A 1 710 ? -21.476 -24.845 5.813 1.00 96.62 710 GLY A CA 1
ATOM 4875 C C . GLY A 1 710 ? -22.987 -24.619 5.626 1.00 96.62 710 GLY A C 1
ATOM 4876 O O . GLY A 1 710 ? -23.649 -25.480 5.056 1.00 96.62 710 GLY A O 1
ATOM 4877 N N . ASN A 1 711 ? -23.526 -23.472 6.043 1.00 97.31 711 ASN A N 1
ATOM 4878 C CA . ASN A 1 711 ? -24.951 -23.122 5.972 1.00 97.31 711 ASN A CA 1
ATOM 4879 C C . ASN A 1 711 ? -25.342 -22.438 4.644 1.00 97.31 711 ASN A C 1
ATOM 4881 O O . ASN A 1 711 ? -24.502 -22.184 3.780 1.00 97.31 711 ASN A O 1
ATOM 4885 N N . SER A 1 712 ? -26.618 -22.087 4.486 1.00 96.06 712 SER A N 1
ATOM 4886 C CA . SER A 1 712 ? -27.085 -21.220 3.397 1.00 96.06 712 SER A CA 1
ATOM 4887 C C . SER A 1 712 ? -27.084 -19.749 3.823 1.00 96.06 712 SER A C 1
ATOM 4889 O O . SER A 1 712 ? -27.616 -19.401 4.877 1.00 96.06 712 SER A O 1
ATOM 4891 N N . MET A 1 713 ? -26.551 -18.865 2.980 1.00 97.00 713 MET A N 1
ATOM 4892 C CA . MET A 1 713 ? -26.658 -17.412 3.127 1.00 97.00 713 MET A CA 1
ATOM 4893 C C . MET A 1 713 ? -27.216 -16.794 1.838 1.00 97.00 713 MET A C 1
ATOM 4895 O O . MET A 1 713 ? -26.787 -17.164 0.747 1.00 97.00 713 MET A O 1
ATOM 4899 N N . SER A 1 714 ? -28.140 -15.835 1.931 1.00 96.00 714 SER A N 1
ATOM 4900 C CA . SER A 1 714 ? -28.608 -15.067 0.768 1.00 96.00 714 SER A CA 1
ATOM 4901 C C . SER A 1 714 ? -28.518 -13.561 0.992 1.00 96.00 714 SER A C 1
ATOM 4903 O O . SER A 1 714 ? -28.975 -13.055 2.016 1.00 96.00 714 SER A O 1
ATOM 4905 N N . VAL A 1 715 ? -27.976 -12.844 0.008 1.00 95.62 715 VAL A N 1
ATOM 4906 C CA . VAL A 1 715 ? -27.827 -11.384 0.012 1.00 95.62 715 VAL A CA 1
ATOM 4907 C C . VAL A 1 715 ? -28.741 -10.801 -1.062 1.00 95.62 715 VAL A C 1
ATOM 4909 O O . VAL A 1 715 ? -28.580 -11.085 -2.251 1.00 95.62 715 VAL A O 1
ATOM 4912 N N . ALA A 1 716 ? -29.724 -10.008 -0.628 1.00 91.69 716 ALA A N 1
ATOM 4913 C CA . ALA A 1 716 ? -30.739 -9.436 -1.509 1.00 91.69 716 ALA A CA 1
ATOM 4914 C C . ALA A 1 716 ? -30.598 -7.925 -1.748 1.00 91.69 716 ALA A C 1
ATOM 4916 O O . ALA A 1 716 ? -31.327 -7.393 -2.580 1.00 91.69 716 ALA A O 1
ATOM 4917 N N . GLY A 1 717 ? -29.723 -7.214 -1.031 1.00 91.19 717 GLY A N 1
ATOM 4918 C CA . GLY A 1 717 ? -29.328 -5.842 -1.377 1.00 91.19 717 GLY A CA 1
ATOM 4919 C C . GLY A 1 717 ? -28.232 -5.826 -2.447 1.00 91.19 717 GLY A C 1
ATOM 4920 O O . GLY A 1 717 ? -27.631 -6.862 -2.728 1.00 91.19 717 GLY A O 1
ATOM 4921 N N . SER A 1 718 ? -27.954 -4.665 -3.048 1.00 90.75 718 SER A N 1
ATOM 4922 C CA . SER A 1 718 ? -26.874 -4.558 -4.044 1.00 90.75 718 SER A CA 1
ATOM 4923 C C . SER A 1 718 ? -25.492 -4.570 -3.386 1.00 90.75 718 SER A C 1
ATOM 4925 O O . SER A 1 718 ? -25.312 -4.005 -2.305 1.00 90.75 718 SER A O 1
ATOM 4927 N N . ILE A 1 719 ? -24.507 -5.187 -4.043 1.00 89.75 719 ILE A N 1
ATOM 4928 C CA . ILE A 1 719 ? -23.101 -5.196 -3.617 1.00 89.75 719 ILE A CA 1
ATOM 4929 C C . ILE A 1 719 ? -22.315 -4.221 -4.498 1.00 89.75 719 ILE A C 1
ATOM 4931 O O . ILE A 1 719 ? -22.364 -4.314 -5.720 1.00 89.75 719 ILE A O 1
ATOM 4935 N N . ASN A 1 720 ? -21.601 -3.275 -3.885 1.00 85.88 720 ASN A N 1
ATOM 4936 C CA . ASN A 1 720 ? -20.875 -2.208 -4.581 1.00 85.88 720 ASN A CA 1
ATOM 4937 C C . ASN A 1 720 ? -19.519 -1.951 -3.904 1.00 85.88 720 ASN A C 1
ATOM 4939 O O . ASN A 1 720 ? -19.363 -2.240 -2.719 1.00 85.88 720 ASN A O 1
ATOM 4943 N N . GLY A 1 721 ? -18.563 -1.331 -4.599 1.00 79.81 721 GLY A N 1
ATOM 4944 C CA . GLY A 1 721 ? -17.329 -0.827 -3.982 1.00 79.81 721 GLY A CA 1
ATOM 4945 C C . GLY A 1 721 ? -16.063 -1.082 -4.796 1.00 79.81 721 GLY A C 1
ATOM 4946 O O . GLY A 1 721 ? -16.132 -1.397 -5.981 1.00 79.81 721 GLY A O 1
ATOM 4947 N N . ILE A 1 722 ? -14.906 -0.901 -4.152 1.00 69.31 722 ILE A N 1
ATOM 4948 C CA . ILE A 1 722 ? -13.572 -0.948 -4.790 1.00 69.31 722 ILE A CA 1
ATOM 4949 C C . ILE A 1 722 ? -12.760 -2.213 -4.464 1.00 69.31 722 ILE A C 1
ATOM 4951 O O . ILE A 1 722 ? -11.626 -2.351 -4.915 1.00 69.31 722 ILE A O 1
ATOM 4955 N N . GLY A 1 723 ? -13.312 -3.123 -3.660 1.00 66.81 723 GLY A N 1
ATOM 4956 C CA . GLY A 1 723 ? -12.686 -4.392 -3.286 1.00 66.81 723 GLY A CA 1
ATOM 4957 C C . GLY A 1 723 ? -13.573 -5.593 -3.596 1.00 66.81 723 GLY A C 1
ATOM 4958 O O . GLY A 1 723 ? -14.801 -5.485 -3.581 1.00 66.81 723 GLY A O 1
ATOM 4959 N N . GLY A 1 724 ? -12.949 -6.744 -3.848 1.00 72.75 724 GLY A N 1
ATOM 4960 C CA . GLY A 1 724 ? -13.657 -8.020 -3.943 1.00 72.75 724 GLY A CA 1
ATOM 4961 C C . GLY A 1 724 ? -14.211 -8.477 -2.588 1.00 72.75 724 GLY A C 1
ATOM 4962 O O . GLY A 1 724 ? -13.776 -8.014 -1.534 1.00 72.75 724 GLY A O 1
ATOM 4963 N N . ILE A 1 725 ? -15.163 -9.411 -2.619 1.00 81.31 725 ILE A N 1
ATOM 4964 C CA . ILE A 1 725 ? -15.652 -10.118 -1.428 1.00 81.31 725 ILE A CA 1
ATOM 4965 C C . ILE A 1 725 ? -15.410 -11.610 -1.634 1.00 81.31 725 ILE A C 1
ATOM 4967 O O . ILE A 1 725 ? -15.874 -12.190 -2.615 1.00 81.31 725 ILE A O 1
ATOM 4971 N N . ASN A 1 726 ? -14.706 -12.244 -0.699 1.00 86.19 726 ASN A N 1
ATOM 4972 C CA . ASN A 1 726 ? -14.463 -13.679 -0.747 1.00 86.19 726 ASN A CA 1
ATOM 4973 C C . ASN A 1 726 ? -15.711 -14.472 -0.346 1.00 86.19 726 ASN A C 1
ATOM 4975 O O . ASN A 1 726 ? -16.381 -14.162 0.643 1.00 86.19 726 ASN A O 1
ATOM 4979 N N . LYS A 1 727 ? -15.967 -15.568 -1.059 1.00 91.12 727 LYS A N 1
ATOM 4980 C CA . LYS A 1 727 ? -16.887 -16.617 -0.618 1.00 91.12 727 LYS A CA 1
ATOM 4981 C C . LYS A 1 727 ? -16.126 -17.610 0.259 1.00 91.12 727 LYS A C 1
ATOM 4983 O O . LYS A 1 727 ? -15.234 -18.297 -0.226 1.00 91.12 727 LYS A O 1
ATOM 4988 N N . LEU A 1 728 ? -16.515 -17.721 1.527 1.00 92.56 728 LEU A N 1
ATOM 4989 C CA . LEU A 1 728 ? -15.916 -18.637 2.499 1.00 92.56 728 LEU A CA 1
ATOM 4990 C C . LEU A 1 728 ? -16.911 -19.726 2.953 1.00 92.56 728 LEU A C 1
ATOM 4992 O O . LEU A 1 728 ? -18.137 -19.616 2.775 1.00 92.56 728 LEU A O 1
ATOM 4996 N N . GLY A 1 729 ? -16.358 -20.818 3.483 1.00 93.06 729 GLY A N 1
ATOM 4997 C CA . GLY A 1 729 ? -17.089 -22.004 3.937 1.00 93.06 729 GLY A CA 1
ATOM 4998 C C . GLY A 1 729 ? -17.694 -22.850 2.808 1.00 93.06 729 GLY A C 1
ATOM 4999 O O . GLY A 1 729 ? -17.870 -22.395 1.678 1.00 93.06 729 GLY A O 1
ATOM 5000 N N . ASN A 1 730 ? -18.058 -24.093 3.129 1.00 94.69 730 ASN A N 1
ATOM 5001 C CA . ASN A 1 730 ? -18.527 -25.084 2.145 1.00 94.69 730 ASN A CA 1
ATOM 5002 C C . ASN A 1 730 ? -20.028 -24.976 1.798 1.00 94.69 730 ASN A C 1
ATOM 5004 O O . ASN A 1 730 ? -20.537 -25.794 1.038 1.00 94.69 730 ASN A O 1
ATOM 5008 N N . GLY A 1 731 ? -20.747 -24.010 2.378 1.00 96.19 731 GLY A N 1
ATOM 5009 C CA . GLY A 1 731 ? -22.181 -23.810 2.162 1.00 96.19 731 GLY A CA 1
ATOM 5010 C C . GLY A 1 731 ? -22.495 -22.914 0.959 1.00 96.19 731 GLY A C 1
ATOM 5011 O O . GLY A 1 731 ? -21.593 -22.456 0.251 1.00 96.19 731 GLY A O 1
ATOM 5012 N N . VAL A 1 732 ? -23.777 -22.624 0.735 1.00 96.06 732 VAL A N 1
ATOM 5013 C CA . VAL A 1 732 ? -24.255 -21.854 -0.429 1.00 96.06 732 VAL A CA 1
ATOM 5014 C C . VAL A 1 732 ? -24.355 -20.364 -0.098 1.00 96.06 732 VAL A C 1
ATOM 5016 O O . VAL A 1 732 ? -24.941 -19.995 0.916 1.00 96.06 732 VAL A O 1
ATOM 5019 N N . LEU A 1 733 ? -23.815 -19.508 -0.971 1.00 96.12 733 LEU A N 1
ATOM 5020 C CA . LEU A 1 733 ? -24.102 -18.069 -0.989 1.00 96.12 733 LEU A CA 1
ATOM 5021 C C . LEU A 1 733 ? -24.937 -17.754 -2.232 1.00 96.12 733 LEU A C 1
ATOM 5023 O O . LEU A 1 733 ? -24.512 -18.063 -3.343 1.00 96.12 733 LEU A O 1
ATOM 5027 N N . THR A 1 734 ? -26.088 -17.117 -2.039 1.00 95.12 734 THR A N 1
ATOM 5028 C CA . THR A 1 734 ? -27.001 -16.714 -3.116 1.00 95.12 734 THR A CA 1
ATOM 5029 C C . THR A 1 734 ? -27.067 -15.193 -3.199 1.00 95.12 734 THR A C 1
ATOM 5031 O O . THR A 1 734 ? -27.481 -14.546 -2.238 1.00 95.12 734 THR A O 1
ATOM 5034 N N . LEU A 1 735 ? -26.710 -14.619 -4.346 1.00 92.38 735 LEU A N 1
ATOM 5035 C CA . LEU A 1 735 ? -26.880 -13.190 -4.632 1.00 92.38 735 LEU A CA 1
ATOM 5036 C C . LEU A 1 735 ? -28.162 -12.991 -5.454 1.00 92.38 735 LEU A C 1
ATOM 5038 O O . LEU A 1 735 ? -28.426 -13.778 -6.363 1.00 92.38 735 LEU A O 1
ATOM 5042 N N . GLN A 1 736 ? -28.998 -12.005 -5.102 1.00 83.25 736 GLN A N 1
ATOM 5043 C CA . GLN A 1 736 ? -30.374 -11.904 -5.634 1.00 83.25 736 GLN A CA 1
ATOM 5044 C C . GLN A 1 736 ? -30.726 -10.585 -6.346 1.00 83.25 736 GLN A C 1
ATOM 5046 O O . GLN A 1 736 ? -31.801 -10.500 -6.938 1.00 83.25 736 GLN A O 1
ATOM 5051 N N . ARG A 1 737 ? -29.862 -9.559 -6.316 1.00 68.06 737 ARG A N 1
ATOM 5052 C CA . ARG A 1 737 ? -30.063 -8.276 -7.035 1.00 68.06 737 ARG A CA 1
ATOM 5053 C C . ARG A 1 737 ? -28.810 -7.822 -7.789 1.00 68.06 737 ARG A C 1
ATOM 5055 O O . ARG A 1 737 ? -28.490 -6.637 -7.850 1.00 68.06 737 ARG A O 1
ATOM 5062 N N . ASP A 1 738 ? -28.123 -8.793 -8.370 1.00 54.19 738 ASP A N 1
ATOM 5063 C CA . ASP A 1 738 ? -26.923 -8.602 -9.175 1.00 54.19 738 ASP A CA 1
ATOM 5064 C C . ASP A 1 738 ? -27.292 -8.122 -10.591 1.00 54.19 738 ASP A C 1
ATOM 5066 O O . ASP A 1 738 ? -27.306 -8.895 -11.549 1.00 54.19 738 ASP A O 1
ATOM 5070 N N . GLU A 1 739 ? -27.565 -6.820 -10.739 1.00 47.69 739 GLU A N 1
ATOM 5071 C CA . GLU A 1 739 ? -27.510 -6.142 -12.046 1.00 47.69 739 GLU A CA 1
ATOM 5072 C C . GLU A 1 739 ? -26.050 -6.015 -12.516 1.00 47.69 739 GLU A C 1
ATOM 5074 O O . GLU A 1 739 ? -25.473 -4.931 -12.617 1.00 47.69 739 GLU A O 1
ATOM 5079 N N . TRP A 1 740 ? -25.440 -7.155 -12.847 1.00 45.97 740 TRP A N 1
ATOM 5080 C CA . TRP A 1 740 ? -24.287 -7.159 -13.737 1.00 45.97 740 TRP A CA 1
ATOM 5081 C C . TRP A 1 740 ? -24.763 -6.652 -15.094 1.00 45.97 740 TRP A C 1
ATOM 5083 O O . TRP A 1 740 ? -25.507 -7.339 -15.797 1.00 45.97 740 TRP A O 1
ATOM 5093 N N . LEU A 1 741 ? -24.316 -5.452 -15.470 1.00 39.41 741 LEU A N 1
ATOM 5094 C CA . LEU A 1 741 ? -24.546 -4.877 -16.791 1.00 39.41 741 LEU A CA 1
ATOM 5095 C C . LEU A 1 741 ? -23.758 -5.670 -17.847 1.00 39.41 741 LEU A C 1
ATOM 5097 O O . LEU A 1 741 ? -22.706 -5.243 -18.329 1.00 39.41 741 LEU A O 1
ATOM 5101 N N . TYR A 1 742 ? -24.271 -6.850 -18.194 1.00 30.02 742 TYR A N 1
ATOM 5102 C CA . TYR A 1 742 ? -23.782 -7.670 -19.290 1.00 30.02 742 TYR A CA 1
ATOM 5103 C C . TYR A 1 742 ? -23.974 -6.898 -20.598 1.00 30.02 742 TYR A C 1
ATOM 5105 O O . TYR A 1 742 ? -25.075 -6.831 -21.148 1.00 30.02 742 TYR A O 1
ATOM 5113 N N . ARG A 1 743 ? -22.889 -6.291 -21.090 1.00 34.09 743 ARG A N 1
ATOM 5114 C CA . ARG A 1 743 ? -22.843 -5.736 -22.444 1.00 34.09 743 ARG A CA 1
ATOM 5115 C C . ARG A 1 743 ? -23.051 -6.897 -23.433 1.00 34.09 743 ARG A C 1
ATOM 5117 O O . ARG A 1 743 ? -22.238 -7.823 -23.405 1.00 34.09 743 ARG A O 1
ATOM 5124 N N . PRO A 1 744 ? -24.091 -6.886 -24.294 1.00 36.38 744 PRO A N 1
ATOM 5125 C CA . PRO A 1 744 ? -24.405 -8.009 -25.196 1.00 36.38 744 PRO A CA 1
ATOM 5126 C C . PRO A 1 744 ? -23.340 -8.316 -26.267 1.00 36.38 744 PRO A C 1
ATOM 5128 O O . PRO A 1 744 ? -23.487 -9.248 -27.058 1.00 36.38 744 PRO A O 1
ATOM 5131 N N . ASP A 1 745 ? -22.294 -7.499 -26.313 1.00 38.69 745 ASP A N 1
ATOM 5132 C CA . ASP A 1 745 ? -21.265 -7.384 -27.338 1.00 38.69 745 ASP A CA 1
ATOM 5133 C C . ASP A 1 745 ? -20.373 -8.640 -27.444 1.00 38.69 745 ASP A C 1
ATOM 5135 O O . ASP A 1 745 ? -19.814 -8.917 -28.507 1.00 38.69 745 ASP A O 1
ATOM 5139 N N . PHE A 1 746 ? -20.243 -9.423 -26.363 1.00 32.12 746 PHE A N 1
ATOM 5140 C CA . PHE A 1 746 ? -19.324 -10.565 -26.288 1.00 32.12 746 PHE A CA 1
ATOM 5141 C C . PHE A 1 746 ? -20.050 -11.915 -26.403 1.00 32.12 746 PHE A C 1
ATOM 5143 O O . PHE A 1 746 ? -20.405 -12.553 -25.409 1.00 32.12 746 PHE A O 1
ATOM 5150 N N . ARG A 1 747 ? -20.243 -12.381 -27.645 1.00 34.84 747 ARG A N 1
ATOM 5151 C CA . ARG A 1 747 ? -20.663 -13.765 -27.925 1.00 34.84 747 ARG A CA 1
ATOM 5152 C C . ARG A 1 747 ? -19.481 -14.724 -27.721 1.00 34.84 747 ARG A C 1
ATOM 5154 O O . ARG A 1 747 ? -18.496 -14.593 -28.450 1.00 34.84 747 ARG A O 1
ATOM 5161 N N . PRO A 1 748 ? -19.573 -15.736 -26.841 1.00 33.38 748 PRO A N 1
ATOM 5162 C CA . PRO A 1 748 ? -18.618 -16.836 -26.849 1.00 33.38 748 PRO A CA 1
ATOM 5163 C C . PRO A 1 748 ? -18.698 -17.580 -28.187 1.00 33.38 748 PRO A C 1
ATOM 5165 O O . PRO A 1 748 ? -19.795 -17.882 -28.667 1.00 33.38 748 PRO A O 1
ATOM 5168 N N . ARG A 1 749 ? -17.551 -17.932 -28.779 1.00 33.41 749 ARG A N 1
ATOM 5169 C CA . ARG A 1 749 ? -17.529 -19.002 -29.781 1.00 33.41 749 ARG A CA 1
ATOM 5170 C C . ARG A 1 749 ? -17.800 -20.316 -29.056 1.00 33.41 749 ARG A C 1
ATOM 5172 O O . ARG A 1 749 ? -16.985 -20.751 -28.252 1.00 33.41 749 ARG A O 1
ATOM 5179 N N . ALA A 1 750 ? -18.936 -20.938 -29.348 1.00 34.81 750 ALA A N 1
ATOM 5180 C CA . ALA A 1 750 ? -19.130 -22.346 -29.046 1.00 34.81 750 ALA A CA 1
ATOM 5181 C C . ALA A 1 750 ? -18.333 -23.157 -30.075 1.00 34.81 750 ALA A C 1
ATOM 5183 O O . ALA A 1 750 ? -18.722 -23.222 -31.242 1.00 34.81 750 ALA A O 1
ATOM 5184 N N . GLU A 1 751 ? -17.209 -23.729 -29.653 1.00 36.75 751 GLU A N 1
ATOM 5185 C CA . GLU A 1 751 ? -16.492 -24.729 -30.444 1.00 36.75 751 GLU A CA 1
ATOM 5186 C C . GLU A 1 751 ? -17.087 -26.126 -30.190 1.00 36.75 751 GLU A C 1
ATOM 5188 O O . GLU A 1 751 ? -17.748 -26.367 -29.175 1.00 36.75 751 GLU A O 1
ATOM 5193 N N . ARG A 1 752 ? -16.926 -27.004 -31.181 1.00 35.50 752 ARG A N 1
ATOM 5194 C CA . ARG A 1 752 ? -17.426 -28.383 -31.240 1.00 35.50 752 ARG A CA 1
ATOM 5195 C C . ARG A 1 752 ? -16.246 -29.329 -31.396 1.00 35.50 752 ARG A C 1
ATOM 5197 O O . ARG A 1 752 ? -15.329 -28.938 -32.148 1.00 35.50 752 ARG A O 1
#

pLDDT: mean 85.95, std 19.04, range [24.75, 98.88]

Foldseek 3Di:
DDDDDDDDDDDDDDDDDDDDDDDDDDDDDDDDDDDDDDDDDDDDDDPPPPPPPPPFAAEKEFQLAPVSPNAELPQQRRIVPSGRAAQRHEYEYEPPRHDHDQEHEYAAEAHHQAYEYLYQEAHEYFYPDQAEYEYENNHQQDGPVCVVQVHDRRHRAYDGPNNAQYEYEYDADPHGRGYAYEYAEEHEHENAHLNYEYEYLHEYAYQAAYEYHHAHEYEFEHDYAYHAAPHEHADQHHEYEYDHNGESHRLRHEYEFAAYYEPQLEEYHHEEYAYDQRGEYEHAHAPREYEYEYHLVQHADEYAYEYAHHPVNYDYFYEYEYEHADEHEYAAAYHTQEAYEFEYHDDDPDGDATYYEQAEQRSAQANHEYEGFCHEYEYEYAEEDEGARYQEYEYQLYEYEYAEYQHEAYEYEHEAEHEHQFFEYEYFYEFDQRWEYEYEHQYYYYDPQYAYEYEAAQELVAFPPDGDGRYYAYAHVDADDFQFDDDPLAQRATFDQRYFYYNHSPDFGDATWDADNGRGIDGHDPSNEDQDDDQVDPRAGEHAHQAEDEANAEEHEYCEYEYEHHGAAYHQAEYEHQALHYAYAAAPDDDAPHNQEDENAAHANEYAYTAPYEAEHAHEYEYANFYHDHYAEEYEFNHQYAHHNAYEYRYYEYEYQEQSSGHRQDPAADARYEYSFYEYEYPHQEYEHDLNHEYEYEGQDPRAEYADQQHEYEYNHHYDYDYDYDYHDPHDYHYHPPPPVPDVPDDDPDDD

Radius of gyration: 34.88 Å; chains: 1; bounding box: 98×95×99 Å